Protein 7OIY (pdb70)

Sequence (488 aa):
MSKCCLQQLKRQLQHFGIDGCSLADGDIDYFFTVTGIDRGWGCGWRNIQMLISWLQYTNPNWFKRNFSSGNYEINSLQSLLLSAWMKGIDAEGYAQLGDNLHGKWWIGATEVYSLFTGLFVNVALVDFDFRSEASASNALFLYVKKHFESSNDTSNVSPCYLQFQGHSIIIIGFCSSLETLVVLDPDRYQSVQKKFVNIADFNHCYMRKKRRSLKFSSQFQLVHFKQNIFLNDFSSKLEVRSTRISDFMSKCLQQLKRQQLQHFGIDGCSLADGDIDYFFTVTGIDRGWGCGWRNIQMLISWLQYTNNPNWFKRNFSSGNYEINNSLQSLLLSAWMKGIDAEGYAQLGDNLHGKWIGATEVYSLFTGLFVNVALVDFDFRSEASASNALFLYVKKHFESSNDTSNVSPCYLQQFQGHHSIIIIGFCSSLETLVVLDPDRYQSVQKKFVNIADFNHCYMRKKRSLKFSQFQLVHFKQNIFLNDFSSKLEVRSTRISDF

Foldseek 3Di:
DFFCVVVVVVVCVVQVQPQKFFAFFGWDAAADDPPPQPPACQVVRQLRRQLRLCCRLPVVLVCVQPVPNDDDSVVLLVLLVVLVVVLAAVCSVVCPPPDPVNHHDDPSSSLSSVVSSQWAKAKAKQAEPALLVSLVVVLVVQQVLRDDDDDDNQSGWKWKDDPSAIWIFGIARPVQSWTFTRGNHPPVLPPDDDDDVVSVCVHGTHHSVNRSGRIMMMMTTDSVTGHPHCPVNRHPDHHYDYPD/DFFPVVQVVVVCVVVVQDAKFFAFFGWDAAADDPPAQPPACQVLRQLRRQLRLCCRLPVPLCCVVPVPNDDDSVVLLVLLVVLVVVLAAVCVVVCPPPDPVNHHDDPSSSLSSVVSSQWAKAKAKQAEPFLLVSLVVVLVVQQVLRDDDDDDNFSGWKWKDDPRHIWIFGIARPVQRWTFTRGNHPCVLPVDDDPDVVSVCVHGTDHSVNRSGRIMMMMTGDSRTGHPHCPVNRHPDHHYDYPD

Structure (mmCIF, N/CA/C/O backbone):
data_7OIY
#
_entry.id   7OIY
#
_cell.length_a   88.235
_cell.length_b   88.235
_cell.length_c   111.011
_cell.angle_alpha   90.000
_cell.angle_beta   90.000
_cell.angle_gamma   90.000
#
_symmetry.space_group_name_H-M   'P 41'
#
loop_
_entity.id
_entity.type
_entity.pdbx_description
1 polymer 'Ubiquitin carboxyl-terminal hydrolase mug105'
2 non-polymer 'SODIUM ION'
3 water water
#
loop_
_atom_site.group_PDB
_atom_site.id
_atom_site.type_symbol
_atom_site.label_atom_id
_atom_site.label_alt_id
_atom_site.label_comp_id
_atom_site.label_asym_id
_atom_site.label_entity_id
_atom_site.label_seq_id
_atom_site.pdbx_PDB_ins_code
_atom_site.Cartn_x
_atom_site.Cartn_y
_atom_site.Cartn_z
_atom_site.occupancy
_atom_site.B_iso_or_equiv
_atom_site.auth_seq_id
_atom_site.auth_comp_id
_atom_site.auth_asym_id
_atom_site.auth_atom_id
_atom_site.pdbx_PDB_model_num
ATOM 1 N N . MET A 1 1 ? 27.60300 159.73000 15.83500 1.000 48.74795 1 MET A N 1
ATOM 2 C CA . MET A 1 1 ? 27.17500 159.99400 14.46500 1.000 53.95910 1 MET A CA 1
ATOM 3 C C . MET A 1 1 ? 26.85700 158.69100 13.73100 1.000 34.37781 1 MET A C 1
ATOM 4 O O . MET A 1 1 ? 27.75200 157.90600 13.43700 1.000 33.47770 1 MET A O 1
ATOM 9 N N . SER A 1 2 ? 25.58200 158.47600 13.41900 1.000 35.81219 2 SER A N 1
ATOM 10 C CA . SER A 1 2 ? 25.14200 157.22600 12.81600 1.000 36.45963 2 SER A CA 1
ATOM 11 C C . SER A 1 2 ? 25.29300 157.27000 11.29900 1.000 37.31763 2 SER A C 1
ATOM 12 O O . SER A 1 2 ? 25.10900 158.31700 10.67100 1.000 51.26141 2 SER A O 1
ATOM 15 N N . LYS A 1 3 ? 25.62500 156.11500 10.71800 1.000 42.06294 3 LYS A N 1
ATOM 16 C CA . LYS A 1 3 ? 25.75100 155.94000 9.26700 1.000 35.41740 3 LYS A CA 1
ATOM 17 C C . LYS A 1 3 ? 26.57400 157.07000 8.64500 1.000 35.70428 3 LYS A C 1
ATOM 18 O O . LYS A 1 3 ? 26.08300 157.88100 7.86100 1.000 59.20710 3 LYS A O 1
ATOM 24 N N A CYS A 1 4 ? 27.84800 157.10900 9.04200 0.464 42.54721 4 CYS A N 1
ATOM 25 N N B CYS A 1 4 ? 27.85700 157.09100 8.99400 0.536 42.59195 4 CYS A N 1
ATOM 26 C CA A CYS A 1 4 ? 28.73400 158.19300 8.63200 0.464 53.18006 4 CYS A CA 1
ATOM 27 C CA B CYS A 1 4 ? 28.71700 158.21400 8.64700 0.536 53.21954 4 CYS A CA 1
ATOM 28 C C A CYS A 1 4 ? 29.05200 158.12500 7.14700 0.464 49.07694 4 CYS A C 1
ATOM 29 C C B CYS A 1 4 ? 29.55100 157.98200 7.38700 0.536 51.54565 4 CYS A C 1
ATOM 30 O O A CYS A 1 4 ? 29.08300 159.15700 6.46700 0.464 40.30483 4 CYS A O 1
ATOM 31 O O B CYS A 1 4 ? 30.44700 158.78200 7.10100 0.536 38.37039 4 CYS A O 1
ATOM 36 N N . LEU A 1 5 ? 29.28900 156.91600 6.63200 1.000 48.79796 5 LEU A N 1
ATOM 37 C CA . LEU A 1 5 ? 29.92800 156.76800 5.32700 1.000 39.00468 5 LEU A CA 1
ATOM 38 C C . LEU A 1 5 ? 29.15500 157.48000 4.22800 1.000 51.08507 5 LEU A C 1
ATOM 39 O O . LEU A 1 5 ? 29.75800 158.03800 3.30600 1.000 48.70847 5 LEU A O 1
ATOM 44 N N . GLN A 1 6 ? 27.82600 157.48300 4.31600 1.000 46.94247 6 GLN A N 1
ATOM 45 C CA . GLN A 1 6 ? 27.02700 158.18700 3.32200 1.000 43.27361 6 GLN A CA 1
ATOM 46 C C . GLN A 1 6 ? 27.32400 159.68200 3.34100 1.000 55.46191 6 GLN A C 1
ATOM 47 O O . GLN A 1 6 ? 27.52100 160.30200 2.28800 1.000 58.60176 6 GLN A O 1
ATOM 53 N N . GLN A 1 7 ? 27.36900 160.27900 4.53500 1.000 56.79102 7 GLN A N 1
ATOM 54 C CA . GLN A 1 7 ? 27.63300 161.71100 4.63400 1.000 58.10170 7 GLN A CA 1
ATOM 55 C C . GLN A 1 7 ? 29.08400 162.03400 4.30300 1.000 41.48392 7 GLN A C 1
ATOM 56 O O . GLN A 1 7 ? 29.37400 163.07800 3.70600 1.000 44.60535 7 GLN A O 1
ATOM 62 N N . LEU A 1 8 ? 30.01000 161.15700 4.68700 1.000 37.62293 8 LEU A N 1
ATOM 63 C CA . LEU A 1 8 ? 31.41400 161.41900 4.40700 1.000 41.67605 8 LEU A CA 1
ATOM 64 C C . LEU A 1 8 ? 31.68800 161.38700 2.90800 1.000 52.84318 8 LEU A C 1
ATOM 65 O O . LEU A 1 8 ? 32.49700 162.17300 2.40300 1.000 39.54421 8 LEU A O 1
ATOM 70 N N . LYS A 1 9 ? 31.02800 160.47700 2.18400 1.000 39.04942 9 LYS A N 1
ATOM 71 C CA . LYS A 1 9 ? 31.16400 160.44700 0.73200 1.000 41.41023 9 LYS A CA 1
ATOM 72 C C . LYS A 1 9 ? 30.68700 161.75400 0.11100 1.000 45.54230 9 LYS A C 1
ATOM 73 O O . LYS A 1 9 ? 31.28100 162.24100 -0.85800 1.000 58.44385 9 LYS A O 1
ATOM 79 N N . ARG A 1 10 ? 29.62000 162.34000 0.66000 1.000 41.81817 10 ARG A N 1
ATOM 80 C CA . ARG A 1 10 ? 29.14200 163.62100 0.14900 1.000 50.80609 10 ARG A CA 1
ATOM 81 C C . ARG A 1 10 ? 30.14300 164.73400 0.42900 1.000 58.80179 10 ARG A C 1
ATOM 82 O O . ARG A 1 10 ? 30.36300 165.60400 -0.42200 1.000 58.63335 10 ARG A O 1
ATOM 90 N N . GLN A 1 11 ? 30.76000 164.72500 1.61500 1.000 42.57353 11 GLN A N 1
ATOM 91 C CA . GLN A 1 11 ? 31.73900 165.75900 1.93800 1.000 52.62210 11 GLN A CA 1
ATOM 92 C C . GLN A 1 11 ? 32.98500 165.63000 1.07000 1.000 57.14106 11 GLN A C 1
ATOM 93 O O . GLN A 1 11 ? 33.55300 166.64000 0.63800 1.000 46.79508 11 GLN A O 1
ATOM 99 N N . LEU A 1 12 ? 33.42300 164.39700 0.80300 1.000 43.86579 12 LEU A N 1
ATOM 100 C CA . LEU A 1 12 ? 34.55400 164.19300 -0.09500 1.000 44.33163 12 LEU A CA 1
ATOM 101 C C . LEU A 1 12 ? 34.24600 164.71900 -1.48900 1.000 47.69256 12 LEU A C 1
ATOM 102 O O . LEU A 1 12 ? 35.09800 165.34900 -2.12700 1.000 57.82535 12 LEU A O 1
ATOM 107 N N . GLN A 1 13 ? 33.02700 164.47500 -1.97300 1.000 50.85873 13 GLN A N 1
ATOM 108 C CA . GLN A 1 13 ? 32.61700 165.00600 -3.26900 1.000 68.00815 13 GLN A CA 1
ATOM 109 C C . GLN A 1 13 ? 32.51900 166.52700 -3.23700 1.000 56.48835 13 GLN A C 1
ATOM 110 O O . GLN A 1 13 ? 32.91800 167.20100 -4.19500 1.000 62.91281 13 GLN A O 1
ATOM 116 N N . HIS A 1 14 ? 31.99000 167.08100 -2.14400 1.000 60.20195 14 HIS A N 1
ATOM 117 C CA . HIS A 1 14 ? 31.84800 168.52900 -2.02700 1.000 55.05923 14 HIS A CA 1
ATOM 118 C C . HIS A 1 14 ? 33.19900 169.23000 -2.11600 1.000 69.82943 14 HIS A C 1
ATOM 119 O O . HIS A 1 14 ? 33.33700 170.24200 -2.81400 1.000 69.38990 14 HIS A O 1
ATOM 126 N N . PHE A 1 15 ? 34.20700 168.70600 -1.42000 1.000 57.94905 15 PHE A N 1
ATOM 127 C CA . PHE A 1 15 ? 35.53800 169.30200 -1.42200 1.000 51.66935 15 PHE A CA 1
ATOM 128 C C . PHE A 1 15 ? 36.38600 168.86700 -2.61200 1.000 55.99092 15 PHE A C 1
ATOM 129 O O . PHE A 1 15 ? 37.55000 169.27400 -2.70200 1.000 55.54087 15 PHE A O 1
ATOM 137 N N . GLY A 1 16 ? 35.84100 168.05900 -3.51700 1.000 49.12431 16 GLY A N 1
ATOM 138 C CA . GLY A 1 16 ? 36.58300 167.64700 -4.69300 1.000 49.53752 16 GLY A CA 1
ATOM 139 C C . GLY A 1 16 ? 37.76300 166.74600 -4.40900 1.000 48.31632 16 GLY A C 1
ATOM 140 O O . GLY A 1 16 ? 38.77100 166.81600 -5.11800 1.000 60.54673 16 GLY A O 1
ATOM 141 N N . ILE A 1 17 ? 37.66500 165.89700 -3.39100 1.000 42.98936 17 ILE A N 1
ATOM 142 C CA . ILE A 1 17 ? 38.73800 164.97600 -3.04000 1.000 49.49804 17 ILE A CA 1
ATOM 143 C C . ILE A 1 17 ? 38.46000 163.67300 -3.78200 1.000 49.10062 17 ILE A C 1
ATOM 144 O O . ILE A 1 17 ? 37.57800 162.90000 -3.40400 1.000 48.77690 17 ILE A O 1
ATOM 149 N N . ASP A 1 18 ? 39.22300 163.43200 -4.84300 1.000 43.60260 18 ASP A N 1
ATOM 150 C CA . ASP A 1 18 ? 39.01200 162.29500 -5.72300 1.000 48.39264 18 ASP A CA 1
ATOM 151 C C . ASP A 1 18 ? 39.87400 161.11000 -5.29600 1.000 42.29454 18 ASP A C 1
ATOM 152 O O . ASP A 1 18 ? 40.78900 161.23000 -4.47800 1.000 42.73144 18 ASP A O 1
ATOM 157 N N . GLY A 1 19 ? 39.57400 159.94800 -5.87400 1.000 45.28174 19 GLY A N 1
ATOM 158 C CA . GLY A 1 19 ? 40.38600 158.76800 -5.65200 1.000 36.62808 19 GLY A CA 1
ATOM 159 C C . GLY A 1 19 ? 40.19000 158.09600 -4.31400 1.000 36.85968 19 GLY A C 1
ATOM 160 O O . GLY A 1 19 ? 41.10000 157.40500 -3.84400 1.000 40.99439 19 GLY A O 1
ATOM 161 N N . CYS A 1 20 ? 39.03100 158.27300 -3.68400 1.000 35.01999 20 CYS A N 1
ATOM 162 C CA . CYS A 1 20 ? 38.74700 157.67400 -2.38700 1.000 32.74077 20 CYS A CA 1
ATOM 163 C C . CYS A 1 20 ? 38.00700 156.35400 -2.55500 1.000 37.17025 20 CYS A C 1
ATOM 164 O O . CYS A 1 20 ? 37.02700 156.27300 -3.30200 1.000 41.61815 20 CYS A O 1
ATOM 167 N N . SER A 1 21 ? 38.48700 155.32500 -1.86400 1.000 29.60092 21 SER A N 1
ATOM 168 C CA . SER A 1 21 ? 37.80800 154.03900 -1.76400 1.000 28.49026 21 SER A CA 1
ATOM 169 C C . SER A 1 21 ? 37.55700 153.74900 -0.29300 1.000 35.50163 21 SER A C 1
ATOM 170 O O . SER A 1 21 ? 38.50700 153.64300 0.48900 1.000 29.71409 21 SER A O 1
ATOM 173 N N . LEU A 1 22 ? 36.29000 153.62900 0.08300 1.000 31.64327 22 LEU A N 1
ATOM 174 C CA . LEU A 1 22 ? 35.91000 153.42800 1.47200 1.000 33.53823 22 LEU A CA 1
ATOM 175 C C . LEU A 1 22 ? 35.43900 151.99600 1.68200 1.000 38.60989 22 LEU A C 1
ATOM 176 O O . LEU A 1 22 ? 35.22000 151.23800 0.73300 1.000 32.55390 22 LEU A O 1
ATOM 181 N N . ALA A 1 23 ? 35.29800 151.63100 2.95300 1.000 26.51107 23 ALA A N 1
ATOM 182 C CA . ALA A 1 23 ? 34.74700 150.33500 3.30900 1.000 24.40293 23 ALA A CA 1
ATOM 183 C C . ALA A 1 23 ? 33.33700 150.17300 2.74400 1.000 26.54529 23 ALA A C 1
ATOM 184 O O . ALA A 1 23 ? 32.62600 151.14400 2.47500 1.000 26.87164 23 ALA A O 1
ATOM 186 N N . ASP A 1 24 ? 32.93900 148.91800 2.56200 1.000 24.56874 24 ASP A N 1
ATOM 187 C CA . ASP A 1 24 ? 31.57200 148.61800 2.17200 1.000 29.10086 24 ASP A CA 1
ATOM 188 C C . ASP A 1 24 ? 30.62600 148.85200 3.34900 1.000 36.25435 24 ASP A C 1
ATOM 189 O O . ASP A 1 24 ? 31.04500 149.07400 4.49000 1.000 33.83827 24 ASP A O 1
ATOM 194 N N . GLY A 1 25 ? 29.32800 148.79300 3.06000 1.000 35.16211 25 GLY A N 1
ATOM 195 C CA . GLY A 1 25 ? 28.33800 148.94900 4.11400 1.000 33.63561 25 GLY A CA 1
ATOM 196 C C . GLY A 1 25 ? 28.34600 150.35200 4.69200 1.000 30.79580 25 GLY A C 1
ATOM 197 O O . GLY A 1 25 ? 28.45300 151.35000 3.97200 1.000 34.17252 25 GLY A O 1
ATOM 198 N N . ASP A 1 26 ? 28.21700 150.43200 6.01500 1.000 27.02429 26 ASP A N 1
ATOM 199 C CA . ASP A 1 26 ? 28.24100 151.70700 6.71700 1.000 32.78551 26 ASP A CA 1
ATOM 200 C C . ASP A 1 26 ? 28.82500 151.48000 8.10600 1.000 29.52722 26 ASP A C 1
ATOM 201 O O . ASP A 1 26 ? 29.24300 150.37200 8.45000 1.000 28.14811 26 ASP A O 1
ATOM 206 N N . ILE A 1 27 ? 28.86100 152.54700 8.90500 1.000 29.94306 27 ILE A N 1
ATOM 207 C CA . ILE A 1 27 ? 29.52600 152.50900 10.20100 1.000 24.41345 27 ILE A CA 1
ATOM 208 C C . ILE A 1 27 ? 29.02600 153.68400 11.02500 1.000 30.37996 27 ILE A C 1
ATOM 209 O O . ILE A 1 27 ? 28.61200 154.71200 10.48100 1.000 25.97417 27 ILE A O 1
ATOM 214 N N . ASP A 1 28 ? 29.04600 153.52200 12.34500 1.000 31.22480 28 ASP A N 1
ATOM 215 C CA . ASP A 1 28 ? 28.76400 154.60400 13.27600 1.000 29.52722 28 ASP A CA 1
ATOM 216 C C . ASP A 1 28 ? 30.06400 155.10800 13.88900 1.000 32.42757 28 ASP A C 1
ATOM 217 O O . ASP A 1 28 ? 31.01700 154.34800 14.07500 1.000 31.46430 28 ASP A O 1
ATOM 222 N N . TYR A 1 29 ? 30.09300 156.39600 14.21000 1.000 28.13232 29 TYR A N 1
ATOM 223 C CA . TYR A 1 29 ? 31.25100 157.00300 14.85100 1.000 25.90574 29 TYR A CA 1
ATOM 224 C C . TYR A 1 29 ? 31.05700 157.00400 16.36300 1.000 33.76457 29 TYR A C 1
ATOM 225 O O . TYR A 1 29 ? 30.03400 157.48000 16.86500 1.000 38.52830 29 TYR A O 1
ATOM 234 N N . PHE A 1 30 ? 32.04000 156.46700 17.08100 1.000 32.14333 30 PHE A N 1
ATOM 235 C CA . PHE A 1 30 ? 32.07000 156.49900 18.53600 1.000 31.63800 30 PHE A CA 1
ATOM 236 C C . PHE A 1 30 ? 33.31400 157.25400 18.98100 1.000 39.93900 30 PHE A C 1
ATOM 237 O O . PHE A 1 30 ? 34.36000 157.18000 18.33100 1.000 34.08040 30 PHE A O 1
ATOM 245 N N . PHE A 1 31 ? 33.19200 157.99700 20.07800 1.000 30.93266 31 PHE A N 1
ATOM 246 C CA . PHE A 1 31 ? 34.25900 158.88300 20.51400 1.000 33.78037 31 PHE A CA 1
ATOM 247 C C . PHE A 1 31 ? 34.38500 158.85000 22.02900 1.000 39.83109 31 PHE A C 1
ATOM 248 O O . PHE A 1 31 ? 33.44200 158.50800 22.74600 1.000 35.53058 31 PHE A O 1
ATOM 256 N N . THR A 1 32 ? 35.58400 159.18200 22.50300 1.000 38.37039 32 THR A N 1
ATOM 257 C CA . THR A 1 32 ? 35.83300 159.37900 23.92200 1.000 48.67163 32 THR A CA 1
ATOM 258 C C . THR A 1 32 ? 35.46000 160.80300 24.33200 1.000 45.87129 32 THR A C 1
ATOM 259 O O . THR A 1 32 ? 35.40000 161.71900 23.50800 1.000 47.94259 32 THR A O 1
ATOM 263 N N . VAL A 1 33 ? 35.21800 160.98200 25.62800 1.000 61.90479 33 VAL A N 1
ATOM 264 C CA . VAL A 1 33 ? 34.86700 162.27600 26.20500 1.000 89.22122 33 VAL A CA 1
ATOM 265 C C . VAL A 1 33 ? 35.91600 162.63300 27.24900 1.000 89.11595 33 VAL A C 1
ATOM 266 O O . VAL A 1 33 ? 36.19500 161.83400 28.15100 1.000 60.12300 33 VAL A O 1
ATOM 270 N N . THR A 1 34 ? 36.49100 163.83000 27.12700 1.000 65.26309 34 THR A N 1
ATOM 271 C CA . THR A 1 34 ? 37.58200 164.23000 28.00800 1.000 70.24790 34 THR A CA 1
ATOM 272 C C . THR A 1 34 ? 37.11500 164.28200 29.45900 1.000 81.22026 34 THR A C 1
ATOM 273 O O . THR A 1 34 ? 36.03400 164.79700 29.76400 1.000 72.87979 34 THR A O 1
ATOM 277 N N . GLY A 1 35 ? 37.92900 163.72200 30.35100 1.000 81.15710 35 GLY A N 1
ATOM 278 C CA . GLY A 1 35 ? 37.55400 163.60200 31.74400 1.000 74.81423 35 GLY A CA 1
ATOM 279 C C . GLY A 1 35 ? 36.57200 162.49600 32.05100 1.000 80.25173 35 GLY A C 1
ATOM 280 O O . GLY A 1 35 ? 35.97100 162.50100 33.12900 1.000 89.28439 35 GLY A O 1
ATOM 281 N N . ILE A 1 36 ? 36.39000 161.54100 31.13900 1.000 67.98184 36 ILE A N 1
ATOM 282 C CA . ILE A 1 36 ? 35.48500 160.41800 31.36400 1.000 72.05864 36 ILE A CA 1
ATOM 283 C C . ILE A 1 36 ? 36.17700 159.12800 30.94100 1.000 89.30808 36 ILE A C 1
ATOM 284 O O . ILE A 1 36 ? 36.51900 158.28900 31.78200 1.000 68.28713 36 ILE A O 1
ATOM 289 N N . ASP A 1 37 ? 36.37900 158.95400 29.63300 1.000 66.75800 37 ASP A N 1
ATOM 290 C CA . ASP A 1 37 ? 37.12000 157.80800 29.12400 1.000 43.60260 37 ASP A CA 1
ATOM 291 C C . ASP A 1 37 ? 38.18900 158.22000 28.12000 1.000 43.85263 37 ASP A C 1
ATOM 292 O O . ASP A 1 37 ? 38.75700 157.35300 27.44700 1.000 50.00336 37 ASP A O 1
ATOM 297 N N . ARG A 1 38 ? 38.47300 159.51300 27.99800 1.000 59.54398 38 ARG A N 1
ATOM 298 C CA . ARG A 1 38 ? 39.58900 159.94900 27.17500 1.000 52.49314 38 ARG A CA 1
ATOM 299 C C . ARG A 1 38 ? 40.89300 159.44900 27.78000 1.000 60.47041 38 ARG A C 1
ATOM 300 O O . ARG A 1 38 ? 41.08200 159.47800 28.99900 1.000 61.65739 38 ARG A O 1
ATOM 308 N N . GLY A 1 39 ? 41.78900 158.97000 26.92500 1.000 61.74688 39 GLY A N 1
ATOM 309 C CA . GLY A 1 39 ? 43.06300 158.46100 27.37500 1.000 90.91353 39 GLY A CA 1
ATOM 310 C C . GLY A 1 39 ? 43.11300 156.96900 27.62400 1.000 92.21632 39 GLY A C 1
ATOM 311 O O . GLY A 1 39 ? 44.20900 156.42800 27.79700 1.000 86.73672 39 GLY A O 1
ATOM 312 N N . TRP A 1 40 ? 41.97100 156.28200 27.64400 1.000 55.33821 40 TRP A N 1
ATOM 313 C CA . TRP A 1 40 ? 41.97900 154.82900 27.76600 1.000 41.01018 40 TRP A CA 1
ATOM 314 C C . TRP A 1 40 ? 40.83100 154.23100 26.96500 1.000 31.98541 40 TRP A C 1
ATOM 315 O O . TRP A 1 40 ? 40.81500 153.02700 26.69000 1.000 43.79999 40 TRP A O 1
ATOM 326 N N . GLY A 1 41 ? 39.87800 155.06800 26.56600 1.000 33.29083 41 GLY A N 1
ATOM 327 C CA . GLY A 1 41 ? 38.71100 154.55600 25.88100 1.000 29.48511 41 GLY A CA 1
ATOM 328 C C . GLY A 1 41 ? 38.86100 154.35700 24.38800 1.000 31.11689 41 GLY A C 1
ATOM 329 O O . GLY A 1 41 ? 37.97900 153.74000 23.78300 1.000 29.91938 41 GLY A O 1
ATOM 330 N N . CYS A 1 42 ? 39.95600 154.83600 23.78500 1.000 29.64829 42 CYS A N 1
ATOM 331 C CA . CYS A 1 42 ? 40.05900 154.83900 22.32400 1.000 27.65068 42 CYS A CA 1
ATOM 332 C C . CYS A 1 42 ? 39.89900 153.43600 21.75100 1.000 28.12179 42 CYS A C 1
ATOM 333 O O . CYS A 1 42 ? 39.12500 153.22200 20.81000 1.000 31.58273 42 CYS A O 1
ATOM 336 N N . GLY A 1 43 ? 40.61600 152.46000 22.31200 1.000 29.38247 43 GLY A N 1
ATOM 337 C CA . GLY A 1 43 ? 40.50700 151.10100 21.80400 1.000 26.38211 43 GLY A CA 1
ATOM 338 C C . GLY A 1 43 ? 39.09800 150.55000 21.91000 1.000 34.99367 43 GLY A C 1
ATOM 339 O O . GLY A 1 43 ? 38.60500 149.89200 20.98800 1.000 30.37469 43 GLY A O 1
ATOM 340 N N . TRP A 1 44 ? 38.42500 150.82300 23.03200 1.000 26.02944 44 TRP A N 1
ATOM 341 C CA . TRP A 1 44 ? 37.05500 150.35700 23.21400 1.000 26.81374 44 TRP A CA 1
ATOM 342 C C . TRP A 1 44 ? 36.10700 151.02600 22.22900 1.000 22.98433 44 TRP A C 1
ATOM 343 O O . TRP A 1 44 ? 35.20200 150.37600 21.69200 1.000 26.15314 44 TRP A O 1
ATOM 354 N N . ARG A 1 45 ? 36.28100 152.33000 21.99800 1.000 25.11880 45 ARG A N 1
ATOM 355 C CA . ARG A 1 45 ? 35.44400 153.02600 21.02700 1.000 22.35268 45 ARG A CA 1
ATOM 356 C C . ARG A 1 45 ? 35.68000 152.49800 19.61600 1.000 30.10624 45 ARG A C 1
ATOM 357 O O . ARG A 1 45 ? 34.74800 152.41900 18.80800 1.000 26.09523 45 ARG A O 1
ATOM 365 N N . ASN A 1 46 ? 36.92300 152.13400 19.30000 1.000 26.86901 46 ASN A N 1
ATOM 366 C CA . ASN A 1 46 ? 37.21200 151.58800 17.97800 1.000 20.46035 46 ASN A CA 1
ATOM 367 C C . ASN A 1 46 ? 36.56900 150.21600 17.79800 1.000 29.14034 46 ASN A C 1
ATOM 368 O O . ASN A 1 46 ? 36.08500 149.89000 16.70800 1.000 24.41872 46 ASN A O 1
ATOM 373 N N . ILE A 1 47 ? 36.52400 149.41000 18.86100 1.000 26.99008 47 ILE A N 1
ATOM 374 C CA . ILE A 1 47 ? 35.78900 148.14800 18.79700 1.000 20.21032 47 ILE A CA 1
ATOM 375 C C . ILE A 1 47 ? 34.30400 148.40800 18.56400 1.000 24.29502 47 ILE A C 1
ATOM 376 O O . ILE A 1 47 ? 33.64800 147.69700 17.79200 1.000 23.29227 47 ILE A O 1
ATOM 381 N N . GLN A 1 48 ? 33.75200 149.43600 19.21600 1.000 24.60558 48 GLN A N 1
ATOM 382 C CA . GLN A 1 48 ? 32.34700 149.76800 19.00000 1.000 25.06090 48 GLN A CA 1
ATOM 383 C C . GLN A 1 48 ? 32.07500 150.11300 17.53800 1.000 27.29275 48 GLN A C 1
ATOM 384 O O . GLN A 1 48 ? 31.06100 149.68800 16.97300 1.000 26.31895 48 GLN A O 1
ATOM 390 N N . MET A 1 49 ? 32.96800 150.88400 16.90800 1.000 21.28939 49 MET A N 1
ATOM 391 C CA . MET A 1 49 ? 32.78300 151.22500 15.49800 1.000 25.75309 49 MET A CA 1
ATOM 392 C C . MET A 1 49 ? 32.81400 149.97800 14.62200 1.000 24.91878 49 MET A C 1
ATOM 393 O O . MET A 1 49 ? 31.99000 149.82900 13.71300 1.000 28.08231 49 MET A O 1
ATOM 398 N N . LEU A 1 50 ? 33.75400 149.06800 14.88800 1.000 23.77653 50 LEU A N 1
ATOM 399 C CA . LEU A 1 50 ? 33.81900 147.82800 14.12000 1.000 26.18472 50 LEU A CA 1
ATOM 400 C C . LEU A 1 50 ? 32.55700 146.99700 14.30800 1.000 28.97979 50 LEU A C 1
ATOM 401 O O . LEU A 1 50 ? 32.07800 146.35900 13.36200 1.000 28.78240 50 LEU A O 1
ATOM 406 N N . ILE A 1 51 ? 31.99400 147.00000 15.51900 1.000 28.96926 51 ILE A N 1
ATOM 407 C CA . ILE A 1 51 ? 30.74600 146.28000 15.75400 1.000 25.73203 51 ILE A CA 1
ATOM 408 C C . ILE A 1 51 ? 29.61900 146.88400 14.92900 1.000 26.52160 51 ILE A C 1
ATOM 409 O O . ILE A 1 51 ? 28.79800 146.15900 14.35200 1.000 27.44540 51 ILE A O 1
ATOM 414 N N . SER A 1 52 ? 29.55800 148.21800 14.85600 1.000 27.39276 52 SER A N 1
ATOM 415 C CA . SER A 1 52 ? 28.50900 148.85700 14.06600 1.000 28.21917 52 SER A CA 1
ATOM 416 C C . SER A 1 52 ? 28.62500 148.48300 12.59300 1.000 29.75357 52 SER A C 1
ATOM 417 O O . SER A 1 52 ? 27.61000 148.31000 11.90900 1.000 26.80321 52 SER A O 1
ATOM 420 N N . TRP A 1 53 ? 29.85400 148.34200 12.08700 1.000 27.61647 53 TRP A N 1
ATOM 421 C CA . TRP A 1 53 ? 30.03100 147.90400 10.70400 1.000 29.62724 53 TRP A CA 1
ATOM 422 C C . TRP A 1 53 ? 29.46900 146.50300 10.49900 1.000 25.61886 53 TRP A C 1
ATOM 423 O O . TRP A 1 53 ? 28.76700 146.24000 9.51600 1.000 27.63226 53 TRP A O 1
ATOM 434 N N . LEU A 1 54 ? 29.78500 145.58500 11.41200 1.000 30.76685 54 LEU A N 1
ATOM 435 C CA . LEU A 1 54 ? 29.20700 144.24800 11.34800 1.000 29.36931 54 LEU A CA 1
ATOM 436 C C . LEU A 1 54 ? 27.69300 144.29200 11.48800 1.000 27.86387 54 LEU A C 1
ATOM 437 O O . LEU A 1 54 ? 26.98600 143.49500 10.86000 1.000 29.31404 54 LEU A O 1
ATOM 442 N N . GLN A 1 55 ? 27.18300 145.22200 12.29800 1.000 27.95335 55 GLN A N 1
ATOM 443 C CA . GLN A 1 55 ? 25.74200 145.35400 12.47100 1.000 24.46609 55 GLN A CA 1
ATOM 444 C C . GLN A 1 55 ? 25.05400 145.71300 11.16000 1.000 38.73886 55 GLN A C 1
ATOM 445 O O . GLN A 1 55 ? 24.02200 145.12800 10.81300 1.000 34.83049 55 GLN A O 1
ATOM 451 N N . TYR A 1 56 ? 25.61800 146.66000 10.40700 1.000 38.81255 56 TYR A N 1
ATOM 452 C CA . TYR A 1 56 ? 24.99600 147.05200 9.14700 1.000 34.21463 56 TYR A CA 1
ATOM 453 C C . TYR A 1 56 ? 25.15800 145.97900 8.07600 1.000 32.91447 56 TYR A C 1
ATOM 454 O O . TYR A 1 56 ? 24.28700 145.84000 7.21000 1.000 34.86734 56 TYR A O 1
ATOM 463 N N . THR A 1 57 ? 26.24700 145.20800 8.11800 1.000 30.03518 57 THR A N 1
ATOM 464 C CA . THR A 1 57 ? 26.52800 144.25600 7.04700 1.000 31.27480 57 THR A CA 1
ATOM 465 C C . THR A 1 57 ? 25.92100 142.87600 7.28200 1.000 35.36740 57 THR A C 1
ATOM 466 O O . THR A 1 57 ? 25.55100 142.20800 6.31100 1.000 33.75405 57 THR A O 1
ATOM 470 N N . ASN A 1 58 ? 25.81200 142.41700 8.53000 1.000 33.74352 58 ASN A N 1
ATOM 471 C CA . ASN A 1 58 ? 25.09800 141.17500 8.83200 1.000 30.17467 58 ASN A CA 1
ATOM 472 C C . ASN A 1 58 ? 24.21500 141.38500 10.05100 1.000 31.43798 58 ASN A C 1
ATOM 473 O O . ASN A 1 58 ? 24.64700 141.19000 11.19500 1.000 33.25662 58 ASN A O 1
ATOM 478 N N . PRO A 1 59 ? 22.95900 141.77600 9.84200 1.000 38.56778 59 PRO A N 1
ATOM 479 C CA . PRO A 1 59 ? 22.04000 141.91600 10.98100 1.000 30.06413 59 PRO A CA 1
ATOM 480 C C . PRO A 1 59 ? 21.81000 140.62100 11.74200 1.000 32.51442 59 PRO A C 1
ATOM 481 O O . PRO A 1 59 ? 21.61200 140.66500 12.96300 1.000 34.62784 59 PRO A O 1
ATOM 485 N N . ASN A 1 60 ? 21.84000 139.46700 11.06800 1.000 35.37003 60 ASN A N 1
ATOM 486 C CA . ASN A 1 60 ? 21.60900 138.20200 11.76200 1.000 39.36261 60 ASN A CA 1
ATOM 487 C C . ASN A 1 60 ? 22.71700 137.90500 12.76300 1.000 33.88564 60 ASN A C 1
ATOM 488 O O . ASN A 1 60 ? 22.44100 137.47700 13.89000 1.000 34.35412 60 ASN A O 1
ATOM 493 N N . TRP A 1 61 ? 23.97600 138.11200 12.36800 1.000 31.06688 61 TRP A N 1
ATOM 494 C CA . TRP A 1 61 ? 25.07300 137.98300 13.32200 1.000 29.29825 61 TRP A CA 1
ATOM 495 C C . TRP A 1 61 ? 24.88200 138.92400 14.50500 1.000 36.65703 61 TRP A C 1
ATOM 496 O O . TRP A 1 61 ? 25.14300 138.55100 15.65600 1.000 31.39324 61 TRP A O 1
ATOM 507 N N . PHE A 1 62 ? 24.41500 140.14700 14.24200 1.000 31.19585 62 PHE A N 1
ATOM 508 C CA . PHE A 1 62 ? 24.26100 141.13300 15.30700 1.000 32.88026 62 PHE A CA 1
ATOM 509 C C . PHE A 1 62 ? 23.15800 140.74100 16.28100 1.000 26.32684 62 PHE A C 1
ATOM 510 O O . PHE A 1 62 ? 23.33600 140.83200 17.50100 1.000 33.92249 62 PHE A O 1
ATOM 518 N N . LYS A 1 63 ? 21.99900 140.32300 15.76200 1.000 24.30555 63 LYS A N 1
ATOM 519 C CA . LYS A 1 63 ? 20.91100 139.89600 16.63700 1.000 30.88002 63 LYS A CA 1
ATOM 520 C C . LYS A 1 63 ? 21.33600 138.72500 17.50800 1.000 38.60200 63 LYS A C 1
ATOM 521 O O . LYS A 1 63 ? 20.94800 138.63600 18.67700 1.000 31.95120 63 LYS A O 1
ATOM 527 N N . ARG A 1 64 ? 22.13300 137.81500 16.94700 1.000 38.05456 64 ARG A N 1
ATOM 528 C CA . ARG A 1 64 ? 22.54600 136.62100 17.67100 1.000 31.17479 64 ARG A CA 1
ATOM 529 C C . ARG A 1 64 ? 23.48300 136.95800 18.82600 1.000 30.96950 64 ARG A C 1
ATOM 530 O O . ARG A 1 64 ? 23.43700 136.29800 19.86900 1.000 34.85155 64 ARG A O 1
ATOM 538 N N . ASN A 1 65 ? 24.31600 137.98600 18.67600 1.000 25.25566 65 ASN A N 1
ATOM 539 C CA . ASN A 1 65 ? 25.29500 138.32500 19.70200 1.000 33.28294 65 ASN A CA 1
ATOM 540 C C . ASN A 1 65 ? 24.84900 139.44300 20.63300 1.000 35.84640 65 ASN A C 1
ATOM 541 O O . ASN A 1 65 ? 25.25600 139.45500 21.79800 1.000 35.88062 65 ASN A O 1
ATOM 546 N N . PHE A 1 66 ? 24.02300 140.38000 20.15700 1.000 30.41154 66 PHE A N 1
ATOM 547 C CA . PHE A 1 66 ? 23.57500 141.52700 20.95400 1.000 28.53763 66 PHE A CA 1
ATOM 548 C C . PHE A 1 66 ? 22.04900 141.55400 20.92300 1.000 32.43547 66 PHE A C 1
ATOM 549 O O . PHE A 1 66 ? 21.43900 142.30300 20.15600 1.000 28.08758 66 PHE A O 1
ATOM 557 N N . SER A 1 67 ? 21.43700 140.74400 21.78700 1.000 33.28031 67 SER A N 1
ATOM 558 C CA . SER A 1 67 ? 19.99200 140.55000 21.72600 1.000 30.25100 67 SER A CA 1
ATOM 559 C C . SER A 1 67 ? 19.22200 141.83400 21.99800 1.000 36.44648 67 SER A C 1
ATOM 560 O O . SER A 1 67 ? 18.10600 141.99700 21.49700 1.000 35.97010 67 SER A O 1
ATOM 563 N N . SER A 1 68 ? 19.77300 142.74000 22.80300 1.000 30.78790 68 SER A N 1
ATOM 564 C CA . SER A 1 68 ? 19.11400 144.00800 23.09300 1.000 34.81207 68 SER A CA 1
ATOM 565 C C . SER A 1 68 ? 19.72100 145.16700 22.31200 1.000 36.92285 68 SER A C 1
ATOM 566 O O . SER A 1 68 ? 19.37900 146.32400 22.57300 1.000 34.60678 68 SER A O 1
ATOM 569 N N . GLY A 1 69 ? 20.61000 144.88200 21.36400 1.000 32.69866 69 GLY A N 1
ATOM 570 C CA . GLY A 1 69 ? 21.27700 145.93800 20.63000 1.000 33.10134 69 GLY A CA 1
ATOM 571 C C . GLY A 1 69 ? 22.23800 146.75900 21.45500 1.000 36.82284 69 GLY A C 1
ATOM 572 O O . GLY A 1 69 ? 22.58100 147.87600 21.06100 1.000 30.70105 69 GLY A O 1
ATOM 573 N N . ASN A 1 70 ? 22.68800 146.23200 22.59100 1.000 33.47243 70 ASN A N 1
ATOM 574 C CA . ASN A 1 70 ? 23.51800 146.96700 23.53800 1.000 31.16689 70 ASN A CA 1
ATOM 575 C C . ASN A 1 70 ? 24.95700 146.48700 23.39300 1.000 28.87451 70 ASN A C 1
ATOM 576 O O . ASN A 1 70 ? 25.27700 145.35400 23.76400 1.000 33.38821 70 ASN A O 1
ATOM 581 N N . TYR A 1 71 ? 25.82700 147.34800 22.87300 1.000 22.56323 71 TYR A N 1
ATOM 582 C CA . TYR A 1 71 ? 27.26400 147.10500 22.93600 1.000 22.26320 71 TYR A CA 1
ATOM 583 C C . TYR A 1 71 ? 27.97300 148.32700 23.50500 1.000 24.18448 71 TYR A C 1
ATOM 584 O O . TYR A 1 71 ? 28.97700 148.81200 22.98100 1.000 27.81912 71 TYR A O 1
ATOM 593 N N . GLU A 1 72 ? 27.43900 148.83300 24.61400 1.000 26.80058 72 GLU A N 1
ATOM 594 C CA . GLU A 1 72 ? 28.16200 149.78700 25.43200 1.000 26.01365 72 GLU A CA 1
ATOM 595 C C . GLU A 1 72 ? 29.43400 149.12700 25.96900 1.000 30.68789 72 GLU A C 1
ATOM 596 O O . GLU A 1 72 ? 29.59900 147.90500 25.92100 1.000 29.81936 72 GLU A O 1
ATOM 602 N N . ILE A 1 73 ? 30.34600 149.95500 26.48200 1.000 29.04822 73 ILE A N 1
ATOM 603 C CA . ILE A 1 73 ? 31.65000 149.44500 26.90300 1.000 28.40604 73 ILE A CA 1
ATOM 604 C C . ILE A 1 73 ? 31.50700 148.32900 27.93500 1.000 31.64590 73 ILE A C 1
ATOM 605 O O . ILE A 1 73 ? 32.31400 147.39100 27.95800 1.000 38.00456 73 ILE A O 1
ATOM 610 N N . ASN A 1 74 ? 30.46800 148.37800 28.77400 1.000 28.12969 74 ASN A N 1
ATOM 611 C CA . ASN A 1 74 ? 30.29500 147.32000 29.76700 1.000 33.78563 74 ASN A CA 1
ATOM 612 C C . ASN A 1 74 ? 30.01300 145.97800 29.10200 1.000 36.52806 74 ASN A C 1
ATOM 613 O O . ASN A 1 74 ? 30.49700 144.94000 29.56300 1.000 39.66002 74 ASN A O 1
ATOM 618 N N . SER A 1 75 ? 29.23800 145.97500 28.01600 1.000 31.19321 75 SER A N 1
ATOM 619 C CA . SER A 1 75 ? 29.05500 144.73600 27.26700 1.000 38.95993 75 SER A CA 1
ATOM 620 C C . SER A 1 75 ? 30.37800 144.23800 26.70000 1.000 50.35867 75 SER A C 1
ATOM 621 O O . SER A 1 75 ? 30.63200 143.02800 26.66800 1.000 39.29945 75 SER A O 1
ATOM 624 N N . LEU A 1 76 ? 31.24400 145.15800 26.26000 1.000 33.06186 76 LEU A N 1
ATOM 625 C CA . LEU A 1 76 ? 32.52300 144.74700 25.68800 1.000 31.28270 76 LEU A CA 1
ATOM 626 C C . LEU A 1 76 ? 33.45100 144.13700 26.72900 1.000 24.91351 76 LEU A C 1
ATOM 627 O O . LEU A 1 76 ? 34.26200 143.26700 26.39300 1.000 27.62963 76 LEU A O 1
ATOM 632 N N . GLN A 1 77 ? 33.36900 144.58300 27.98700 1.000 27.97441 77 GLN A N 1
ATOM 633 C CA . GLN A 1 77 ? 34.18100 143.96300 29.02900 1.000 24.28186 77 GLN A CA 1
ATOM 634 C C . GLN A 1 77 ? 33.83000 142.49000 29.19000 1.000 28.70607 77 GLN A C 1
ATOM 635 O O . GLN A 1 77 ? 34.71800 141.64800 29.36800 1.000 28.84030 77 GLN A O 1
ATOM 641 N N . SER A 1 78 ? 32.53800 142.16200 29.14300 1.000 26.84006 78 SER A N 1
ATOM 642 C CA . SER A 1 78 ? 32.12900 140.76600 29.23300 1.000 27.13220 78 SER A CA 1
ATOM 643 C C . SER A 1 78 ? 32.65200 139.95900 28.05400 1.000 29.07717 78 SER A C 1
ATOM 644 O O . SER A 1 78 ? 33.11000 138.82300 28.22600 1.000 26.97692 78 SER A O 1
ATOM 647 N N . LEU A 1 79 ? 32.59500 140.53000 26.84800 1.000 27.05851 79 LEU A N 1
ATOM 648 C CA . LEU A 1 79 ? 33.02100 139.80100 25.65900 1.000 29.65619 79 LEU A CA 1
ATOM 649 C C . LEU A 1 79 ? 34.52900 139.57900 25.65100 1.000 30.63525 79 LEU A C 1
ATOM 650 O O . LEU A 1 79 ? 35.00300 138.52300 25.21600 1.000 32.41441 79 LEU A O 1
ATOM 655 N N . LEU A 1 80 ? 35.30100 140.55900 26.12600 1.000 31.60379 80 LEU A N 1
ATOM 656 C CA . LEU A 1 80 ? 36.74800 140.38600 26.19500 1.000 23.34490 80 LEU A CA 1
ATOM 657 C C . LEU A 1 80 ? 37.11900 139.31300 27.21300 1.000 27.82965 80 LEU A C 1
ATOM 658 O O . LEU A 1 80 ? 37.92900 138.42400 26.92600 1.000 25.14512 80 LEU A O 1
ATOM 663 N N . LEU A 1 81 ? 36.53200 139.38100 28.41100 1.000 25.10827 81 LEU A N 1
ATOM 664 C CA . LEU A 1 81 ? 36.78600 138.35200 29.41300 1.000 23.42649 81 LEU A CA 1
ATOM 665 C C . LEU A 1 81 ? 36.33400 136.98400 28.91800 1.000 26.86638 81 LEU A C 1
ATOM 666 O O . LEU A 1 81 ? 37.03500 135.98400 29.11300 1.000 29.67987 81 LEU A O 1
ATOM 671 N N . SER A 1 82 ? 35.17000 136.92600 28.26500 1.000 28.09811 82 SER A N 1
ATOM 672 C CA . SER A 1 82 ? 34.66700 135.66100 27.73900 1.000 26.77953 82 SER A CA 1
ATOM 673 C C . SER A 1 82 ? 35.64400 135.04000 26.75200 1.000 29.11139 82 SER A C 1
ATOM 674 O O . SER A 1 82 ? 35.84900 133.82100 26.75500 1.000 27.51119 82 SER A O 1
ATOM 677 N N . ALA A 1 83 ? 36.24400 135.86300 25.88800 1.000 26.80585 83 ALA A N 1
ATOM 678 C CA . ALA A 1 83 ? 37.20800 135.35600 24.91800 1.000 25.41884 83 ALA A CA 1
ATOM 679 C C . ALA A 1 83 ? 38.44800 134.80400 25.60900 1.000 27.82439 83 ALA A C 1
ATOM 680 O O . ALA A 1 83 ? 38.95500 133.74300 25.22600 1.000 28.32708 83 ALA A O 1
ATOM 682 N N . TRP A 1 84 ? 38.95500 135.51300 26.62300 1.000 29.05085 84 TRP A N 1
ATOM 683 C CA . TRP A 1 84 ? 40.08200 135.00500 27.40000 1.000 31.25901 84 TRP A CA 1
ATOM 684 C C . TRP A 1 84 ? 39.73800 133.68400 28.07500 1.000 34.53572 84 TRP A C 1
ATOM 685 O O . TRP A 1 84 ? 40.54600 132.74800 28.07200 1.000 32.32493 84 TRP A O 1
ATOM 696 N N . MET A 1 85 ? 38.54300 133.59300 28.66700 1.000 25.34778 85 MET A N 1
ATOM 697 C CA . MET A 1 85 ? 38.14700 132.36600 29.35200 1.000 30.71684 85 MET A CA 1
ATOM 698 C C . MET A 1 85 ? 38.03100 131.19800 28.38600 1.000 32.36704 85 MET A C 1
ATOM 699 O O . MET A 1 85 ? 38.22000 130.04200 28.78100 1.000 33.69615 85 MET A O 1
ATOM 704 N N . LYS A 1 86 ? 37.74400 131.47400 27.11900 1.000 32.17491 86 LYS A N 1
ATOM 705 C CA . LYS A 1 86 ? 37.65900 130.43300 26.10900 1.000 29.85095 86 LYS A CA 1
ATOM 706 C C . LYS A 1 86 ? 39.01300 130.07600 25.51000 1.000 35.98326 86 LYS A C 1
ATOM 707 O O . LYS A 1 86 ? 39.05900 129.35200 24.51300 1.000 36.75177 86 LYS A O 1
ATOM 713 N N . GLY A 1 87 ? 40.10700 130.56300 26.08900 1.000 30.03255 87 GLY A N 1
ATOM 714 C CA . GLY A 1 87 ? 41.43300 130.18700 25.65000 1.000 33.95933 87 GLY A CA 1
ATOM 715 C C . GLY A 1 87 ? 42.01400 131.02100 24.52900 1.000 42.65511 87 GLY A C 1
ATOM 716 O O . GLY A 1 87 ? 43.11000 130.70300 24.05200 1.000 40.42853 87 GLY A O 1
ATOM 717 N N . ILE A 1 88 ? 41.32300 132.06500 24.08500 1.000 35.06210 88 ILE A N 1
ATOM 718 C CA . ILE A 1 88 ? 41.85500 132.92700 23.03600 1.000 46.15553 88 ILE A CA 1
ATOM 719 C C . ILE A 1 88 ? 42.90900 133.84700 23.63500 1.000 33.01448 88 ILE A C 1
ATOM 720 O O . ILE A 1 88 ? 42.73300 134.38600 24.73500 1.000 37.44396 88 ILE A O 1
ATOM 725 N N . ASP A 1 89 ? 44.00300 134.03700 22.89300 1.000 39.68897 89 ASP A N 1
ATOM 726 C CA . ASP A 1 89 ? 45.20400 134.73600 23.34000 1.000 40.66540 89 ASP A CA 1
ATOM 727 C C . ASP A 1 89 ? 45.89200 133.92900 24.43200 1.000 53.90646 89 ASP A C 1
ATOM 728 O O . ASP A 1 89 ? 45.42400 133.89000 25.57400 1.000 48.07945 89 ASP A O 1
ATOM 733 N N . ALA A 1 90 ? 47.00000 133.27300 24.07200 1.000 72.20076 90 ALA A N 1
ATOM 734 C CA . ALA A 1 90 ? 47.73700 132.45000 25.02500 1.000 72.12970 90 ALA A CA 1
ATOM 735 C C . ALA A 1 90 ? 48.10000 133.23400 26.27900 1.000 73.79306 90 ALA A C 1
ATOM 736 O O . ALA A 1 90 ? 48.04700 132.69900 27.39100 1.000 68.61875 90 ALA A O 1
ATOM 738 N N . GLU A 1 91 ? 48.47200 134.50200 26.11800 1.000 77.94619 91 GLU A N 1
ATOM 739 C CA . GLU A 1 91 ? 48.84900 135.36000 27.23200 1.000 64.16822 91 GLU A CA 1
ATOM 740 C C . GLU A 1 91 ? 47.66600 136.10600 27.83800 1.000 67.68180 91 GLU A C 1
ATOM 741 O O . GLU A 1 91 ? 47.87600 137.03500 28.62500 1.000 65.70788 91 GLU A O 1
ATOM 747 N N . GLY A 1 92 ? 46.43400 135.72400 27.49100 1.000 77.90408 92 GLY A N 1
ATOM 748 C CA . GLY A 1 92 ? 45.27200 136.41300 28.02900 1.000 60.85993 92 GLY A CA 1
ATOM 749 C C . GLY A 1 92 ? 45.10700 136.23900 29.52500 1.000 61.06522 92 GLY A C 1
ATOM 750 O O . GLY A 1 92 ? 44.49800 137.08500 30.18600 1.000 55.95671 92 GLY A O 1
ATOM 751 N N . TYR A 1 93 ? 45.64100 135.14800 30.07900 1.000 77.42770 93 TYR A N 1
ATOM 752 C CA . TYR A 1 93 ? 45.59300 134.93200 31.52100 1.000 76.49075 93 TYR A CA 1
ATOM 753 C C . TYR A 1 93 ? 46.34200 136.01100 32.29100 1.000 80.73863 93 TYR A C 1
ATOM 754 O O . TYR A 1 93 ? 46.06000 136.22000 33.47600 1.000 81.86245 93 TYR A O 1
ATOM 763 N N . ALA A 1 94 ? 47.29100 136.69700 31.64700 1.000 56.08830 94 ALA A N 1
ATOM 764 C CA . ALA A 1 94 ? 48.05200 137.74200 32.32100 1.000 59.40186 94 ALA A CA 1
ATOM 765 C C . ALA A 1 94 ? 47.20200 138.95900 32.66000 1.000 41.27337 94 ALA A C 1
ATOM 766 O O . ALA A 1 94 ? 47.62900 139.79000 33.46800 1.000 68.82667 94 ALA A O 1
ATOM 768 N N . GLN A 1 95 ? 46.01500 139.08400 32.06900 1.000 44.19477 95 GLN A N 1
ATOM 769 C CA . GLN A 1 95 ? 45.11600 140.18700 32.37200 1.000 58.84390 95 GLN A CA 1
ATOM 770 C C . GLN A 1 95 ? 43.89600 139.75400 33.17300 1.000 45.37123 95 GLN A C 1
ATOM 771 O O . GLN A 1 95 ? 43.06500 140.60200 33.51900 1.000 50.14812 95 GLN A O 1
ATOM 777 N N . LEU A 1 96 ? 43.76300 138.46300 33.47100 1.000 53.26165 96 LEU A N 1
ATOM 778 C CA . LEU A 1 96 ? 42.72700 138.01200 34.38900 1.000 47.63729 96 LEU A CA 1
ATOM 779 C C . LEU A 1 96 ? 43.01500 138.55000 35.78500 1.000 50.90347 96 LEU A C 1
ATOM 780 O O . LEU A 1 96 ? 44.14600 138.46200 36.27400 1.000 58.54123 96 LEU A O 1
ATOM 785 N N . GLY A 1 97 ? 41.99400 139.11300 36.42400 1.000 45.85023 97 GLY A N 1
ATOM 786 C CA . GLY A 1 97 ? 42.14300 139.72700 37.72500 1.000 55.51192 97 GLY A CA 1
ATOM 787 C C . GLY A 1 97 ? 42.24900 141.23700 37.70000 1.000 58.95181 97 GLY A C 1
ATOM 788 O O . GLY A 1 97 ? 42.12700 141.86800 38.75700 1.000 57.94379 97 GLY A O 1
ATOM 789 N N . ASP A 1 98 ? 42.47100 141.83300 36.53300 1.000 45.70285 98 ASP A N 1
ATOM 790 C CA . ASP A 1 98 ? 42.52000 143.28000 36.42900 1.000 59.18868 98 ASP A CA 1
ATOM 791 C C . ASP A 1 98 ? 41.11000 143.86200 36.42500 1.000 52.54051 98 ASP A C 1
ATOM 792 O O . ASP A 1 98 ? 40.12600 143.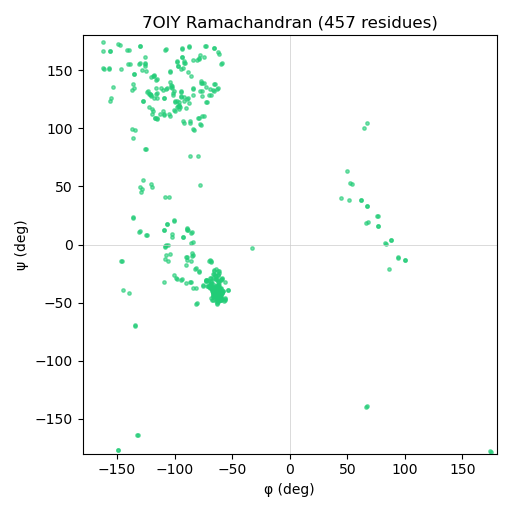17600 36.14100 1.000 59.33343 98 ASP A O 1
ATOM 797 N N . ASN A 1 99 ? 41.02100 145.14900 36.74700 1.000 40.39958 99 ASN A N 1
ATOM 798 C CA . ASN A 1 99 ? 39.81100 145.90500 36.46100 1.000 43.50522 99 ASN A CA 1
ATOM 799 C C . ASN A 1 99 ? 39.72900 146.14000 34.96100 1.000 42.39982 99 ASN A C 1
ATOM 800 O O . ASN A 1 99 ? 40.65700 146.69800 34.36700 1.000 42.18137 99 ASN A O 1
ATOM 805 N N . LEU A 1 100 ? 38.63400 145.70400 34.33900 1.000 36.76493 100 LEU A N 1
ATOM 806 C CA . LEU A 1 100 ? 38.46800 145.95500 32.91400 1.000 31.31428 100 LEU A CA 1
ATOM 807 C C . LEU A 1 100 ? 38.00900 147.37800 32.62600 1.000 31.05899 100 LEU A C 1
ATOM 808 O O . LEU A 1 100 ? 38.24800 147.87900 31.52300 1.000 33.43822 100 LEU A O 1
ATOM 813 N N . HIS A 1 101 ? 37.38400 148.04700 33.58900 1.000 35.01209 101 HIS A N 1
ATOM 814 C CA . HIS A 1 101 ? 37.05300 149.45400 33.42300 1.000 36.39384 101 HIS A CA 1
ATOM 815 C C . HIS A 1 101 ? 38.30400 150.30100 33.59800 1.000 32.33019 101 HIS A C 1
ATOM 816 O O . HIS A 1 101 ? 39.05400 150.12300 34.56300 1.000 34.85418 101 HIS A O 1
ATOM 823 N N . GLY A 1 102 ? 38.52700 151.22300 32.66400 1.000 34.78838 102 GLY A N 1
ATOM 824 C CA . GLY A 1 102 ? 39.72400 152.03200 32.67200 1.000 38.31775 102 GLY A CA 1
ATOM 825 C C . GLY A 1 102 ? 40.93700 151.37700 32.05500 1.000 33.58561 102 GLY A C 1
ATOM 826 O O . GLY A 1 102 ? 42.00800 151.99400 32.03300 1.000 42.25243 102 GLY A O 1
ATOM 827 N N . LYS A 1 103 ? 40.80500 150.16000 31.54100 1.000 39.41788 103 LYS A N 1
ATOM 828 C CA . LYS A 1 103 ? 41.94500 149.42800 31.01200 1.000 43.62892 103 LYS A CA 1
ATOM 829 C C . LYS A 1 103 ? 42.21700 149.81600 29.56400 1.000 33.74615 103 LYS A C 1
ATOM 830 O O . LYS A 1 103 ? 41.32200 149.75300 28.71600 1.000 32.96448 103 LYS A O 1
ATOM 836 N N A TRP A 1 104 ? 43.45300 150.21800 29.28200 0.540 34.64889 104 TRP A N 1
ATOM 837 N N B TRP A 1 104 ? 43.45300 150.23800 29.29300 0.460 34.68047 104 TRP A N 1
ATOM 838 C CA A TRP A 1 104 ? 43.86000 150.43300 27.90200 0.540 38.13615 104 TRP A CA 1
ATOM 839 C CA B TRP A 1 104 ? 43.90500 150.39600 27.91800 0.460 38.12562 104 TRP A CA 1
ATOM 840 C C A TRP A 1 104 ? 43.97500 149.09000 27.19300 0.540 36.63071 104 TRP A C 1
ATOM 841 C C B TRP A 1 104 ? 43.90500 149.04100 27.22700 0.460 36.62281 104 TRP A C 1
ATOM 842 O O A TRP A 1 104 ? 44.56700 148.14600 27.72500 0.540 38.05719 104 TRP A O 1
ATOM 843 O O B TRP A 1 104 ? 44.35700 148.04200 27.79200 0.460 38.12562 104 TRP A O 1
ATOM 864 N N . ILE A 1 105 ? 43.40500 149.00200 25.99300 1.000 31.39061 105 ILE A N 1
ATOM 865 C CA . ILE A 1 105 ? 43.44300 147.78000 25.20300 1.000 28.59817 105 ILE A CA 1
ATOM 866 C C . ILE A 1 105 ? 44.05700 148.07900 23.84200 1.000 39.91531 105 ILE A C 1
ATOM 867 O O . ILE A 1 105 ? 44.09300 149.22200 23.38000 1.000 38.02824 105 ILE A O 1
ATOM 872 N N . GLY A 1 106 ? 44.55000 147.02100 23.20600 1.000 30.10098 106 GLY A N 1
ATOM 873 C CA . GLY A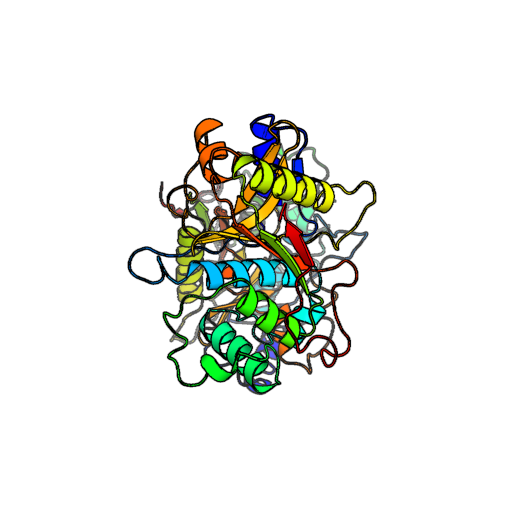 1 106 ? 45.24500 147.15200 21.94200 1.000 31.95646 106 GLY A CA 1
ATOM 874 C C . GLY A 1 106 ? 44.78300 146.15500 20.90400 1.000 31.69327 106 GLY A C 1
ATOM 875 O O . GLY A 1 106 ? 43.72600 145.53600 21.06000 1.000 29.32983 106 GLY A O 1
ATOM 876 N N . ALA A 1 107 ? 45.58100 145.97700 19.84700 1.000 28.29023 107 ALA A N 1
ATOM 877 C CA . ALA A 1 107 ? 45.16100 145.14000 18.72700 1.000 26.62688 107 ALA A CA 1
ATOM 878 C C . ALA A 1 107 ? 44.94200 143.69400 19.14800 1.000 34.59362 107 ALA A C 1
ATOM 879 O O . ALA A 1 107 ? 44.06900 143.01500 18.59500 1.000 30.81159 107 ALA A O 1
ATOM 881 N N . THR A 1 108 ? 45.71100 143.20500 20.12300 1.000 29.13507 108 THR A N 1
ATOM 882 C CA . THR A 1 108 ? 45.53000 141.83200 20.58300 1.000 35.64638 108 THR A CA 1
ATOM 883 C C . THR A 1 108 ? 44.16100 141.64500 21.22900 1.000 35.08842 108 THR A C 1
ATOM 884 O O . THR A 1 108 ? 43.50200 140.62000 21.02000 1.000 29.96412 108 THR A O 1
ATOM 888 N N . GLU A 1 109 ? 43.70700 142.63100 22.00500 1.000 29.09033 109 GLU A N 1
ATOM 889 C CA . GLU A 1 109 ? 42.37600 142.53700 22.59600 1.000 28.64817 109 GLU A CA 1
ATOM 890 C C . GLU A 1 109 ? 41.29700 142.66300 21.53100 1.000 31.47219 109 GLU A C 1
ATOM 891 O O . GLU A 1 109 ? 40.26100 141.99200 21.60700 1.000 26.54792 109 GLU A O 1
ATOM 897 N N . VAL A 1 110 ? 41.52600 143.51400 20.52800 1.000 32.22228 110 VAL A N 1
ATOM 898 C CA . VAL A 1 110 ? 40.59800 143.61200 19.40500 1.000 28.23496 110 VAL A CA 1
ATOM 899 C C . VAL A 1 110 ? 40.47300 142.26400 18.71000 1.000 26.76900 110 VAL A C 1
ATOM 900 O O . VAL A 1 110 ? 39.36800 141.79200 18.41900 1.000 29.78778 110 VAL A O 1
ATOM 904 N N . TYR A 1 111 ? 41.61000 141.61900 18.44400 1.000 29.45880 111 TYR A N 1
ATOM 905 C CA . TYR A 1 111 ? 41.58300 140.29100 17.84200 1.000 27.50067 111 TYR A CA 1
ATOM 906 C C . TYR A 1 111 ? 40.83100 139.30700 18.73100 1.000 27.59015 111 TYR A C 1
ATOM 907 O O . TYR A 1 111 ? 39.96600 138.56000 18.26000 1.000 36.34120 111 TYR A O 1
ATOM 916 N N . SER A 1 112 ? 41.14600 139.30100 20.02800 1.000 24.94510 112 SER A N 1
ATOM 917 C CA . SER A 1 112 ? 40.57600 138.30700 20.93200 1.000 31.11426 112 SER A CA 1
ATOM 918 C C . SER A 1 112 ? 39.06300 138.44000 21.01900 1.000 27.76386 112 SER A C 1
ATOM 919 O O . SER A 1 112 ? 38.33700 137.44200 20.94300 1.000 27.11115 112 SER A O 1
ATOM 922 N N . LEU A 1 113 ? 38.56700 139.66900 21.17400 1.000 28.69291 113 LEU A N 1
ATOM 923 C CA . LEU A 1 113 ? 37.13100 139.86800 21.34100 1.000 32.40389 113 LEU A CA 1
ATOM 924 C C . LEU A 1 113 ? 36.36800 139.42300 20.09900 1.000 29.76146 113 LEU A C 1
ATOM 925 O O . LEU A 1 113 ? 35.38000 138.68500 20.19800 1.000 26.17682 113 LEU A O 1
ATOM 930 N N . PHE A 1 114 ? 36.81600 139.85100 18.91400 1.000 26.80058 114 PHE A N 1
ATOM 931 C CA . PHE A 1 114 ? 36.08100 139.50600 17.70000 1.000 28.46394 114 PHE A CA 1
ATOM 932 C C . PHE A 1 114 ? 36.24600 138.03800 17.34000 1.000 26.72162 114 PHE A C 1
ATOM 933 O O . PHE A 1 114 ? 35.32000 137.43600 16.78600 1.000 30.58788 114 PHE A O 1
ATOM 941 N N . THR A 1 115 ? 37.39500 137.43800 17.65700 1.000 27.97704 115 THR A N 1
ATOM 942 C CA . THR A 1 115 ? 37.54000 136.00000 17.45600 1.000 30.31679 115 THR A CA 1
ATOM 943 C C . THR A 1 115 ? 36.53700 135.23200 18.30700 1.000 31.12742 115 THR A C 1
ATOM 944 O O . THR A 1 115 ? 35.94100 134.25200 17.84500 1.000 29.79831 115 THR A O 1
ATOM 948 N N . GLY A 1 116 ? 36.31200 135.68300 19.54500 1.000 28.42972 116 GLY A N 1
ATOM 949 C CA . GLY A 1 116 ? 35.30700 135.06800 20.39300 1.000 34.36991 116 GLY A CA 1
ATOM 950 C C . GLY A 1 116 ? 33.89000 135.23200 19.88500 1.000 37.41764 116 GLY A C 1
ATOM 951 O O . GLY A 1 116 ? 33.01900 134.43300 20.24100 1.000 33.82774 116 GLY A O 1
ATOM 952 N N . LEU A 1 117 ? 33.64500 136.24200 19.05400 1.000 31.00372 117 LEU A N 1
ATOM 953 C CA . LEU A 1 117 ? 32.36300 136.42600 18.39100 1.000 32.36704 117 LEU A CA 1
ATOM 954 C C . LEU A 1 117 ? 32.29100 135.69600 17.05500 1.000 30.39312 117 LEU A C 1
ATOM 955 O O . LEU A 1 117 ? 31.38800 135.97100 16.25900 1.000 35.16474 117 LEU A O 1
ATOM 960 N N . PHE A 1 118 ? 33.22900 134.78300 16.79600 1.000 30.01939 118 PHE A N 1
ATOM 961 C CA . PHE A 1 118 ? 33.27300 134.01100 15.55300 1.000 36.67545 118 PHE A CA 1
ATOM 962 C C . PHE A 1 118 ? 33.44700 134.91800 14.33700 1.000 39.72055 118 PHE A C 1
ATOM 963 O O . PHE A 1 118 ? 32.86200 134.69000 13.27700 1.000 34.11725 118 PHE A O 1
ATOM 971 N N . VAL A 1 119 ? 34.26300 135.95600 14.48800 1.000 28.78766 119 VAL A N 1
ATOM 972 C CA . VAL A 1 119 ? 34.64400 136.82300 13.38000 1.000 28.92189 119 VAL A CA 1
ATOM 973 C C . VAL A 1 119 ? 36.05200 136.44600 12.94600 1.000 30.40628 119 VAL A C 1
ATOM 974 O O . VAL A 1 119 ? 36.93000 136.20700 13.78500 1.000 31.37745 119 VAL A O 1
ATOM 978 N N . ASN A 1 120 ? 36.26200 136.37000 11.63300 1.000 28.15338 120 ASN A N 1
ATOM 979 C CA . ASN A 1 120 ? 37.53700 135.95100 11.05400 1.000 30.21678 120 ASN A CA 1
ATOM 980 C C . ASN A 1 120 ? 38.42000 137.18600 10.93600 1.000 31.86171 120 ASN A C 1
ATOM 981 O O . ASN A 1 120 ? 38.22700 138.02200 10.04900 1.000 28.01652 120 ASN A O 1
ATOM 986 N N . VAL A 1 121 ? 39.40000 137.29800 11.82700 1.000 30.14046 121 VAL A N 1
ATOM 987 C CA . VAL A 1 121 ? 40.16300 138.52400 12.02200 1.000 26.36106 121 VAL A CA 1
ATOM 988 C C . VAL A 1 121 ? 41.56200 138.34500 11.44900 1.000 30.62999 121 VAL A C 1
ATOM 989 O O . VAL A 1 121 ? 42.21400 137.32100 11.68800 1.000 34.74364 121 VAL A O 1
ATOM 993 N N . ALA A 1 122 ? 42.01800 139.34000 10.69500 1.000 28.45868 122 ALA A N 1
ATOM 994 C CA . ALA A 1 122 ? 43.38400 139.40700 10.20100 1.000 32.67760 122 ALA A CA 1
ATOM 995 C C . ALA A 1 122 ? 44.18000 140.41100 11.02500 1.000 36.32278 122 ALA A C 1
ATOM 996 O O . ALA A 1 122 ? 43.68200 141.49000 11.35500 1.000 30.04308 122 ALA A O 1
ATOM 998 N N . LEU A 1 123 ? 45.41000 140.04300 11.37500 1.000 29.01664 123 LEU A N 1
ATOM 999 C CA . LEU A 1 123 ? 46.29300 140.90900 12.14800 1.000 32.53548 123 LEU A CA 1
ATOM 1000 C C . LEU A 1 123 ? 47.62200 141.02300 11.41400 1.000 36.52280 123 LEU A C 1
ATOM 1001 O O . LEU A 1 123 ? 48.25100 140.00800 11.10000 1.000 35.44899 123 LEU A O 1
ATOM 1006 N N . VAL A 1 124 ? 48.02700 142.25200 11.10900 1.000 27.56120 124 VAL A N 1
ATOM 1007 C CA . VAL A 1 124 ? 49.25800 142.52600 10.37700 1.000 22.41848 124 VAL A CA 1
ATOM 1008 C C . VAL A 1 124 ? 50.14400 143.41600 11.23600 1.000 30.57209 124 VAL A C 1
ATOM 1009 O O . VAL A 1 124 ? 49.69400 144.45400 11.73600 1.000 37.73874 124 VAL A O 1
ATOM 1013 N N . ASP A 1 125 ? 51.39800 143.01000 11.39900 1.000 30.31416 125 ASP A N 1
ATOM 1014 C CA . ASP A 1 125 ? 52.36900 143.70900 12.23100 1.000 33.34874 125 ASP A CA 1
ATOM 1015 C C . ASP A 1 125 ? 53.41500 144.35600 11.33000 1.000 35.13842 125 ASP A C 1
ATOM 1016 O O . ASP A 1 125 ? 54.14700 143.65400 10.62600 1.000 36.68861 125 ASP A O 1
ATOM 1021 N N . PHE A 1 126 ? 53.46200 145.68800 11.32800 1.000 30.66420 126 PHE A N 1
ATOM 1022 C CA . PHE A 1 126 ? 54.48700 146.44200 10.61000 1.000 26.30579 126 PHE A CA 1
ATOM 1023 C C . PHE A 1 126 ? 55.58500 146.84400 11.58800 1.000 35.17790 126 PHE A C 1
ATOM 1024 O O . PHE A 1 126 ? 55.32800 147.58200 12.54400 1.000 37.57029 126 PHE A O 1
ATOM 1032 N N . ASP A 1 127 ? 56.80500 146.36100 11.35000 1.000 31.22743 127 ASP A N 1
ATOM 1033 C CA . ASP A 1 127 ? 57.90100 146.48800 12.31400 1.000 32.40652 127 ASP A CA 1
ATOM 1034 C C . ASP A 1 127 ? 59.17800 146.86700 11.56700 1.000 39.04416 127 ASP A C 1
ATOM 1035 O O . ASP A 1 127 ? 59.84500 145.99900 11.00000 1.000 41.48919 127 ASP A O 1
ATOM 1040 N N . PHE A 1 128 ? 59.53700 148.15100 11.57700 1.000 31.06688 128 PHE A N 1
ATOM 1041 C CA . PHE A 1 128 ? 60.61900 148.63200 10.72800 1.000 30.84844 128 PHE A CA 1
ATOM 1042 C C . PHE A 1 128 ? 61.68900 149.36200 11.52800 1.000 45.60284 128 PHE A C 1
ATOM 1043 O O . PHE A 1 128 ? 61.44100 149.89100 12.61400 1.000 47.42148 128 PHE A O 1
ATOM 1051 N N . ARG A 1 129 ? 62.89800 149.38200 10.95600 1.000 34.89629 129 ARG A N 1
ATOM 1052 C CA . ARG A 1 129 ? 63.95500 150.26400 11.43600 1.000 45.84497 129 ARG A CA 1
ATOM 1053 C C . ARG A 1 129 ? 63.77200 151.66600 10.87800 1.000 49.15589 129 ARG A C 1
ATOM 1054 O O . ARG A 1 129 ? 64.03800 152.65800 11.56600 1.000 53.63538 129 ARG A O 1
ATOM 1062 N N . SER A 1 130 ? 63.32700 151.75500 9.62800 1.000 49.27959 130 SER A N 1
ATOM 1063 C CA . SER A 1 130 ? 63.11800 153.02300 8.94900 1.000 53.07478 130 SER A CA 1
ATOM 1064 C C . SER A 1 130 ? 61.68300 153.48600 9.15500 1.000 58.30699 130 SER A C 1
ATOM 1065 O O . SER A 1 130 ? 60.73800 152.73300 8.90500 1.000 43.03148 130 SER A O 1
ATOM 1068 N N . GLU A 1 131 ? 61.52700 154.72100 9.62800 1.000 43.76577 131 GLU A N 1
ATOM 1069 C CA . GLU A 1 131 ? 60.19100 155.27800 9.79700 1.000 42.28665 131 GLU A CA 1
ATOM 1070 C C . GLU A 1 131 ? 59.50100 155.47200 8.45100 1.000 40.82595 131 GLU A C 1
ATOM 1071 O O . GLU A 1 131 ? 58.31000 155.17000 8.30600 1.000 35.97537 131 GLU A O 1
ATOM 1077 N N . ALA A 1 132 ? 60.24400 155.94000 7.44600 1.000 36.43595 132 ALA A N 1
ATOM 1078 C CA . ALA A 1 132 ? 59.67000 156.12900 6.11800 1.000 38.31249 132 ALA A CA 1
ATOM 1079 C C . ALA A 1 132 ? 59.21100 154.80500 5.52300 1.000 42.58142 132 ALA A C 1
ATOM 1080 O O . ALA A 1 132 ? 58.15500 154.73500 4.88200 1.000 38.78886 132 ALA A O 1
ATOM 1082 N N . SER A 1 133 ? 59.99800 153.74400 5.72200 1.000 32.45389 133 SER A N 1
ATOM 1083 C CA . SER A 1 133 ? 59.63100 152.43400 5.19400 1.000 42.52878 133 SER A CA 1
ATOM 1084 C C . SER A 1 133 ? 58.36200 151.90200 5.84800 1.000 30.84054 133 SER A C 1
ATOM 1085 O O . SER A 1 133 ? 57.54000 151.26000 5.18500 1.000 37.45449 133 SER A O 1
ATOM 1088 N N . ALA A 1 134 ? 58.18800 152.14600 7.15100 1.000 34.73311 134 ALA A N 1
ATOM 1089 C CA . ALA A 1 134 ? 57.01100 151.63300 7.84900 1.000 30.45365 134 ALA A CA 1
ATOM 1090 C C . ALA A 1 134 ? 55.72700 152.21700 7.27300 1.000 28.21128 134 ALA A C 1
ATOM 1091 O O . ALA A 1 134 ? 54.77300 151.48500 6.98300 1.000 29.13507 134 ALA A O 1
ATOM 1093 N N . SER A 1 135 ? 55.67900 153.54000 7.10900 1.000 30.27995 135 SER A N 1
ATOM 1094 C CA . SER A 1 135 ? 54.48100 154.16600 6.56200 1.000 26.99271 135 SER A CA 1
ATOM 1095 C C . SER A 1 135 ? 54.28600 153.81300 5.09400 1.000 31.78802 135 SER A C 1
ATOM 1096 O O . SER A 1 135 ? 53.14500 153.71600 4.62800 1.000 30.27205 135 SER A O 1
ATOM 1099 N N . ASN A 1 136 ? 55.37600 153.61400 4.35000 1.000 28.36656 136 ASN A N 1
ATOM 1100 C CA . ASN A 1 136 ? 55.24200 153.20300 2.95800 1.000 25.43200 136 ASN A CA 1
ATOM 1101 C C . ASN A 1 136 ? 54.56300 151.84300 2.85000 1.000 23.85812 136 ASN A C 1
ATOM 1102 O O . ASN A 1 136 ? 53.61000 151.67100 2.08100 1.000 30.29311 136 ASN A O 1
ATOM 1107 N N . ALA A 1 137 ? 55.03900 150.86200 3.61900 1.000 27.43224 137 ALA A N 1
ATOM 1108 C CA . ALA A 1 137 ? 54.44300 149.53100 3.57400 1.000 34.60941 137 ALA A CA 1
ATOM 1109 C C . ALA A 1 137 ? 53.01200 149.54200 4.09700 1.000 33.09081 137 ALA A C 1
ATOM 1110 O O . ALA A 1 137 ? 52.13400 148.87900 3.53200 1.000 27.71911 137 ALA A O 1
ATOM 1112 N N . LEU A 1 138 ? 52.75900 150.28700 5.17700 1.000 23.47124 138 LEU A N 1
ATOM 1113 C CA . LEU A 1 138 ? 51.41200 150.35800 5.73500 1.000 29.01137 138 LEU A CA 1
ATOM 1114 C C . LEU A 1 138 ? 50.44200 150.98200 4.74300 1.000 20.42087 138 LEU A C 1
ATOM 1115 O O . LEU A 1 138 ? 49.36400 150.43700 4.48400 1.000 27.12430 138 LEU A O 1
ATOM 1120 N N . PHE A 1 139 ? 50.80700 152.13800 4.18800 1.000 24.88719 139 PHE A N 1
ATOM 1121 C CA . PHE A 1 139 ? 49.89600 152.84800 3.29900 1.000 25.36357 139 PHE A CA 1
ATOM 1122 C C . PHE A 1 139 ? 49.60900 152.04400 2.03800 1.000 28.89820 139 PHE A C 1
ATOM 1123 O O . PHE A 1 139 ? 48.47700 152.04000 1.54100 1.000 28.39025 139 PHE A O 1
ATOM 1131 N N . LEU A 1 140 ? 50.61500 151.33900 1.51600 1.000 23.61599 140 LEU A N 1
ATOM 1132 C CA . LEU A 1 140 ? 50.39300 150.52100 0.33000 1.000 26.30842 140 LEU A CA 1
ATOM 1133 C C . LEU A 1 140 ? 49.44500 149.36600 0.63100 1.000 25.88731 140 LEU A C 1
ATOM 1134 O O . LEU A 1 140 ? 48.53800 149.08100 -0.15900 1.000 24.36082 140 LEU A O 1
ATOM 1139 N N . TYR A 1 141 ? 49.63400 148.69500 1.77300 1.000 26.67688 141 TYR A N 1
ATOM 1140 C CA . TYR A 1 141 ? 48.74200 147.59800 2.13700 1.000 30.60104 141 TYR A CA 1
ATOM 1141 C C . TYR A 1 141 ? 47.31300 148.08600 2.33200 1.000 23.68179 141 TYR A C 1
ATOM 1142 O O . TYR A 1 141 ? 46.36200 147.44800 1.86300 1.000 27.12957 141 TYR A O 1
ATOM 1151 N N . VAL A 1 142 ? 47.14100 149.20900 3.03200 1.000 23.23173 142 VAL A N 1
ATOM 1152 C CA . VAL A 1 142 ? 45.80300 149.73800 3.27200 1.000 24.25028 142 VAL A CA 1
ATOM 1153 C C . VAL A 1 142 ? 45.16100 150.16400 1.96100 1.000 26.50581 142 VAL A C 1
ATOM 1154 O O . VAL A 1 142 ? 43.97700 149.89900 1.71900 1.000 25.94785 142 VAL A O 1
ATOM 1158 N N . LYS A 1 143 ? 45.93300 150.82500 1.09500 1.000 23.81075 143 LYS A N 1
ATOM 1159 C CA . LYS A 1 143 ? 45.43300 151.21700 -0.22100 1.000 25.81362 143 LYS A CA 1
ATOM 1160 C C . LYS A 1 143 ? 44.91600 150.00900 -0.99200 1.000 32.88815 143 LYS A C 1
ATOM 1161 O O . LYS A 1 143 ? 43.83000 150.05100 -1.58000 1.000 31.56957 143 LYS A O 1
ATOM 1167 N N . LYS A 1 144 ? 45.68000 148.91600 -0.99200 1.000 25.26882 144 LYS A N 1
ATOM 1168 C CA . LYS A 1 144 ? 45.23800 147.71100 -1.68600 1.000 32.63286 144 LYS A CA 1
ATOM 1169 C C . LYS A 1 144 ? 44.04200 147.06900 -0.99500 1.000 27.45066 144 LYS A C 1
ATOM 1170 O O . LYS A 1 144 ? 43.22700 146.41400 -1.65500 1.000 28.53500 144 LYS A O 1
ATOM 1176 N N . HIS A 1 145 ? 43.92200 147.23900 0.32400 1.000 25.74519 145 HIS A N 1
ATOM 1177 C CA . HIS A 1 145 ? 42.80000 146.65300 1.04900 1.000 25.51622 145 HIS A CA 1
ATOM 1178 C C . HIS A 1 145 ? 41.47600 147.26000 0.60400 1.000 33.41716 145 HIS A C 1
ATOM 1179 O O . HIS A 1 145 ? 40.47900 146.54600 0.44100 1.000 28.73239 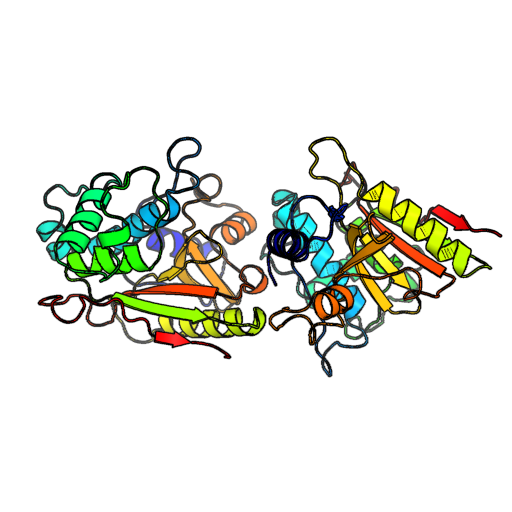145 HIS A O 1
ATOM 1186 N N . PHE A 1 146 ? 41.44500 148.57300 0.39500 1.000 25.82415 146 PHE A N 1
ATOM 1187 C CA . PHE A 1 146 ? 40.20600 149.25800 0.05500 1.000 30.11414 146 PHE A CA 1
ATOM 1188 C C . PHE A 1 146 ? 39.93600 149.31600 -1.44300 1.000 29.27719 146 PHE A C 1
ATOM 1189 O O . PHE A 1 146 ? 38.81500 149.65400 -1.83800 1.000 42.59195 146 PHE A O 1
ATOM 1197 N N . GLU A 1 147 ? 40.92100 149.00300 -2.28100 1.000 39.94689 147 GLU A N 1
ATOM 1198 C CA . GLU A 1 147 ? 40.68000 148.93300 -3.71600 1.000 41.74185 147 GLU A CA 1
ATOM 1199 C C . GLU A 1 147 ? 39.78000 147.75000 -4.04000 1.000 45.11067 147 GLU A C 1
ATOM 1200 O O . GLU A 1 147 ? 40.04600 146.61900 -3.62100 1.000 55.20399 147 GLU A O 1
ATOM 1206 N N . SER A 1 148 ? 38.71300 148.01500 -4.79000 1.000 48.05839 148 SER A N 1
ATOM 1207 C CA . SER A 1 148 ? 37.74800 146.97700 -5.14200 1.000 56.06198 148 SER A CA 1
ATOM 1208 C C . SER A 1 148 ? 37.04300 147.40800 -6.41600 1.000 51.99834 148 SER A C 1
ATOM 1209 O O . SER A 1 148 ? 36.45100 148.49100 -6.45600 1.000 73.04034 148 SER A O 1
ATOM 1212 N N . SER A 1 149 ? 37.10100 146.56800 -7.44800 1.000 71.79282 149 SER A N 1
ATOM 1213 C CA . SER A 1 149 ? 36.43200 146.87500 -8.70600 1.000 98.09071 149 SER A CA 1
ATOM 1214 C C . SER A 1 149 ? 35.04200 146.26600 -8.79000 1.000 98.64077 149 SER A C 1
ATOM 1215 O O . SER A 1 149 ? 34.16400 146.83300 -9.45300 1.000 107.26549 149 SER A O 1
ATOM 1218 N N . ASN A 1 150 ? 34.82500 145.12900 -8.14000 1.000 83.16260 150 ASN A N 1
ATOM 1219 C CA . ASN A 1 150 ? 33.54600 144.43900 -8.17700 1.000 89.99500 150 ASN A CA 1
ATOM 1220 C C . ASN A 1 150 ? 32.65400 144.89300 -7.02600 1.000 79.88589 150 ASN A C 1
ATOM 1221 O O . ASN A 1 150 ? 33.12200 145.39500 -6.00200 1.000 74.42208 150 ASN A O 1
ATOM 1226 N N . ASP A 1 151 ? 31.35000 144.70600 -7.20700 1.000 94.63503 151 ASP A N 1
ATOM 1227 C CA . ASP A 1 151 ? 30.37700 145.08500 -6.18800 1.000 87.93423 151 ASP A CA 1
ATOM 1228 C C . ASP A 1 151 ? 30.42400 144.07400 -5.05000 1.000 81.98615 151 ASP A C 1
ATOM 1229 O O . ASP A 1 151 ? 30.01600 142.91900 -5.21500 1.000 77.17241 151 ASP A O 1
ATOM 1234 N N . THR A 1 152 ? 30.92000 144.50400 -3.89200 1.000 70.19526 152 THR A N 1
ATOM 1235 C CA . THR A 1 152 ? 31.10600 143.63400 -2.74200 1.000 69.60308 152 THR A CA 1
ATOM 1236 C C . THR A 1 152 ? 30.48400 144.27200 -1.50600 1.000 61.59423 152 THR A C 1
ATOM 1237 O O . THR A 1 152 ? 30.07400 145.43600 -1.51300 1.000 62.10745 152 THR A O 1
ATOM 1241 N N . SER A 1 153 ? 30.41800 143.48200 -0.43100 1.000 57.32266 153 SER A N 1
ATOM 1242 C CA . SER A 1 153 ? 29.96800 143.98300 0.86300 1.000 69.50044 153 SER A CA 1
ATOM 1243 C C . SER A 1 153 ? 30.85300 143.47500 1.99600 1.000 67.72128 153 SER A C 1
ATOM 1244 O O . SER A 1 153 ? 30.40400 143.43100 3.14800 1.000 61.28366 153 SER A O 1
ATOM 1247 N N . ASN A 1 154 ? 32.09800 143.09900 1.70100 1.000 48.21104 154 ASN A N 1
ATOM 1248 C CA . ASN A 1 154 ? 32.97500 142.47700 2.68200 1.000 47.48990 154 ASN A CA 1
ATOM 1249 C C . ASN A 1 154 ? 34.29100 143.22200 2.85500 1.000 36.87811 154 ASN A C 1
ATOM 1250 O O . ASN A 1 154 ? 35.19000 142.71300 3.53500 1.000 53.44588 154 ASN A O 1
ATOM 1255 N N . VAL A 1 155 ? 34.44000 144.40000 2.25600 1.000 34.90418 155 VAL A N 1
ATOM 1256 C CA . VAL A 1 155 ? 35.61100 145.23600 2.50700 1.000 31.13005 155 VAL A CA 1
ATOM 1257 C C . VAL A 1 155 ? 35.38600 145.96100 3.83100 1.000 34.16199 155 VAL A C 1
ATOM 1258 O O . VAL A 1 155 ? 34.55100 146.86400 3.92200 1.000 31.97752 155 VAL A O 1
ATOM 1262 N N . SER A 1 156 ? 36.12700 145.56300 4.86100 1.000 28.60080 156 SER A N 1
ATOM 1263 C CA . SER A 1 156 ? 35.87300 146.05100 6.20700 1.000 28.54026 156 SER A CA 1
ATOM 1264 C C . SER A 1 156 ? 36.74100 147.25800 6.52200 1.000 27.57173 156 SER A C 1
ATOM 1265 O O . SER A 1 156 ? 37.75000 147.50600 5.85200 1.000 26.57161 156 SER A O 1
ATOM 1268 N N . PRO A 1 157 ? 36.37200 148.03600 7.53900 1.000 26.15050 157 PRO A N 1
ATOM 1269 C CA . PRO A 1 157 ? 37.30000 149.03500 8.07600 1.000 25.20039 157 PRO A CA 1
ATOM 1270 C C . PRO A 1 157 ? 38.49200 148.34800 8.72400 1.000 29.95886 157 PRO A C 1
ATOM 1271 O O . PRO A 1 157 ? 38.50800 147.13700 8.94800 1.000 29.38773 157 PRO A O 1
ATOM 1275 N N . CYS A 1 158 ? 39.50300 149.15000 9.03500 1.000 26.05312 158 CYS A N 1
ATOM 1276 C CA . CYS A 1 158 ? 40.70000 148.67400 9.70800 1.000 26.01891 158 CYS A CA 1
ATOM 1277 C C . CYS A 1 158 ? 40.84000 149.36100 11.05900 1.000 29.57460 158 CYS A C 1
ATOM 1278 O O . CYS A 1 158 ? 40.44500 150.51600 11.23200 1.000 34.24095 158 CYS A O 1
ATOM 1281 N N . TYR A 1 159 ? 41.37400 148.62000 12.02200 1.000 28.58764 159 TYR A N 1
ATOM 1282 C CA . TYR A 1 159 ? 41.84500 149.16900 13.28500 1.000 25.00300 159 TYR A CA 1
ATOM 1283 C C . TYR A 1 159 ? 43.35500 149.34800 13.17900 1.000 27.59278 159 TYR A C 1
ATOM 1284 O O . TYR A 1 159 ? 44.07400 148.38800 12.88500 1.000 27.79807 159 TYR A O 1
ATOM 1293 N N . LEU A 1 160 ? 43.83200 150.57000 13.40200 1.000 25.61623 160 LEU A N 1
ATOM 1294 C CA . LEU A 1 160 ? 45.25100 150.88600 13.30800 1.000 22.23424 160 LEU A CA 1
ATOM 1295 C C . LEU A 1 160 ? 45.76900 151.30000 14.67600 1.000 30.13256 160 LEU A C 1
ATOM 1296 O O . LEU A 1 160 ? 45.22600 152.21600 15.29800 1.000 24.90299 160 LEU A O 1
ATOM 1301 N N . GLN A 1 161 ? 46.82900 150.63800 15.12800 1.000 26.11103 161 GLN A N 1
ATOM 1302 C CA . GLN A 1 161 ? 47.42100 150.89500 16.43200 1.000 29.12718 161 GLN A CA 1
ATOM 1303 C C . GLN A 1 161 ? 48.84100 151.41400 16.26700 1.000 39.66265 161 GLN A C 1
ATOM 1304 O O . GLN A 1 161 ? 49.62400 150.86200 15.48600 1.000 32.66707 161 GLN A O 1
ATOM 1310 N N . PHE A 1 162 ? 49.16800 152.46600 17.01400 1.000 32.48547 162 PHE A N 1
ATOM 1311 C CA . PHE A 1 162 ? 50.51800 153.00400 17.08400 1.000 35.17264 162 PHE A CA 1
ATOM 1312 C C . PHE A 1 162 ? 50.70700 153.69700 18.42600 1.000 38.66253 162 PHE A C 1
ATOM 1313 O O . PHE A 1 162 ? 49.82600 154.43500 18.87300 1.000 49.56910 162 PHE A O 1
ATOM 1321 N N . GLN A 1 163 ? 51.85300 153.44600 19.06200 1.000 42.88935 163 GLN A N 1
ATOM 1322 C 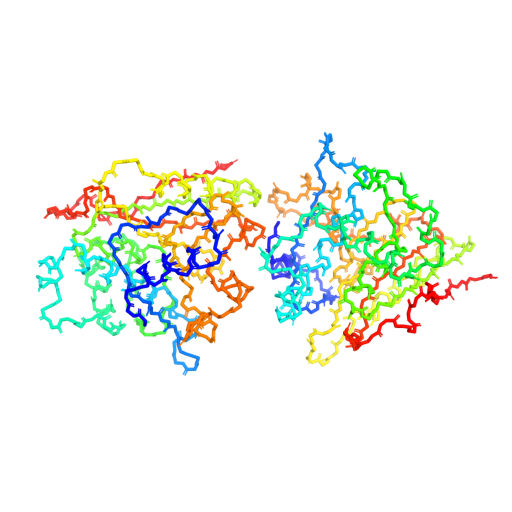CA . GLN A 1 163 ? 52.28200 154.15900 20.26600 1.000 58.39648 163 GLN A CA 1
ATOM 1323 C C . GLN A 1 163 ? 51.16700 154.33200 21.29500 1.000 52.77738 163 GLN A C 1
ATOM 1324 O O . GLN A 1 163 ? 51.03900 155.40000 21.90100 1.000 68.60296 163 GLN A O 1
ATOM 1330 N N . GLY A 1 164 ? 50.34100 153.30400 21.48600 1.000 60.54937 164 GLY A N 1
ATOM 1331 C CA . GLY A 1 164 ? 49.30200 153.33600 22.49000 1.000 80.56229 164 GLY A CA 1
ATOM 1332 C C . GLY A 1 164 ? 47.99800 153.96800 22.04700 1.000 78.10410 164 GLY A C 1
ATOM 1333 O O . GLY A 1 164 ? 46.95900 153.71000 22.66800 1.000 70.56372 164 GLY A O 1
ATOM 1334 N N . HIS A 1 165 ? 48.01900 154.79400 21.00400 1.000 47.17408 165 HIS A N 1
ATOM 1335 C CA . HIS A 1 165 ? 46.80600 155.34200 20.41800 1.000 37.94666 165 HIS A CA 1
ATOM 1336 C C . HIS A 1 165 ? 46.31600 154.44200 19.28600 1.000 33.90407 165 HIS A C 1
ATOM 1337 O O . HIS A 1 165 ? 47.08100 153.68000 18.69200 1.000 35.96484 165 HIS A O 1
ATOM 1344 N N . SER A 1 166 ? 45.01800 154.53200 18.99700 1.000 31.98805 166 SER A N 1
ATOM 1345 C CA . SER A 1 166 ? 44.43200 153.74000 17.92800 1.000 28.78766 166 SER A CA 1
ATOM 1346 C C . SER A 1 166 ? 43.30900 154.52100 17.26500 1.000 26.96639 166 SER A C 1
ATOM 1347 O O . SER A 1 166 ? 42.65100 155.35000 17.89700 1.000 28.57448 166 SER A O 1
ATOM 1350 N N . ILE A 1 167 ? 43.08900 154.23800 15.98100 1.000 24.37924 167 ILE A N 1
ATOM 1351 C CA . ILE A 1 167 ? 42.03400 154.86500 15.19300 1.000 27.87966 167 ILE A CA 1
ATOM 1352 C C . ILE A 1 167 ? 41.43100 153.81300 14.27000 1.000 30.51155 167 ILE A C 1
ATOM 1353 O O . ILE A 1 167 ? 41.99100 152.73300 14.07100 1.000 29.58513 167 ILE A O 1
ATOM 1358 N N . ILE A 1 168 ? 40.28700 154.15100 13.68100 1.000 26.23209 168 ILE A N 1
ATOM 1359 C CA . ILE A 1 168 ? 39.65000 153.31500 12.67000 1.000 20.29980 168 ILE A CA 1
ATOM 1360 C C . ILE A 1 168 ? 39.95700 153.90200 11.30100 1.000 30.68789 168 ILE A C 1
ATOM 1361 O O . ILE A 1 168 ? 39.75800 155.10200 11.07500 1.000 30.36680 168 ILE A O 1
ATOM 1366 N N . ILE A 1 169 ? 40.44800 153.06600 10.39000 1.000 26.08471 169 ILE A N 1
ATOM 1367 C CA . ILE A 1 169 ? 40.63900 153.44900 8.99500 1.000 24.39240 169 ILE A CA 1
ATOM 1368 C C . ILE A 1 169 ? 39.40700 152.99300 8.23100 1.000 28.39551 169 ILE A C 1
ATOM 1369 O O . ILE A 1 169 ? 39.11500 151.79300 8.17400 1.000 23.23963 169 ILE A O 1
ATOM 1374 N N . ILE A 1 170 ? 38.68500 153.93900 7.63700 1.000 28.01389 170 ILE A N 1
ATOM 1375 C CA . ILE A 1 170 ? 37.48100 153.62500 6.88100 1.000 21.68418 170 ILE A CA 1
ATOM 1376 C C . ILE A 1 170 ? 37.69200 153.72400 5.38100 1.000 25.04511 170 ILE A C 1
ATOM 1377 O O . ILE A 1 170 ? 36.75100 153.47000 4.62000 1.000 29.76409 170 ILE A O 1
ATOM 1382 N N . GLY A 1 171 ? 38.88800 154.08000 4.93100 1.000 26.29789 171 GLY A N 1
ATOM 1383 C CA . GLY A 1 171 ? 39.14000 154.15000 3.50400 1.000 29.94570 171 GLY A CA 1
ATOM 1384 C C . GLY A 1 171 ? 40.52400 154.69300 3.22600 1.000 26.37421 171 GLY A C 1
ATOM 1385 O O . GLY A 1 171 ? 41.29800 154.99700 4.13900 1.000 25.81099 171 GLY A O 1
ATOM 1386 N N . PHE A 1 172 ? 40.82200 154.81200 1.93300 1.000 27.96388 172 PHE A N 1
ATOM 1387 C CA . PHE A 1 172 ? 42.09900 155.32800 1.46600 1.000 25.39252 172 PHE A CA 1
ATOM 1388 C C . PHE A 1 172 ? 41.85800 156.31000 0.33000 1.000 27.79544 172 PHE A C 1
ATOM 1389 O O . PHE A 1 172 ? 41.01600 156.07400 -0.54200 1.000 31.30639 172 PHE A O 1
ATOM 1397 N N . CYS A 1 173 ? 42.59600 157.41400 0.34900 1.000 29.17455 173 CYS A N 1
ATOM 1398 C CA . CYS A 1 173 ? 42.50000 158.44500 -0.67600 1.000 30.93266 173 CYS A CA 1
ATOM 1399 C C . CYS A 1 173 ? 43.77100 158.39200 -1.51500 1.000 33.10397 173 CYS A C 1
ATOM 1400 O O . CYS A 1 173 ? 44.85500 158.73800 -1.03500 1.000 31.31428 173 CYS A O 1
ATOM 1403 N N . SER A 1 174 ? 43.63500 157.97000 -2.77300 1.000 33.16187 174 SER A N 1
ATOM 1404 C CA . SER A 1 174 ? 44.80700 157.78900 -3.61800 1.000 30.35101 174 SER A CA 1
ATOM 1405 C C . SER A 1 174 ? 45.29800 159.09200 -4.23700 1.000 32.46179 174 SER A C 1
ATOM 1406 O O . SER A 1 174 ? 46.46200 159.16400 -4.64100 1.000 41.71553 174 SER A O 1
ATOM 1409 N N . SER A 1 175 ? 44.45200 160.12400 -4.31300 1.000 33.71720 175 SER A N 1
ATOM 1410 C CA . SER A 1 175 ? 44.92900 161.40000 -4.83900 1.000 35.82535 175 SER A CA 1
ATOM 1411 C C . SER A 1 175 ? 45.87100 162.08500 -3.85700 1.000 36.98075 175 SER A C 1
ATOM 1412 O O . SER A 1 175 ? 46.76700 162.83000 -4.27200 1.000 37.63872 175 SER A O 1
ATOM 1415 N N . LEU A 1 176 ? 45.67600 161.86100 -2.55700 1.000 34.71732 176 LEU A N 1
ATOM 1416 C CA . LEU A 1 176 ? 46.54700 162.40700 -1.52700 1.000 34.94893 176 LEU A CA 1
ATOM 1417 C C . LEU A 1 176 ? 47.44000 161.36600 -0.86200 1.000 35.58058 176 LEU A C 1
ATOM 1418 O O . LEU A 1 176 ? 48.33100 161.74700 -0.09400 1.000 33.49875 176 LEU A O 1
ATOM 1423 N N . GLU A 1 177 ? 47.22900 160.07500 -1.12900 1.000 31.47219 177 GLU A N 1
ATOM 1424 C CA . GLU A 1 177 ? 47.91100 158.99600 -0.40800 1.000 31.35113 177 GLU A CA 1
ATOM 1425 C C . GLU A 1 177 ? 47.74200 159.16700 1.09900 1.000 32.28808 177 GLU A C 1
ATOM 1426 O O . GLU A 1 177 ? 48.70600 159.18000 1.86600 1.000 35.30423 177 GLU A O 1
ATOM 1432 N N . THR A 1 178 ? 46.49100 159.29900 1.52000 1.000 32.43810 178 THR A N 1
ATOM 1433 C CA . THR A 1 178 ? 46.16000 159.50800 2.91600 1.000 30.20362 178 THR A CA 1
ATOM 1434 C C . THR A 1 178 ? 45.18800 158.43300 3.36700 1.000 27.21905 178 THR A C 1
ATOM 1435 O O . THR A 1 178 ? 44.37900 157.92800 2.57900 1.000 31.40113 178 THR A O 1
ATOM 1439 N N . LEU A 1 179 ? 45.27300 158.09600 4.64700 1.000 27.12167 179 LEU A N 1
ATOM 1440 C CA . LEU A 1 179 ? 44.23800 157.29400 5.27300 1.000 25.65044 179 LEU A CA 1
ATOM 1441 C C . LEU A 1 179 ? 43.00100 158.14800 5.51700 1.000 25.97153 179 LEU A C 1
ATOM 1442 O O . LEU A 1 179 ? 43.10000 159.31400 5.90600 1.000 27.59805 179 LEU A O 1
ATOM 1447 N N . VAL A 1 180 ? 41.83200 157.57300 5.26400 1.000 25.65044 180 VAL A N 1
ATOM 1448 C CA . VAL A 1 180 ? 40.56300 158.16300 5.67300 1.000 28.08758 180 VAL A CA 1
ATOM 1449 C C . VAL A 1 180 ? 40.18700 157.49600 6.98600 1.000 26.15840 180 VAL A C 1
ATOM 1450 O O . VAL A 1 180 ? 40.03900 156.27000 7.04300 1.000 28.97189 180 VAL A O 1
ATOM 1454 N N . VAL A 1 181 ? 40.07200 158.28400 8.05500 1.000 27.36907 181 VAL A N 1
ATOM 1455 C CA . VAL A 1 181 ? 40.04800 157.72100 9.39800 1.000 26.65320 181 VAL A CA 1
ATOM 1456 C C . VAL A 1 181 ? 38.88400 158.26600 10.21100 1.000 28.47447 181 VAL A C 1
ATOM 1457 O O . VAL A 1 181 ? 38.35600 159.35000 9.95300 1.000 31.12478 181 VAL A O 1
ATOM 1461 N N . LEU A 1 182 ? 38.49000 157.47900 11.21100 1.000 27.83228 182 LEU A N 1
ATOM 1462 C CA . LEU A 1 182 ? 37.59400 157.90900 12.27700 1.000 29.66145 182 LEU A CA 1
ATOM 1463 C C . LEU A 1 182 ? 38.38700 157.82600 13.57400 1.000 34.09619 182 LEU A C 1
ATOM 1464 O O . LEU A 1 182 ? 38.70200 156.72700 14.04200 1.000 28.87715 182 LEU A O 1
ATOM 1469 N N . ASP A 1 183 ? 38.74000 158.98400 14.13100 1.000 33.14871 183 ASP A N 1
ATOM 1470 C CA . ASP A 1 183 ? 39.55500 159.05100 15.33500 1.000 31.38534 183 ASP A CA 1
ATOM 1471 C C . ASP A 1 183 ? 38.65700 159.31000 16.53200 1.000 33.43559 183 ASP A C 1
ATOM 1472 O O . ASP A 1 183 ? 38.03500 160.38300 16.60300 1.000 36.05959 183 ASP A O 1
ATOM 1477 N N . PRO A 1 184 ? 38.55700 158.38200 17.48900 1.000 32.55654 184 PRO A N 1
ATOM 1478 C CA . PRO A 1 184 ? 37.64600 158.59300 18.62300 1.000 34.79628 184 PRO A CA 1
ATOM 1479 C C . PRO A 1 184 ? 38.09400 159.68600 19.58000 1.000 39.00994 184 PRO A C 1
ATOM 1480 O O . PRO A 1 184 ? 37.27700 160.13600 20.39100 1.000 39.85741 184 PRO A O 1
ATOM 1484 N N . ASP A 1 185 ? 39.34500 160.13800 19.51000 1.000 37.98613 185 ASP A N 1
ATOM 1485 C CA . ASP A 1 185 ? 39.83300 161.19400 20.38700 1.000 47.75836 185 ASP A CA 1
ATOM 1486 C C . ASP A 1 185 ? 39.69700 162.58100 19.77200 1.000 55.32769 185 ASP A C 1
ATOM 1487 O O . ASP A 1 185 ? 40.18200 163.55300 20.35700 1.000 61.77320 185 ASP A O 1
ATOM 1492 N N . ARG A 1 186 ? 39.04900 162.69700 18.61300 1.000 55.18556 186 ARG A N 1
ATOM 1493 C CA . ARG A 1 186 ? 38.86900 163.99900 17.98400 1.000 64.76303 186 ARG A CA 1
ATOM 1494 C C . ARG A 1 186 ? 37.39200 164.32800 17.82200 1.000 76.42758 186 ARG A C 1
ATOM 1495 O O . ARG A 1 186 ? 36.95300 164.71700 16.73600 1.000 85.49446 186 ARG A O 1
ATOM 1503 N N . TYR A 1 187 ? 36.61700 164.17700 18.89900 1.000 72.78241 187 TYR A N 1
ATOM 1504 C CA . TYR A 1 187 ? 35.19900 164.51800 18.84200 1.000 81.51504 187 TYR A CA 1
ATOM 1505 C C . TYR A 1 187 ? 34.99500 166.02400 18.74700 1.000 102.50440 187 TYR A C 1
ATOM 1506 O O . TYR A 1 187 ? 34.06200 166.48900 18.08200 1.000 105.09155 187 TYR A O 1
ATOM 1515 N N . GLN A 1 188 ? 35.85600 166.80100 19.41200 1.000 107.90504 188 GLN A N 1
ATOM 1516 C CA . GLN A 1 188 ? 35.71300 168.25400 19.41100 1.000 115.52438 188 GLN A CA 1
ATOM 1517 C C . GLN A 1 188 ? 35.77300 168.82600 18.00000 1.000 126.04143 188 GLN A C 1
ATOM 1518 O O . GLN A 1 188 ? 35.15600 169.86200 17.72300 1.000 102.96235 188 GLN A O 1
ATOM 1524 N N . SER A 1 189 ? 36.49000 168.16300 17.09400 1.000 129.06284 189 SER A N 1
ATOM 1525 C CA . SER A 1 189 ? 36.68400 168.63900 15.72700 1.000 119.91175 189 SER A CA 1
ATOM 1526 C C . SER A 1 189 ? 35.84100 167.85100 14.73500 1.000 123.72273 189 SER A C 1
ATOM 1527 O O . SER A 1 189 ? 36.29800 167.51200 13.64000 1.000 138.79032 189 SER A O 1
ATOM 1530 N N . VAL A 1 190 ? 34.59500 167.55100 15.10400 1.000 110.27638 190 VAL A N 1
ATOM 1531 C CA . VAL A 1 190 ? 33.64800 166.86300 14.23400 1.000 101.90432 190 VAL A CA 1
ATOM 1532 C C . VAL A 1 190 ? 32.28400 167.51300 14.41400 1.000 132.03952 190 VAL A C 1
ATOM 1533 O O . VAL A 1 190 ? 31.56100 167.75200 13.44000 1.000 131.45260 190 VAL A O 1
ATOM 1537 N N . GLN A 1 191 ? 31.93100 167.81500 15.66500 1.000 129.95506 191 GLN A N 1
ATOM 1538 C CA . GLN A 1 191 ? 30.59300 168.29100 15.99500 1.000 79.24371 191 GLN A CA 1
ATOM 1539 C C . GLN A 1 191 ? 30.41200 169.76100 15.63700 1.000 117.23774 191 GLN A C 1
ATOM 1540 O O . GLN A 1 191 ? 29.96600 170.55900 16.46800 1.000 113.79522 191 GLN A O 1
ATOM 1542 N N . LYS A 1 192 ? 30.74900 170.12300 14.40200 1.000 133.16333 192 LYS A N 1
ATOM 1543 C CA . LYS A 1 192 ? 30.53500 171.47300 13.89800 1.000 128.33644 192 LYS A CA 1
ATOM 1544 C C . LYS A 1 192 ? 30.61400 171.42000 12.37900 1.000 143.74618 192 LYS A C 1
ATOM 1545 O O . LYS A 1 192 ? 31.06400 170.43100 11.79500 1.000 100.05410 192 LYS A O 1
ATOM 1547 N N . LYS A 1 193 ? 30.17100 172.50300 11.74600 1.000 139.61148 193 LYS A N 1
ATOM 1548 C CA . LYS A 1 193 ? 30.10100 172.55400 10.29300 1.000 144.79631 193 LYS A CA 1
ATOM 1549 C C . LYS A 1 193 ? 31.48300 172.75200 9.68200 1.000 132.22638 193 LYS A C 1
ATOM 1550 O O . LYS A 1 193 ? 32.21200 173.67300 10.06400 1.000 120.33548 193 LYS A O 1
ATOM 1552 N N . PHE A 1 194 ? 31.84600 171.88800 8.73500 1.000 125.55979 194 PHE A N 1
ATOM 1553 C CA . PHE A 1 194 ? 33.09700 172.04000 8.00100 1.000 104.54675 194 PHE A CA 1
ATOM 1554 C C . PHE A 1 194 ? 32.82100 172.88100 6.76100 1.000 105.36000 194 PHE A C 1
ATOM 1555 O O . PHE A 1 194 ? 32.05500 172.46400 5.88600 1.000 112.25293 194 PHE A O 1
ATOM 1563 N N . VAL A 1 195 ? 33.44700 174.05200 6.67600 1.000 74.87477 195 VAL A N 1
ATOM 1564 C CA . VAL A 1 195 ? 33.31400 174.89500 5.50200 1.000 99.08556 195 VAL A CA 1
ATOM 1565 C C . VAL A 1 195 ? 34.59100 174.93800 4.67000 1.000 91.60046 195 VAL A C 1
ATOM 1566 O O . VAL A 1 195 ? 34.51300 175.04200 3.44000 1.000 97.01690 195 VAL A O 1
ATOM 1570 N N . ASN A 1 196 ? 35.75600 174.83600 5.30000 1.000 89.96079 196 ASN A N 1
ATOM 1571 C CA . ASN A 1 196 ? 37.04000 174.83600 4.61700 1.000 93.81388 196 ASN A CA 1
ATOM 1572 C C . ASN A 1 196 ? 37.60200 173.42300 4.56000 1.000 76.88027 196 ASN A C 1
ATOM 1573 O O . ASN A 1 196 ? 37.49100 172.65600 5.52300 1.000 66.97645 196 ASN A O 1
ATOM 1578 N N . ILE A 1 197 ? 38.19900 173.08400 3.41700 1.000 56.80418 197 ILE A N 1
ATOM 1579 C CA . ILE A 1 197 ? 38.76600 171.75900 3.21400 1.000 57.50163 197 ILE A CA 1
ATOM 1580 C C . ILE A 1 197 ? 39.87500 171.46700 4.21700 1.000 54.61181 197 ILE A C 1
ATOM 1581 O O . ILE A 1 197 ? 40.14300 170.29900 4.52100 1.000 50.88768 197 ILE A O 1
ATOM 1586 N N . ALA A 1 198 ? 40.52200 172.50500 4.75400 1.000 53.26691 198 ALA A N 1
ATOM 1587 C CA . ALA A 1 198 ? 41.59400 172.29300 5.72300 1.000 60.28618 198 ALA A CA 1
ATOM 1588 C C . ALA A 1 198 ? 41.07300 171.67900 7.01900 1.000 54.05911 198 ALA A C 1
ATOM 1589 O O . ALA A 1 198 ? 41.72300 170.80000 7.59700 1.000 61.49422 198 ALA A O 1
ATOM 1591 N N . ASP A 1 199 ? 39.90900 172.12800 7.49900 1.000 57.45952 199 ASP A N 1
ATOM 1592 C CA . ASP A 1 199 ? 39.33800 171.52800 8.70300 1.000 54.54338 199 ASP A CA 1
ATOM 1593 C C . ASP A 1 199 ? 38.87700 170.10000 8.44700 1.000 51.06665 199 ASP A C 1
ATOM 1594 O O . ASP A 1 199 ? 38.98000 169.24200 9.33000 1.000 46.84246 199 ASP A O 1
ATOM 1599 N N . PHE A 1 200 ? 38.34100 169.83100 7.25400 1.000 45.04224 200 PHE A N 1
ATOM 1600 C CA . PHE A 1 200 ? 37.95600 168.46700 6.90800 1.000 48.68215 200 PHE A CA 1
ATOM 1601 C C . PHE A 1 200 ? 39.16600 167.54100 6.91300 1.000 51.57197 200 PHE A C 1
ATOM 1602 O O . PHE A 1 200 ? 39.11400 166.43400 7.46100 1.000 43.22887 200 PHE A O 1
ATOM 1610 N N . ASN A 1 201 ? 40.27000 167.97900 6.29800 1.000 47.92417 201 ASN A N 1
ATOM 1611 C CA . ASN A 1 201 ? 41.46200 167.13900 6.22100 1.000 45.36597 201 ASN A CA 1
ATOM 1612 C C . ASN A 1 201 ? 42.02700 166.84600 7.60500 1.000 40.56802 201 ASN A C 1
ATOM 1613 O O . ASN A 1 201 ? 42.41800 165.70800 7.89500 1.000 46.06079 201 ASN A O 1
ATOM 1618 N N . HIS A 1 202 ? 42.09300 167.86300 8.46900 1.000 45.80812 202 HIS A N 1
ATOM 1619 C CA . HIS A 1 202 ? 42.59900 167.64700 9.82100 1.000 48.62688 202 HIS A CA 1
ATOM 1620 C C . HIS A 1 202 ? 41.75700 166.62700 10.57000 1.000 50.40868 202 HIS A C 1
ATOM 1621 O O . HIS A 1 202 ? 42.26600 165.92100 11.44900 1.000 48.75848 202 HIS A O 1
ATOM 1628 N N . CYS A 1 203 ? 40.47300 166.53600 10.24000 1.000 43.92895 203 CYS A N 1
ATOM 1629 C CA . CYS A 1 203 ? 39.58800 165.61500 10.93800 1.000 35.35424 203 CYS A CA 1
ATOM 1630 C C . CYS A 1 203 ? 39.71000 164.19000 10.40300 1.000 38.42566 203 CYS A C 1
ATOM 1631 O O . CYS A 1 203 ? 39.90600 163.24700 11.17600 1.000 42.58405 203 CYS A O 1
ATOM 1634 N N . TYR A 1 204 ? 39.60100 164.01300 9.08400 1.000 34.97261 204 TYR A N 1
ATOM 1635 C CA . TYR A 1 204 ? 39.39800 162.69300 8.49900 1.000 28.01389 204 TYR A CA 1
ATOM 1636 C C . TYR A 1 204 ? 40.59900 162.11900 7.75600 1.000 30.44839 204 TYR A C 1
ATOM 1637 O O . TYR A 1 204 ? 40.57500 160.93000 7.42000 1.000 35.45688 204 TYR A O 1
ATOM 1646 N N . MET A 1 205 ? 41.62600 162.91200 7.46500 1.000 30.63525 205 MET A N 1
ATOM 1647 C CA . MET A 1 205 ? 42.75500 162.47700 6.64800 1.000 27.92703 205 MET A CA 1
ATOM 1648 C C . MET A 1 205 ? 44.02200 162.37200 7.48700 1.000 31.16689 205 MET A C 1
ATOM 1649 O O . MET A 1 205 ? 44.32700 163.28100 8.26600 1.000 32.25124 205 MET A O 1
ATOM 1654 N N . ARG A 1 206 ? 44.76500 161.27500 7.31700 1.000 29.32194 206 ARG A N 1
ATOM 1655 C CA . ARG A 1 206 ? 46.08100 161.11200 7.93400 1.000 32.67760 206 ARG A CA 1
ATOM 1656 C C . ARG A 1 206 ? 47.11700 160.93100 6.82800 1.000 28.77977 206 ARG A C 1
ATOM 1657 O O . ARG A 1 206 ? 47.10700 159.91900 6.11900 1.000 23.66863 206 ARG A O 1
ATOM 1665 N N . LYS A 1 207 ? 48.00000 161.91400 6.67700 1.000 29.43774 207 LYS A N 1
ATOM 1666 C CA . LYS A 1 207 ? 49.12800 161.81300 5.76600 1.000 28.52710 207 LYS A CA 1
ATOM 1667 C C . LYS A 1 207 ? 50.22800 160.95700 6.38600 1.000 34.97261 207 LYS A C 1
ATOM 1668 O O . LYS A 1 207 ? 50.25900 160.72400 7.59700 1.000 32.41178 207 LYS A O 1
ATOM 1674 N N . LYS A 1 208 ? 51.15500 160.50100 5.53900 1.000 31.28796 208 LYS A N 1
ATOM 1675 C CA . LYS A 1 208 ? 52.27600 159.71100 6.04400 1.000 31.93278 208 LYS A CA 1
ATOM 1676 C C . LYS A 1 208 ? 53.10100 160.50400 7.05500 1.000 36.11222 208 LYS A C 1
ATOM 1677 O O . LYS A 1 208 ? 53.59100 159.94200 8.04200 1.000 31.12478 208 LYS A O 1
ATOM 1683 N N A ARG A 1 209 ? 53.24800 161.81400 6.83600 0.474 29.71672 209 ARG A N 1
ATOM 1684 N N B ARG A 1 209 ? 53.25600 161.81200 6.83300 0.526 29.67987 209 ARG A N 1
ATOM 1685 C CA A ARG A 1 209 ? 54.05000 162.63500 7.73600 0.474 34.10146 209 ARG A CA 1
ATOM 1686 C CA B ARG A 1 209 ? 54.05300 162.63600 7.73600 0.526 34.09356 209 ARG A CA 1
ATOM 1687 C C A ARG A 1 209 ? 53.39500 162.82600 9.09900 0.474 33.84880 209 ARG A C 1
ATOM 1688 C C B ARG A 1 209 ? 53.38900 162.85100 9.09000 0.526 33.82774 209 ARG A C 1
ATOM 1689 O O A ARG A 1 209 ? 54.07900 163.22700 10.04700 0.474 38.14405 209 ARG A O 1
ATOM 1690 O O B ARG A 1 209 ? 54.06500 163.29400 10.02400 0.526 38.09930 209 ARG A O 1
ATOM 1705 N N . SER A 1 210 ? 52.09600 162.56200 9.22000 1.000 30.10098 210 SER A N 1
ATOM 1706 C CA . SER A 1 210 ? 51.39400 162.68100 10.49100 1.000 35.88851 210 SER A CA 1
ATOM 1707 C C . SER A 1 210 ? 51.49700 161.41700 11.33100 1.000 39.40472 210 SER A C 1
ATOM 1708 O O . SER A 1 210 ? 51.02500 161.40500 12.47200 1.000 36.52280 210 SER A O 1
ATOM 1711 N N . LEU A 1 211 ? 52.09600 160.36000 10.78500 1.000 31.22743 211 LEU A N 1
ATOM 1712 C CA . LEU A 1 211 ? 52.21400 159.05600 11.43000 1.000 34.71732 211 LEU A CA 1
ATOM 1713 C C . LEU A 1 211 ? 53.67800 158.62100 11.41300 1.000 36.67282 211 LEU A C 1
ATOM 1714 O O . LEU A 1 211 ? 54.03600 157.56200 10.89900 1.000 46.49242 211 LEU A O 1
ATOM 1719 N N . LYS A 1 212 ? 54.54500 159.47100 11.96000 1.000 47.62413 212 LYS A N 1
ATOM 1720 C CA . LYS A 1 212 ? 55.97500 159.17000 12.00800 1.000 63.35760 212 LYS A CA 1
ATOM 1721 C C . LYS A 1 212 ? 56.23100 158.20500 13.16400 1.000 49.20064 212 LYS A C 1
ATOM 1722 O O . LYS A 1 212 ? 56.69100 158.56600 14.25100 1.000 42.49194 212 LYS A O 1
ATOM 1728 N N . PHE A 1 213 ? 55.87400 156.94800 12.91300 1.000 46.49242 213 PHE A N 1
ATOM 1729 C CA . PHE A 1 213 ? 56.13100 155.82300 13.79600 1.000 37.40185 213 PHE A CA 1
ATOM 1730 C C . PHE A 1 213 ? 56.76300 154.71500 12.96700 1.000 36.85179 213 PHE A C 1
ATOM 1731 O O . PHE A 1 213 ? 56.50900 154.60100 11.76500 1.000 37.74663 213 PHE A O 1
ATOM 1739 N N A SER A 1 214 ? 57.58900 153.89900 13.61800 0.439 38.45198 214 SER A N 1
ATOM 1740 N N B SER A 1 214 ? 57.58600 153.89600 13.61500 0.561 38.45198 214 SER A N 1
ATOM 1741 C CA A SER A 1 214 ? 58.25600 152.78300 12.96200 0.439 34.93840 214 SER A CA 1
ATOM 1742 C CA B SER A 1 214 ? 58.24700 152.78200 12.95000 0.561 34.87260 214 SER A CA 1
ATOM 1743 C C A SER A 1 214 ? 57.55500 151.45200 13.19600 0.439 40.74699 214 SER A C 1
ATOM 1744 C C B SER A 1 214 ? 57.56800 151.44500 13.21300 0.561 40.82332 214 SER A C 1
ATOM 1745 O O A SER A 1 214 ? 57.96900 150.44000 12.62200 0.439 33.40401 214 SER A O 1
ATOM 1746 O O B SER A 1 214 ? 58.01100 150.42400 12.67900 0.561 33.35400 214 SER A O 1
ATOM 1751 N N . GLN A 1 215 ? 56.50900 151.42500 14.01900 1.000 38.80992 215 GLN A N 1
ATOM 1752 C CA . GLN A 1 215 ? 55.77000 150.20500 14.30900 1.000 26.94270 215 GLN A CA 1
ATOM 1753 C C . GLN A 1 215 ? 54.28200 150.49900 14.22300 1.000 26.84006 215 GLN A C 1
ATOM 1754 O O . GLN A 1 215 ? 53.81200 151.48500 14.79800 1.000 30.29047 215 GLN A O 1
ATOM 1760 N N . PHE A 1 216 ? 53.54800 149.64300 13.51600 1.000 30.22468 216 PHE A N 1
ATOM 1761 C CA . PHE A 1 216 ? 52.09500 149.69900 13.46600 1.000 30.59841 216 PHE A CA 1
ATOM 1762 C C . PHE A 1 216 ? 51.53700 148.29600 13.63400 1.000 33.66719 216 PHE A C 1
ATOM 1763 O O . PHE A 1 216 ? 52.13000 147.31800 13.17100 1.000 30.22994 216 PHE A O 1
ATOM 1771 N N . GLN A 1 217 ? 50.37500 148.20300 14.27300 1.000 30.99582 217 GLN A N 1
ATOM 1772 C CA . GLN A 1 217 ? 49.58200 146.98200 14.27000 1.000 29.65092 217 GLN A CA 1
ATOM 1773 C C . GLN A 1 217 ? 48.27400 147.27200 13.55100 1.000 31.96436 217 GLN A C 1
ATOM 1774 O O . GLN A 1 217 ? 47.60800 148.27100 13.84600 1.000 31.58537 217 GLN A O 1
ATOM 1780 N N . LEU A 1 218 ? 47.91900 146.41500 12.60000 1.000 27.93493 218 LEU A N 1
ATOM 1781 C CA . LEU A 1 218 ? 46.73400 146.60200 11.77800 1.000 29.48511 218 LEU A CA 1
ATOM 1782 C C . LEU A 1 218 ? 45.81600 145.39700 11.92000 1.000 27.51119 218 LEU A C 1
ATOM 1783 O O . LEU A 1 218 ? 46.25800 144.25300 11.76600 1.000 27.22958 218 LEU A O 1
ATOM 1788 N N . VAL A 1 219 ? 44.54100 145.66100 12.19600 1.000 22.69483 219 VAL A N 1
ATOM 1789 C CA . VAL A 1 219 ? 43.51600 144.63300 12.33300 1.000 19.97345 219 VAL A CA 1
ATOM 1790 C C . VAL A 1 219 ? 42.39900 144.93100 11.34300 1.000 28.06126 219 VAL A C 1
ATOM 1791 O O . VAL A 1 219 ? 41.94500 146.07500 11.23900 1.000 27.99020 219 VAL A O 1
ATOM 1795 N N . HIS A 1 220 ? 41.97900 143.91300 10.59600 1.000 25.09511 220 HIS A N 1
ATOM 1796 C CA . HIS A 1 220 ? 40.77300 144.02500 9.79000 1.000 28.19549 220 HIS A CA 1
ATOM 1797 C C . HIS A 1 220 ? 40.13200 142.64900 9.69300 1.000 27.67437 220 HIS A C 1
ATOM 1798 O O . HIS A 1 220 ? 40.68700 141.64900 10.15300 1.000 31.40377 220 HIS A O 1
ATOM 1805 N N . PHE A 1 221 ? 38.93700 142.61200 9.11600 1.000 25.29251 221 PHE A N 1
ATOM 1806 C CA . PHE A 1 221 ? 38.22300 141.35900 8.92200 1.000 33.34347 221 PHE A CA 1
ATOM 1807 C C . PHE A 1 221 ? 38.51200 140.80500 7.52800 1.000 34.39623 221 PHE A C 1
ATOM 1808 O O . PHE A 1 221 ? 38.78700 141.55400 6.58700 1.000 29.23508 221 PHE A O 1
ATOM 1816 N N . LYS A 1 222 ? 38.46100 139.48100 7.40700 1.000 34.39360 222 LYS A N 1
ATOM 1817 C CA . LYS A 1 222 ? 38.80700 138.80900 6.16400 1.000 37.54661 222 LYS A CA 1
ATOM 1818 C C . LYS A 1 222 ? 37.59200 138.70400 5.24400 1.000 33.25925 222 LYS A C 1
ATOM 1819 O O . LYS A 1 222 ? 36.45800 138.99100 5.63000 1.000 40.49170 222 LYS A O 1
ATOM 1825 N N . GLN A 1 223 ? 37.85000 138.28600 4.00100 1.000 32.24597 223 GLN A N 1
ATOM 1826 C CA . GLN A 1 223 ? 36.78100 138.18500 3.01000 1.000 31.57747 223 GLN A CA 1
ATOM 1827 C C . GLN A 1 223 ? 35.71200 137.19300 3.44400 1.000 34.06198 223 GLN A C 1
ATOM 1828 O O . GLN A 1 223 ? 34.51200 137.45300 3.28800 1.000 44.50007 223 GLN A O 1
ATOM 1834 N N . ASN A 1 224 ? 36.12100 136.04200 3.96700 1.000 30.01676 224 ASN A N 1
ATOM 1835 C CA . ASN A 1 224 ? 35.19400 135.15300 4.66000 1.000 33.88827 224 ASN A CA 1
ATOM 1836 C C . ASN A 1 224 ? 35.08200 135.68600 6.08300 1.000 32.38546 224 ASN A C 1
ATOM 1837 O O . ASN A 1 224 ? 35.93700 135.42000 6.92800 1.000 40.37326 224 ASN A O 1
ATOM 1842 N N . ILE A 1 225 ? 34.01800 136.44900 6.35000 1.000 31.65116 225 ILE A N 1
ATOM 1843 C CA . ILE A 1 225 ? 33.99400 137.31500 7.52800 1.000 36.45437 225 ILE A CA 1
ATOM 1844 C C . ILE A 1 225 ? 33.77600 136.51000 8.80400 1.000 35.01736 225 ILE A C 1
ATOM 1845 O O . ILE A 1 225 ? 34.33500 136.83700 9.85700 1.000 33.13292 225 ILE A O 1
ATOM 1850 N N . PHE A 1 226 ? 32.97900 135.44700 8.73700 1.000 37.64662 226 PHE A N 1
ATOM 1851 C CA . PHE A 1 226 ? 32.54700 134.72600 9.92700 1.000 39.38893 226 PHE A CA 1
ATOM 1852 C C . PHE A 1 226 ? 33.09500 133.30600 9.93700 1.000 52.52209 226 PHE A C 1
ATOM 1853 O O . PHE A 1 226 ? 33.17900 132.65000 8.89300 1.000 53.27218 226 PHE A O 1
ATOM 1861 N N . LEU A 1 227 ? 33.46900 132.84600 11.12800 1.000 47.69782 227 LEU A N 1
ATOM 1862 C CA . LEU A 1 227 ? 33.98300 131.50500 11.36200 1.000 51.94833 227 LEU A CA 1
ATOM 1863 C C . LEU A 1 227 ? 32.88200 130.58600 11.87800 1.000 54.28809 227 LEU A C 1
ATOM 1864 O O . LEU A 1 227 ? 31.88600 131.03100 12.45300 1.000 54.94606 227 LEU A O 1
ATOM 1869 N N . ASN A 1 228 ? 33.08100 129.28300 11.67300 1.000 62.96018 228 ASN A N 1
ATOM 1870 C CA . ASN A 1 228 ? 32.22300 128.28100 12.29600 1.000 67.76339 228 ASN A CA 1
ATOM 1871 C C . ASN A 1 228 ? 32.70300 127.89600 13.68800 1.000 65.52891 228 ASN A C 1
ATOM 1872 O O . ASN A 1 228 ? 31.88000 127.56100 14.54800 1.000 63.54972 228 ASN A O 1
ATOM 1877 N N . ASP A 1 229 ? 34.01400 127.92100 13.91900 1.000 62.35484 229 ASP A N 1
ATOM 1878 C CA . ASP A 1 229 ? 34.57600 127.76600 15.25300 1.000 90.33452 229 ASP A CA 1
ATOM 1879 C C . ASP A 1 229 ? 35.96200 128.39200 15.26000 1.000 72.92453 229 ASP A C 1
ATOM 1880 O O . ASP A 1 229 ? 36.64500 128.42800 14.23200 1.000 67.91867 229 ASP A O 1
ATOM 1885 N N . PHE A 1 230 ? 36.37000 128.88800 16.42900 1.000 53.38535 230 PHE A N 1
ATOM 1886 C CA . PHE A 1 230 ? 37.65400 129.55800 16.58200 1.000 51.19561 230 PHE A CA 1
ATOM 1887 C C . PHE A 1 230 ? 38.71700 128.65900 17.20600 1.000 50.51132 230 PHE A C 1
ATOM 1888 O O . PHE A 1 230 ? 39.71100 129.16500 17.73800 1.000 65.95264 230 PHE A O 1
ATOM 1896 N N . SER A 1 231 ? 38.53200 127.33700 17.14500 1.000 55.60667 231 SER A N 1
ATOM 1897 C CA . SER A 1 231 ? 39.49700 126.42700 17.75600 1.000 62.22588 231 SER A CA 1
ATOM 1898 C C . SER A 1 231 ? 40.87300 126.54400 17.11200 1.000 74.65632 231 SER A C 1
ATOM 1899 O O . SER A 1 231 ? 41.88700 126.26400 17.76000 1.000 65.69735 231 SER A O 1
ATOM 1902 N N . SER A 1 232 ? 40.93100 126.95800 15.84900 1.000 66.75011 232 SER A N 1
ATOM 1903 C CA . SER A 1 232 ? 42.20000 127.15400 15.16300 1.000 65.98949 232 SER A CA 1
ATOM 1904 C C . SER A 1 232 ? 42.75800 128.56000 15.33300 1.000 72.52975 232 SER A C 1
ATOM 1905 O O . SER A 1 232 ? 43.91700 128.79600 14.97600 1.000 58.21224 232 SER A O 1
ATOM 1908 N N . LYS A 1 233 ? 41.96900 129.49200 15.86900 1.000 58.06222 233 LYS A N 1
ATOM 1909 C CA . LYS A 1 233 ? 42.37500 130.88400 16.00800 1.000 43.83947 233 LYS A CA 1
ATOM 1910 C C . LYS A 1 233 ? 42.69800 131.25400 17.45200 1.000 53.20638 233 LYS A C 1
ATOM 1911 O O . LYS A 1 233 ? 42.74500 132.44200 17.78500 1.000 46.76877 233 LYS A O 1
ATOM 1917 N N . LEU A 1 234 ? 42.92700 130.26000 18.31600 1.000 47.50570 234 LEU A N 1
ATOM 1918 C CA . LEU A 1 234 ? 43.18700 130.54900 19.72400 1.000 45.43703 234 LEU A CA 1
ATOM 1919 C C . LEU A 1 234 ? 44.48100 131.33300 19.90200 1.000 53.88014 234 LEU A C 1
ATOM 1920 O O . LEU A 1 234 ? 44.55600 132.24200 20.73600 1.000 49.25854 234 LEU A O 1
ATOM 1925 N N . GLU A 1 235 ? 45.50900 130.99500 19.13000 1.000 69.42148 235 GLU A N 1
ATOM 1926 C CA . GLU A 1 235 ? 46.78000 131.70100 19.20500 1.000 55.18556 235 GLU A CA 1
ATOM 1927 C C . GLU A 1 235 ? 46.73500 132.95200 18.33700 1.000 50.26129 235 GLU A C 1
ATOM 1928 O O . GLU A 1 235 ? 46.27100 132.90900 17.19300 1.000 52.76685 235 GLU A O 1
ATOM 1934 N N . VAL A 1 236 ? 47.21400 134.06800 18.88400 1.000 54.13807 236 VAL A N 1
ATOM 1935 C CA . VAL A 1 236 ? 47.26100 135.33300 18.15400 1.000 42.44719 236 VAL A CA 1
ATOM 1936 C C . VAL A 1 236 ? 48.44600 135.25200 17.19500 1.000 53.35903 236 VAL A C 1
ATOM 1937 O O . VAL A 1 236 ? 49.60000 135.39500 17.60300 1.000 59.32817 236 VAL A O 1
ATOM 1941 N N . ARG A 1 237 ? 48.16500 135.02400 15.91300 1.000 44.94749 237 ARG A N 1
ATOM 1942 C CA . ARG A 1 237 ? 49.19500 134.87500 14.88700 1.000 56.81471 237 ARG A CA 1
ATOM 1943 C C . ARG A 1 237 ? 49.06400 136.02000 13.89200 1.000 54.17755 237 ARG A C 1
ATOM 1944 O O . ARG A 1 237 ? 48.12800 136.04700 13.08700 1.000 54.25124 237 ARG A O 1
ATOM 1952 N N . SER A 1 238 ? 50.00400 136.95500 13.94000 1.000 34.31464 238 SER A N 1
ATOM 1953 C CA . SER A 1 238 ? 50.04600 138.05500 12.99200 1.000 37.68083 238 SER A CA 1
ATOM 1954 C C . SER A 1 238 ? 51.02700 137.74200 11.87200 1.000 39.77845 238 SER A C 1
ATOM 1955 O O . SER A 1 238 ? 51.97800 136.97700 12.04900 1.000 41.57077 238 SER A O 1
ATOM 1958 N N . THR A 1 239 ? 50.78000 138.33800 10.71000 1.000 39.22312 239 THR A N 1
ATOM 1959 C CA . THR A 1 239 ? 51.75900 138.35200 9.63500 1.000 34.24358 239 THR A CA 1
ATOM 1960 C C . THR A 1 239 ? 52.64900 139.57300 9.82500 1.000 34.79891 239 THR A C 1
ATOM 1961 O O . THR A 1 239 ? 52.15300 140.69700 9.95200 1.000 33.34610 239 THR A O 1
ATOM 1965 N N . ARG A 1 240 ? 53.95600 139.34800 9.87400 1.000 29.72725 240 ARG A N 1
ATOM 1966 C CA . ARG A 1 240 ? 54.91500 140.40200 10.17400 1.000 33.49086 240 ARG A CA 1
ATOM 1967 C C . ARG A 1 240 ? 55.53800 140.91200 8.87800 1.000 27.56383 240 ARG A C 1
ATOM 1968 O O . ARG A 1 240 ? 56.11300 140.13300 8.11100 1.000 31.33797 240 ARG A O 1
ATOM 1976 N N . ILE A 1 241 ? 55.40900 142.21400 8.63900 1.000 28.68239 241 ILE A N 1
ATOM 1977 C CA . ILE A 1 241 ? 56.05900 142.90500 7.53200 1.000 27.46908 241 ILE A CA 1
ATOM 1978 C C . ILE A 1 241 ? 57.15100 143.78700 8.12100 1.000 31.91962 241 ILE A C 1
ATOM 1979 O O . ILE A 1 241 ? 56.88600 144.59300 9.02100 1.000 29.12718 241 ILE A O 1
ATOM 1984 N N . SER A 1 242 ? 58.37900 143.62800 7.63100 1.000 30.78790 242 SER A N 1
ATOM 1985 C CA . SER A 1 242 ? 59.51700 144.25700 8.29000 1.000 43.43942 242 SER A CA 1
ATOM 1986 C C . SER A 1 242 ? 60.65900 144.43600 7.30100 1.000 36.36752 242 SER A C 1
ATOM 1987 O O . SER A 1 242 ? 60.66100 143.86500 6.20800 1.000 38.83360 242 SER A O 1
ATOM 1990 N N . ASP A 1 243 ? 61.63700 145.24800 7.70900 1.000 40.06533 243 ASP A N 1
ATOM 1991 C CA . ASP A 1 243 ? 62.91300 145.35900 7.01200 1.000 36.40436 243 ASP A CA 1
ATOM 1992 C C . ASP A 1 243 ? 64.04900 144.73600 7.81200 1.000 39.85741 243 ASP A C 1
ATOM 1993 O O . ASP A 1 243 ? 65.21900 144.94900 7.48500 1.000 46.18975 243 ASP A O 1
ATOM 1998 N N . PHE A 1 244 ? 63.72800 143.97800 8.85400 1.000 40.78121 244 PHE A N 1
ATOM 1999 C CA . PHE A 1 244 ? 64.73100 143.28400 9.64700 1.000 42.32086 244 PHE A CA 1
ATOM 2000 C C . PHE A 1 244 ? 64.10000 142.06600 10.31300 1.000 51.09034 244 PHE A C 1
ATOM 2001 O O . PHE A 1 244 ? 64.78900 141.18800 10.83500 1.000 46.16606 244 PHE A O 1
ATOM 2010 N N . MET B 1 1 ? -1.44800 144.61800 9.91400 1.000 61.23892 1 MET B N 1
ATOM 2011 C CA . MET B 1 1 ? -1.47400 144.16300 11.29900 1.000 61.49685 1 MET B CA 1
ATOM 2012 C C . MET B 1 1 ? -2.35200 145.07500 12.15500 1.000 42.58405 1 MET B C 1
ATOM 2013 O O . MET B 1 1 ? -2.02700 146.24100 12.37000 1.000 51.50881 1 MET B O 1
ATOM 2018 N N . SER B 1 2 ? -3.47300 144.53500 12.62200 1.000 49.16116 2 SER B N 1
ATOM 2019 C CA . SER B 1 2 ? -4.45600 145.28500 13.38900 1.000 62.38906 2 SER B CA 1
ATOM 2020 C C . SER B 1 2 ? -4.13500 145.25700 14.87900 1.000 66.32901 2 SER B C 1
ATOM 2021 O O . SER B 1 2 ? -3.58400 144.28200 15.39800 1.000 53.29850 2 SER B O 1
ATOM 2024 N N . LYS B 1 3 ? -4.49800 146.34300 15.56100 1.000 45.02382 3 LYS B N 1
ATOM 2025 C CA . LYS B 1 3 ? -4.34300 146.48400 17.00900 1.000 42.97094 3 LYS B CA 1
ATOM 2026 C C . LYS B 1 3 ? -2.92900 146.11700 17.46000 1.000 47.15829 3 LYS B C 1
ATOM 2027 O O . LYS B 1 3 ? -2.70800 145.17600 18.22400 1.000 53.17743 3 LYS B O 1
ATOM 2033 N N . CYS B 1 4 ? -1.96200 146.89900 16.97400 1.000 37.73084 4 CYS B N 1
ATOM 2034 C CA . CYS B 1 4 ? -0.56400 146.62500 17.29300 1.000 46.99774 4 CYS B CA 1
ATOM 2035 C C . CYS B 1 4 ? -0.26500 146.87500 18.76300 1.000 51.23772 4 CYS B C 1
ATOM 2036 O O . CYS B 1 4 ? 0.53000 146.14800 19.36900 1.000 45.55546 4 CYS B O 1
ATOM 2039 N N . LEU B 1 5 ? -0.87600 147.90600 19.35000 1.000 38.34670 5 LEU B N 1
ATOM 2040 C CA . LEU B 1 5 ? -0.56400 148.24500 20.73400 1.000 40.33115 5 LEU B CA 1
ATOM 2041 C C . LEU B 1 5 ? -1.03600 147.15600 21.68400 1.000 40.33905 5 LEU B C 1
ATOM 2042 O O . LEU B 1 5 ? -0.36000 146.85100 22.67400 1.000 37.25973 5 LEU B O 1
ATOM 2047 N N . GLN B 1 6 ? -2.18800 146.55100 21.39200 1.000 44.33689 6 GLN B N 1
ATOM 2048 C CA . GLN B 1 6 ? -2.68800 145.45900 22.21800 1.000 45.79496 6 GLN B CA 1
ATOM 2049 C C . GLN B 1 6 ? -1.73500 144.27200 22.17900 1.000 52.43787 6 GLN B C 1
ATOM 2050 O O . GLN B 1 6 ? -1.39400 143.69700 23.21900 1.000 44.63167 6 GLN B O 1
ATOM 2056 N N . GLN B 1 7 ? -1.28000 143.90000 20.98100 1.000 39.47052 7 GLN B N 1
ATOM 2057 C CA . GLN B 1 7 ? -0.37500 142.76400 20.85600 1.000 45.25806 7 GLN B CA 1
ATOM 2058 C C . GLN B 1 7 ? 1.00100 143.09400 21.41800 1.000 47.68203 7 GLN B C 1
ATOM 2059 O O . GLN B 1 7 ? 1.66000 142.23300 22.01300 1.000 43.69998 7 GLN B O 1
ATOM 2065 N N . LEU B 1 8 ? 1.44700 144.33900 21.24700 1.000 33.54876 8 LEU B N 1
ATOM 2066 C CA . LEU B 1 8 ? 2.76500 144.72600 21.73600 1.000 32.99869 8 LEU B CA 1
ATOM 2067 C C . LEU B 1 8 ? 2.82600 144.69700 23.25700 1.000 35.13316 8 LEU B C 1
ATOM 2068 O O . LEU B 1 8 ? 3.84500 144.29800 23.83300 1.000 36.48859 8 LEU B O 1
ATOM 2073 N N . LYS B 1 9 ? 1.74900 145.11700 23.92400 1.000 30.52208 9 LYS B N 1
ATOM 2074 C CA . LYS B 1 9 ? 1.71200 145.06100 25.38200 1.000 35.22528 9 LYS B CA 1
ATOM 2075 C C . LYS B 1 9 ? 1.84000 143.62900 25.88200 1.000 37.45712 9 LYS B C 1
ATOM 2076 O O . LYS B 1 9 ? 2.49500 143.37600 26.89900 1.000 35.25949 9 LYS B O 1
ATOM 2082 N N . ARG B 1 10 ? 1.22700 142.67500 25.17600 1.000 35.98063 10 ARG B N 1
ATOM 2083 C CA . ARG B 1 10 ? 1.35700 141.27600 25.56900 1.000 47.92943 10 ARG B CA 1
ATOM 2084 C C . ARG B 1 10 ? 2.78000 140.77100 25.36700 1.000 39.84688 10 ARG B C 1
ATOM 2085 O O . ARG B 1 10 ? 3.31100 140.04300 26.21300 1.000 39.54158 10 ARG B O 1
ATOM 2093 N N A GLN B 1 11 ? 3.41800 141.14500 24.25500 0.472 37.52292 11 GLN B N 1
ATOM 2094 N N B GLN B 1 11 ? 3.41400 141.14300 24.25000 0.528 37.50713 11 GLN B N 1
ATOM 2095 C CA A GLN B 1 11 ? 4.77500 140.67300 24.00400 0.472 37.71768 11 GLN B CA 1
ATOM 2096 C CA B GLN B 1 11 ? 4.77300 140.68300 23.99000 0.528 37.73347 11 GLN B CA 1
ATOM 2097 C C A GLN B 1 11 ? 5.78800 141.34800 24.92000 0.472 30.73263 11 GLN B C 1
ATOM 2098 C C B GLN B 1 11 ? 5.78000 141.34500 24.92300 0.528 30.73790 11 GLN B C 1
ATOM 2099 O O A GLN B 1 11 ? 6.80600 140.73900 25.26500 0.472 35.47004 11 GLN B O 1
ATOM 2100 O O B GLN B 1 11 ? 6.78600 140.72400 25.28300 0.528 35.47004 11 GLN B O 1
ATOM 2111 N N . LEU B 1 12 ? 5.53300 142.59500 25.32200 1.000 30.00623 12 LEU B N 1
ATOM 2112 C CA . LEU B 1 12 ? 6.40800 143.24600 26.29400 1.000 33.52244 12 LEU B CA 1
ATOM 2113 C C . LEU B 1 12 ? 6.33600 142.54400 27.64300 1.000 38.25195 12 LEU B C 1
ATOM 2114 O O . LEU B 1 12 ? 7.36100 142.36500 28.31300 1.000 34.85155 12 LEU B O 1
ATOM 2119 N N . GLN B 1 13 ? 5.13300 142.14200 28.05900 1.000 31.25375 13 GLN B N 1
ATOM 2120 C CA . GLN B 1 13 ? 4.99700 141.36400 29.28500 1.000 31.42219 13 GLN B CA 1
ATOM 2121 C C . GLN B 1 13 ? 5.62800 139.98500 29.13200 1.000 33.06449 13 GLN B C 1
ATOM 2122 O O . GLN B 1 13 ? 6.29600 139.49500 30.05100 1.000 37.28868 13 GLN B O 1
ATOM 2128 N N . HIS B 1 14 ? 5.43900 139.35300 27.97200 1.000 38.51514 14 HIS B N 1
ATOM 2129 C CA . HIS B 1 14 ? 6.00200 138.02800 27.73100 1.000 33.95670 14 HIS B CA 1
ATOM 2130 C C . HIS B 1 14 ? 7.52300 138.03500 27.84900 1.000 38.76781 14 HIS B C 1
ATOM 2131 O O . HIS B 1 14 ? 8.11000 137.14700 28.47700 1.000 34.44624 14 HIS B O 1
ATOM 2138 N N . PHE B 1 15 ? 8.18100 139.02400 27.24700 1.000 32.56180 15 PHE B N 1
ATOM 2139 C CA . PHE B 1 15 ? 9.63600 139.10900 27.28700 1.000 34.73574 15 PHE B CA 1
ATOM 2140 C C . PHE B 1 15 ? 10.16500 139.82300 28.52700 1.000 31.96173 15 PHE B C 1
ATOM 2141 O O . PHE B 1 15 ? 11.38300 139.97000 28.66500 1.000 35.61216 15 PHE B O 1
ATOM 2149 N N . GLY B 1 16 ? 9.29000 140.26400 29.42800 1.000 34.55677 16 GLY B N 1
ATOM 2150 C CA . GLY B 1 16 ? 9.73900 140.91900 30.64400 1.000 33.68562 16 GLY B CA 1
ATOM 2151 C C . GLY B 1 16 ? 10.40100 142.26100 30.43200 1.000 41.22336 16 GLY B C 1
ATOM 2152 O O . GLY B 1 16 ? 11.31700 142.61900 31.18100 1.000 32.73024 16 GLY B O 1
ATOM 2153 N N . ILE B 1 17 ? 9.96200 143.01700 29.43200 1.000 36.18592 17 ILE B N 1
ATOM 2154 C CA . ILE B 1 17 ? 10.52100 144.33100 29.13500 1.000 30.69052 17 ILE B CA 1
ATOM 2155 C C . ILE B 1 17 ? 9.69200 145.37600 29.87300 1.000 34.84102 17 ILE B C 1
ATOM 2156 O O . ILE B 1 17 ? 8.55700 145.66700 29.48900 1.000 34.59625 17 ILE B O 1
ATOM 2161 N N . ASP B 1 18 ? 10.25700 145.93100 30.94000 1.000 29.86148 18 ASP B N 1
ATOM 2162 C CA . ASP B 1 18 ? 9.55500 146.86400 31.80900 1.000 36.98075 18 ASP B CA 1
ATOM 2163 C C . ASP B 1 18 ? 9.80800 148.30900 31.38600 1.000 43.59996 18 ASP B C 1
ATOM 2164 O O . ASP B 1 18 ? 10.66600 148.60500 30.55300 1.000 39.29418 18 ASP B O 1
ATOM 2169 N N . GLY B 1 19 ? 9.03100 149.21700 31.97500 1.000 32.14859 19 GLY B N 1
ATOM 2170 C CA . GLY B 1 19 ? 9.25900 150.63700 31.79800 1.000 37.23078 19 GLY B CA 1
ATOM 2171 C C . GLY B 1 19 ? 8.81500 151.22200 30.48000 1.000 36.27803 19 GLY B C 1
ATOM 2172 O O . GLY B 1 19 ? 9.34400 152.26100 30.07100 1.000 39.68634 19 GLY B O 1
ATOM 2173 N N . CYS B 1 20 ? 7.85700 150.59900 29.80200 1.000 33.75405 20 CYS B N 1
ATOM 2174 C CA . CYS B 1 20 ? 7.35700 151.10900 28.53400 1.000 37.02286 20 CYS B CA 1
ATOM 2175 C C . CYS B 1 20 ? 6.12300 151.96700 28.76700 1.000 39.30208 20 CYS B C 1
ATOM 2176 O O . CYS B 1 20 ? 5.20600 151.56600 29.49200 1.000 36.30962 20 CYS B O 1
ATOM 2179 N N . SER B 1 21 ? 6.10800 153.14400 28.15100 1.000 34.43308 21 SER B N 1
ATOM 2180 C CA . SER B 1 21 ? 4.93300 154.00300 28.10900 1.000 29.18508 21 SER B CA 1
ATOM 2181 C C . SER B 1 21 ? 4.56600 154.18100 26.64600 1.000 29.87990 21 SER B C 1
ATOM 2182 O O . SER B 1 21 ? 5.35800 154.72600 25.87100 1.000 35.38845 21 SER B O 1
ATOM 2185 N N . LEU B 1 22 ? 3.38200 153.70800 26.26900 1.000 32.09859 22 LEU B N 1
ATOM 2186 C CA . LEU B 1 22 ? 2.93700 153.70000 24.88400 1.000 28.17180 22 LEU B CA 1
ATOM 2187 C C . LEU B 1 22 ? 1.83900 154.73000 24.66400 1.000 41.28916 22 LEU B C 1
ATOM 2188 O O . LEU B 1 22 ? 1.25400 155.27000 25.60500 1.000 28.60869 22 LEU B O 1
ATOM 2193 N N . ALA B 1 23 ? 1.55500 154.98800 23.39100 1.000 31.10636 23 ALA B N 1
ATOM 2194 C CA . ALA B 1 23 ? 0.43400 155.84100 23.03800 1.000 34.57257 23 ALA B CA 1
ATOM 2195 C C . ALA B 1 23 ? -0.86700 155.25200 23.57700 1.000 37.34132 23 ALA B C 1
ATOM 2196 O O . ALA B 1 23 ? -0.98400 154.04700 23.82100 1.000 32.45389 23 ALA B O 1
ATOM 2198 N N . ASP B 1 24 ? -1.85100 156.12300 23.77700 1.000 35.07789 24 ASP B N 1
ATOM 2199 C CA . ASP B 1 24 ? -3.17600 155.66700 24.16200 1.000 35.94115 24 ASP B CA 1
ATOM 2200 C C . ASP B 1 24 ? -3.88100 155.02300 22.96900 1.000 44.97118 24 ASP B C 1
ATOM 2201 O O . ASP B 1 24 ? -3.41100 155.07100 21.82800 1.000 33.79616 24 ASP B O 1
ATOM 2206 N N . GLY B 1 25 ? -5.02600 154.40400 23.25000 1.000 35.68849 25 GLY B N 1
ATOM 2207 C CA . GLY B 1 25 ? -5.81600 153.80800 22.18300 1.000 37.57029 25 GLY B CA 1
ATOM 2208 C C . GLY B 1 25 ? -5.09600 152.63900 21.53700 1.000 39.44683 25 GLY B C 1
ATOM 2209 O O . GLY B 1 25 ? -4.45200 151.82300 22.20400 1.000 35.30686 25 GLY B O 1
ATOM 2210 N N . ASP B 1 26 ? -5.20000 152.55500 20.21400 1.000 35.34371 26 ASP B N 1
ATOM 2211 C CA . ASP B 1 26 ? -4.53300 151.49700 19.47100 1.000 36.23592 26 ASP B CA 1
ATOM 2212 C C . ASP B 1 26 ? -4.18300 152.03600 18.09000 1.000 38.69411 26 ASP B C 1
ATOM 2213 O O . ASP B 1 26 ? -4.41900 153.20800 17.78300 1.000 36.72282 26 ASP B O 1
ATOM 2218 N N . ILE B 1 27 ? -3.61500 151.16800 17.25300 1.000 36.55965 27 ILE B N 1
ATOM 2219 C CA . ILE B 1 27 ? -3.09300 151.58600 15.95900 1.000 32.46442 27 ILE B CA 1
ATOM 2220 C C . ILE B 1 27 ? -2.94000 150.35100 15.08400 1.000 38.13352 27 ILE B C 1
ATOM 2221 O O . ILE B 1 27 ? -2.73400 149.24100 15.58300 1.000 37.75453 27 ILE B O 1
ATOM 2226 N N . ASP B 1 28 ? -3.05700 150.54500 13.77300 1.000 40.56013 28 ASP B N 1
ATOM 2227 C CA . ASP B 1 28 ? -2.78200 149.50400 12.79500 1.000 30.10624 28 ASP B CA 1
ATOM 2228 C C . ASP B 1 28 ? -1.43700 149.76400 12.13000 1.000 43.54206 28 ASP B C 1
ATOM 2229 O O . ASP B 1 28 ? -1.01400 150.91100 11.96500 1.000 35.43056 28 ASP B O 1
ATOM 2234 N N . TYR B 1 29 ? -0.77000 148.68400 11.74200 1.000 35.19106 29 TYR B N 1
ATOM 2235 C CA . TYR B 1 29 ? 0.52500 148.76900 11.08500 1.000 38.05983 29 TYR B CA 1
ATOM 2236 C C . TYR B 1 29 ? 0.35400 148.75100 9.57100 1.000 36.17276 29 TYR B C 1
ATOM 2237 O O . TYR B 1 29 ? -0.32400 147.87500 9.02400 1.000 41.67079 29 TYR B O 1
ATOM 2246 N N . PHE B 1 30 ? 0.95600 149.73000 8.90300 1.000 33.51718 30 PHE B N 1
ATOM 2247 C CA . PHE B 1 30 ? 1.01300 149.79000 7.45100 1.000 35.53058 30 PHE B CA 1
ATOM 2248 C C . PHE B 1 30 ? 2.47100 149.78900 7.01600 1.000 40.86543 30 PHE B C 1
ATOM 2249 O O . PHE B 1 30 ? 3.32600 150.38100 7.68400 1.000 36.39121 30 PHE B O 1
ATOM 2257 N N . PHE B 1 31 ? 2.75200 149.13600 5.89100 1.000 34.61994 31 PHE B N 1
ATOM 2258 C CA . PHE B 1 31 ? 4.12300 148.94300 5.44800 1.000 35.36477 31 PHE B CA 1
ATOM 2259 C C . PHE B 1 31 ? 4.21400 149.14700 3.94400 1.000 42.35508 31 PHE B C 1
ATOM 2260 O O . PHE B 1 31 ? 3.23600 148.97500 3.21200 1.000 40.41537 31 PHE B O 1
ATOM 2268 N N . THR B 1 32 ? 5.41300 149.49600 3.48900 1.000 41.67342 32 THR B N 1
ATOM 2269 C CA . THR B 1 32 ? 5.65900 149.57000 2.06000 1.000 41.52077 32 THR B CA 1
ATOM 2270 C C . THR B 1 32 ? 5.92700 148.17500 1.50800 1.000 58.66756 32 THR B C 1
ATOM 2271 O O . THR B 1 32 ? 6.30300 147.25100 2.23300 1.000 56.73575 32 THR B O 1
ATOM 2275 N N . VAL B 1 33 ? 5.74000 148.03500 0.20000 1.000 59.45450 33 VAL B N 1
ATOM 2276 C CA . VAL B 1 33 ? 5.91600 146.76300 -0.48900 1.000 97.75909 33 VAL B CA 1
ATOM 2277 C C . VAL B 1 33 ? 7.02900 146.93200 -1.51000 1.000 88.43955 33 VAL B C 1
ATOM 2278 O O . VAL B 1 33 ? 6.98500 147.85000 -2.33700 1.000 87.44206 33 VAL B O 1
ATOM 2282 N N . THR B 1 34 ? 8.02900 146.05400 -1.44200 1.000 85.63922 34 THR B N 1
ATOM 2283 C CA . THR B 1 34 ? 9.18700 146.17600 -2.31700 1.000 103.60716 34 THR B CA 1
ATOM 2284 C C . THR B 1 34 ? 8.77200 146.01300 -3.77600 1.000 107.05757 34 THR B C 1
ATOM 2285 O O . THR B 1 34 ? 8.02000 145.09900 -4.12700 1.000 92.50056 34 THR B O 1
ATOM 2289 N N . GLY B 1 35 ? 9.26200 146.91300 -4.62500 1.000 78.13832 35 GLY B N 1
ATOM 2290 C CA . GLY B 1 35 ? 8.85100 146.93700 -6.01300 1.000 83.34420 35 GLY B CA 1
ATOM 2291 C C . GLY B 1 35 ? 7.48500 147.53100 -6.26700 1.000 84.70226 35 GLY B C 1
ATOM 2292 O O . GLY B 1 35 ? 6.92800 147.32900 -7.34900 1.000 95.62462 35 GLY B O 1
ATOM 2293 N N . ILE B 1 36 ? 6.92400 148.26200 -5.30300 1.000 67.74233 36 ILE B N 1
ATOM 2294 C CA . ILE B 1 36 ? 5.62700 148.91100 -5.47600 1.000 76.29599 36 ILE B CA 1
ATOM 2295 C C . ILE B 1 36 ? 5.71300 150.34000 -4.95800 1.000 80.87022 36 ILE B C 1
ATOM 2296 O O . ILE B 1 36 ? 5.65700 151.30000 -5.73600 1.000 64.91831 36 ILE B O 1
ATOM 2301 N N . ASP B 1 37 ? 5.84900 150.49300 -3.63800 1.000 68.24239 37 ASP B N 1
ATOM 2302 C CA . ASP B 1 37 ? 6.00900 151.80900 -3.03400 1.000 48.61109 37 ASP B CA 1
ATOM 2303 C C . ASP B 1 37 ? 7.19000 151.86800 -2.07400 1.000 54.90395 37 ASP B C 1
ATOM 2304 O O . ASP B 1 37 ? 7.31600 152.84500 -1.32700 1.000 49.87177 37 ASP B O 1
ATOM 2309 N N . ARG B 1 38 ? 8.04900 150.85400 -2.06300 1.000 44.71589 38 ARG B N 1
ATOM 2310 C CA . ARG B 1 38 ? 9.26700 150.93400 -1.27200 1.000 48.36896 38 ARG B CA 1
ATOM 2311 C C . ARG B 1 38 ? 10.17300 152.02500 -1.83000 1.000 65.16571 38 ARG B C 1
ATOM 2312 O O . ARG B 1 38 ? 10.31000 152.17800 -3.04700 1.000 76.21966 38 ARG B O 1
ATOM 2320 N N . GLY B 1 39 ? 10.77600 152.80200 -0.93200 1.000 66.28953 39 GLY B N 1
ATOM 2321 C CA . GLY B 1 39 ? 11.65400 153.88100 -1.32800 1.000 76.93028 39 GLY B CA 1
ATOM 2322 C C . GLY B 1 39 ? 11.00000 155.24200 -1.43400 1.000 84.93650 39 GLY B C 1
ATOM 2323 O O . GLY B 1 39 ? 11.71400 156.24400 -1.58300 1.000 68.51874 39 GLY B O 1
ATOM 2324 N N . TRP B 1 40 ? 9.67100 155.31700 -1.37600 1.000 48.77690 40 TRP B N 1
ATOM 2325 C CA . TRP B 1 40 ? 8.99300 156.60700 -1.37700 1.000 34.87787 40 TRP B CA 1
ATOM 2326 C C . TRP B 1 40 ? 7.72500 156.55300 -0.53900 1.000 38.94414 40 TRP B C 1
ATOM 2327 O O . TRP B 1 40 ? 7.15300 157.59300 -0.19700 1.000 34.20673 40 TRP B O 1
ATOM 2338 N N . GLY B 1 41 ? 7.28300 155.34700 -0.19300 1.000 33.31189 41 GLY B N 1
ATOM 2339 C CA . GLY B 1 41 ? 6.00600 155.19900 0.47600 1.000 33.05396 41 GLY B CA 1
ATOM 2340 C C . GLY B 1 41 ? 6.00900 155.38100 1.97800 1.000 28.85346 41 GLY B C 1
ATOM 2341 O O . GLY B 1 41 ? 4.92400 155.43700 2.56300 1.000 28.98769 41 GLY B O 1
ATOM 2342 N N . CYS B 1 42 ? 7.18200 155.48500 2.61200 1.000 29.69830 42 CYS B N 1
ATOM 2343 C CA . CYS B 1 42 ? 7.24100 155.46600 4.07500 1.000 29.71672 42 CYS B CA 1
ATOM 2344 C C . CYS B 1 42 ? 6.36800 156.55900 4.68800 1.000 29.82463 42 CYS B C 1
ATOM 2345 O O . CYS B 1 42 ? 5.57600 156.29400 5.59900 1.000 34.75680 42 CYS B O 1
ATOM 2348 N N . GLY B 1 43 ? 6.48600 157.79200 4.19000 1.000 28.06389 43 GLY B N 1
ATOM 2349 C CA . GLY B 1 43 ? 5.68700 158.87600 4.74200 1.000 26.02944 43 GLY B CA 1
ATOM 2350 C C . GLY B 1 43 ? 4.19600 158.63500 4.60600 1.000 32.13017 43 GLY B C 1
ATOM 2351 O O . GLY B 1 43 ? 3.42500 158.91500 5.52700 1.000 33.36716 43 GLY B O 1
ATOM 2352 N N . TRP B 1 44 ? 3.77100 158.10900 3.45500 1.000 30.41944 44 TRP B N 1
ATOM 2353 C CA . TRP B 1 44 ? 2.35500 157.82500 3.24800 1.000 27.54014 44 TRP B CA 1
ATOM 2354 C C . TRP B 1 44 ? 1.86900 156.72000 4.17600 1.000 29.14823 44 TRP B C 1
ATOM 2355 O O . TRP B 1 44 ? 0.76400 156.80600 4.72400 1.000 27.41645 44 TRP B O 1
ATOM 2366 N N . ARG B 1 45 ? 2.67500 155.66900 4.35600 1.000 25.63728 45 ARG B N 1
ATOM 2367 C CA . ARG B 1 45 ? 2.29400 154.59000 5.26500 1.000 32.10385 45 ARG B CA 1
ATOM 2368 C C . ARG B 1 45 ? 2.20100 155.09100 6.69900 1.000 26.28999 45 ARG B C 1
ATOM 2369 O O . ARG B 1 45 ? 1.34600 154.64200 7.47300 1.000 27.67700 45 ARG B O 1
ATOM 2377 N N . ASN B 1 46 ? 3.07400 156.02500 7.07100 1.000 25.62939 46 ASN B N 1
ATOM 2378 C CA . ASN B 1 46 ? 3.01300 156.58000 8.41600 1.000 26.80321 46 ASN B CA 1
ATOM 2379 C C . ASN B 1 46 ? 1.75800 157.41800 8.61200 1.000 33.88301 46 ASN B C 1
ATOM 2380 O O . ASN B 1 46 ? 1.18700 157.42900 9.70900 1.000 26.69794 46 ASN B O 1
ATOM 2385 N N . ILE B 1 47 ? 1.30600 158.11100 7.56500 1.000 27.21116 47 ILE B N 1
ATOM 2386 C CA . ILE B 1 47 ? 0.03600 158.82900 7.64700 1.000 28.04547 47 ILE B CA 1
ATOM 2387 C C . ILE B 1 47 ? -1.11400 157.85300 7.86300 1.000 23.59493 47 ILE B C 1
ATOM 2388 O O . ILE B 1 47 ? -2.02400 158.11300 8.66000 1.000 33.45927 47 ILE B O 1
ATOM 2393 N N . GLN B 1 48 ? -1.08300 156.70700 7.17100 1.000 25.58728 48 GLN B N 1
ATOM 2394 C CA . GLN B 1 48 ? -2.12100 155.69700 7.36300 1.000 25.71098 48 GLN B CA 1
ATOM 2395 C C . GLN B 1 48 ? -2.16100 155.20800 8.80500 1.000 31.39061 48 GLN B C 1
ATOM 2396 O O . GLN B 1 48 ? -3.24300 155.03200 9.37700 1.000 29.44564 48 GLN B O 1
ATOM 2402 N N . MET B 1 49 ? -0.99300 154.96600 9.40300 1.000 25.20039 49 MET B N 1
ATOM 2403 C CA . MET B 1 49 ? -0.97100 154.52800 10.79400 1.000 26.50055 49 MET B CA 1
ATOM 2404 C C . MET B 1 49 ? -1.56200 155.59600 11.70400 1.000 27.51119 49 MET B C 1
ATOM 2405 O O . MET B 1 49 ? -2.36700 155.29100 12.59100 1.000 30.49313 49 MET B O 1
ATOM 2410 N N . LEU B 1 50 ? -1.19700 156.86100 11.47800 1.000 26.58477 50 LEU B N 1
ATOM 2411 C CA . LEU B 1 50 ? -1.74800 157.94300 12.28600 1.000 24.68980 50 LEU B CA 1
ATOM 2412 C C . LEU B 1 50 ? -3.25700 158.05100 12.11600 1.000 30.34838 50 LEU B C 1
ATOM 2413 O O . LEU B 1 50 ? -3.97700 158.33900 13.07900 1.000 26.12682 50 LEU B O 1
ATOM 2418 N N . ILE B 1 51 ? -3.75500 157.81800 10.89800 1.000 28.53763 51 ILE B N 1
ATOM 2419 C CA . ILE B 1 51 ? -5.19700 157.84600 10.66700 1.000 32.10385 51 ILE B CA 1
ATOM 2420 C C . ILE B 1 51 ? -5.88400 156.72800 11.44000 1.000 32.70655 51 ILE B C 1
ATOM 2421 O O . ILE B 1 51 ? -6.95000 156.93000 12.03500 1.000 29.05612 51 ILE B O 1
ATOM 2426 N N . SER B 1 52 ? -5.28800 155.53100 11.44500 1.000 28.21917 52 SER B N 1
ATOM 2427 C CA . SER B 1 52 ? -5.88400 154.42100 12.18200 1.000 34.45676 52 SER B CA 1
ATOM 2428 C C . SER B 1 52 ? -5.95500 154.73000 13.67100 1.000 29.69567 52 SER B C 1
ATOM 2429 O O . SER B 1 52 ? -6.91700 154.34500 14.34600 1.000 30.77737 52 SER B O 1
ATOM 2432 N N . TRP B 1 53 ? -4.95300 155.43800 14.20000 1.000 29.62197 53 TRP B N 1
ATOM 2433 C CA . TRP B 1 53 ? -4.99900 155.84100 15.60400 1.000 31.45377 53 TRP B CA 1
ATOM 2434 C C . TRP B 1 53 ? -6.18100 156.76300 15.86300 1.000 30.86423 53 TRP B C 1
ATOM 2435 O O . TRP B 1 53 ? -6.91200 156.59400 16.84500 1.000 35.29107 53 TRP B O 1
ATOM 2446 N N . LEU B 1 54 ? -6.38100 157.75100 14.98800 1.000 33.06186 54 LEU B N 1
ATOM 2447 C CA . LEU B 1 54 ? -7.54500 158.62100 15.10500 1.000 32.73550 54 LEU B CA 1
ATOM 2448 C C . LEU B 1 54 ? -8.84100 157.83400 14.97400 1.000 33.88301 54 LEU B C 1
ATOM 2449 O O . LEU B 1 54 ? -9.83500 158.16200 15.63100 1.000 37.32026 54 LEU B O 1
ATOM 2454 N N . GLN B 1 55 ? -8.84800 156.79700 14.13100 1.000 40.89964 55 GLN B N 1
ATOM 2455 C CA . GLN B 1 55 ? -10.03500 155.96100 13.98200 1.000 41.44181 55 GLN B CA 1
ATOM 2456 C C . GLN B 1 55 ? -10.37700 155.25300 15.29000 1.000 34.97261 55 GLN B C 1
ATOM 2457 O O . GLN B 1 55 ? -11.54900 155.17600 15.67700 1.000 49.07694 55 GLN B O 1
ATOM 2463 N N . TYR B 1 56 ? -9.36200 154.73200 15.99000 1.000 42.52615 56 TYR B N 1
ATOM 2464 C CA . TYR B 1 56 ? -9.60800 154.05500 17.26100 1.000 44.90802 56 TYR B CA 1
ATOM 2465 C C . TYR B 1 56 ? -10.01000 155.02700 18.36300 1.000 47.02406 56 TYR B C 1
ATOM 2466 O O . TYR B 1 56 ? -10.76700 154.65200 19.26600 1.000 47.20566 56 TYR B O 1
ATOM 2475 N N . THR B 1 57 ? -9.51900 156.26500 18.31900 1.000 42.69986 57 THR B N 1
ATOM 2476 C CA . THR B 1 57 ? -9.75400 157.19800 19.41500 1.000 48.02418 57 THR B CA 1
ATOM 2477 C C . THR B 1 57 ? -11.02000 158.02200 19.23400 1.000 43.28151 57 THR B C 1
ATOM 2478 O O . THR B 1 57 ? -11.66100 158.37900 20.22800 1.000 52.22731 57 THR B O 1
ATOM 2482 N N A ASN B 1 58 ? -11.38100 158.36900 17.99800 0.618 40.35747 58 ASN B N 1
ATOM 2483 N N B ASN B 1 58 ? -11.40600 158.31000 17.99500 0.382 40.55223 58 ASN B N 1
ATOM 2484 C CA A ASN B 1 58 ? -12.62700 159.08500 17.72100 0.618 46.62664 58 ASN B CA 1
ATOM 2485 C CA B ASN B 1 58 ? -12.60900 159.08900 17.70500 0.382 46.59506 58 ASN B CA 1
ATOM 2486 C C A ASN B 1 58 ? -13.26300 158.48200 16.47900 0.618 47.44516 58 ASN B C 1
ATOM 2487 C C B ASN B 1 58 ? -13.28400 158.50300 16.47500 0.382 47.43727 58 ASN B C 1
ATOM 2488 O O A ASN B 1 58 ? -13.04200 158.95200 15.35500 0.618 46.42136 58 ASN B O 1
ATOM 2489 O O B ASN B 1 58 ? -13.10600 158.99400 15.35300 0.382 46.44767 58 ASN B O 1
ATOM 2498 N N . PRO B 1 59 ? -14.06700 157.43200 16.64700 1.000 49.41908 59 PRO B N 1
ATOM 2499 C CA . PRO B 1 59 ? -14.74500 156.83200 15.48500 1.000 52.52209 59 PRO B CA 1
ATOM 2500 C C . PRO B 1 59 ? -15.68700 157.78500 14.77300 1.000 48.46634 59 PRO B C 1
ATOM 2501 O O . PRO B 1 59 ? -15.84900 157.68200 13.55000 1.000 55.86459 59 PRO B O 1
ATOM 2505 N N . ASN B 1 60 ? -16.31000 158.71400 15.50200 1.000 64.95779 60 ASN B N 1
ATOM 2506 C CA . ASN B 1 60 ? -17.22700 159.65900 14.87500 1.000 54.35389 60 ASN B CA 1
ATOM 2507 C C . ASN B 1 60 ? -16.49300 160.58300 13.91300 1.000 53.91962 60 ASN B C 1
ATOM 2508 O O . ASN B 1 60 ? -16.97000 160.83500 12.80000 1.000 54.35125 60 ASN B O 1
ATOM 2513 N N . TRP B 1 61 ? -15.33500 161.10100 14.32800 1.000 52.69316 61 TRP B N 1
ATOM 2514 C CA . TRP B 1 61 ? -14.51100 161.89200 13.42100 1.000 44.58692 61 TRP B CA 1
ATOM 2515 C C . TRP B 1 61 ? -14.14000 161.09100 12.17900 1.000 59.35975 61 TRP B C 1
ATOM 2516 O O . TRP B 1 61 ? -14.15200 161.62200 11.06200 1.000 41.29179 61 TRP B O 1
ATOM 2527 N N . PHE B 1 62 ? -13.82100 159.80600 12.35300 1.000 53.41693 62 PHE B N 1
ATOM 2528 C CA . PHE B 1 62 ? -13.42500 158.98800 11.21300 1.000 50.14285 62 PHE B CA 1
ATOM 2529 C C . PHE B 1 62 ? -14.59000 158.78600 10.25200 1.000 45.66337 62 PHE B C 1
ATOM 2530 O O . PHE B 1 62 ? -14.42100 158.89700 9.03200 1.000 59.13867 62 PHE B O 1
ATOM 2538 N N . LYS B 1 63 ? -15.77900 158.48300 10.78300 1.000 51.51670 63 LYS B N 1
ATOM 2539 C CA . LYS B 1 63 ? -16.95700 158.34600 9.93200 1.000 70.18473 63 LYS B CA 1
ATOM 2540 C C . LYS B 1 63 ? -17.23700 159.63700 9.17500 1.000 47.76625 63 LYS B C 1
ATOM 2541 O O . LYS B 1 63 ? -17.63000 159.61000 8.00300 1.000 69.17935 63 LYS B O 1
ATOM 2547 N N . ARG B 1 64 ? -17.03400 160.77900 9.83300 1.000 63.57341 64 ARG B N 1
ATOM 2548 C CA . ARG B 1 64 ? -17.35200 162.06600 9.22800 1.000 52.34049 64 ARG B CA 1
ATOM 2549 C C . ARG B 1 64 ? -16.41000 162.40600 8.07900 1.000 72.18234 64 ARG B C 1
ATOM 2550 O O . ARG B 1 64 ? -16.83200 163.03400 7.10200 1.000 65.08149 64 ARG B O 1
ATOM 2558 N N . ASN B 1 65 ? -15.14500 161.99800 8.16900 1.000 55.04081 65 ASN B N 1
ATOM 2559 C CA . ASN B 1 65 ? -14.15200 162.34000 7.15700 1.000 64.32087 65 ASN B CA 1
ATOM 2560 C C . ASN B 1 65 ? -13.90400 161.23200 6.14300 1.000 58.25698 65 ASN B C 1
ATOM 2561 O O . ASN B 1 65 ? -13.54700 161.52600 4.99800 1.000 49.47172 65 ASN B O 1
ATOM 2566 N N . PHE B 1 66 ? -14.07800 159.97100 6.53100 1.000 69.86890 66 PHE B N 1
ATOM 2567 C CA . PHE B 1 66 ? -13.84500 158.82000 5.65800 1.000 58.80442 66 PHE B CA 1
ATOM 2568 C C . PHE B 1 66 ? -15.13000 158.00100 5.63800 1.000 83.34947 66 PHE B C 1
ATOM 2569 O O . PHE B 1 66 ? -15.27100 157.01400 6.36300 1.000 77.82249 66 PHE B O 1
ATOM 2577 N N . SER B 1 67 ? -16.07300 158.42800 4.79400 1.000 82.31776 67 SER B N 1
ATOM 2578 C CA . SER B 1 67 ? -17.40400 157.83100 4.79000 1.000 75.16954 67 SER B CA 1
ATOM 2579 C C . SER B 1 67 ? -17.37400 156.36100 4.39200 1.000 85.21022 67 SER B C 1
ATOM 2580 O O . SER B 1 67 ? -18.22900 155.58300 4.83200 1.000 83.84690 67 SER B O 1
ATOM 2583 N N . SER B 1 68 ? -16.40700 155.95800 3.57000 1.000 90.74772 68 SER B N 1
ATOM 2584 C CA . SER B 1 68 ? -16.30100 154.58000 3.11300 1.000 89.32650 68 SER B CA 1
ATOM 2585 C C . SER B 1 68 ? -15.23000 153.78600 3.85100 1.000 90.69772 68 SER B C 1
ATOM 2586 O O . SER B 1 68 ? -14.96300 152.63700 3.48200 1.000 79.05948 68 SER B O 1
ATOM 2589 N N . GLY B 1 69 ? -14.62100 154.36000 4.88600 1.000 72.30341 69 GLY B N 1
ATOM 2590 C CA . GLY B 1 69 ? -13.54900 153.67400 5.58100 1.000 72.72977 69 GLY B CA 1
ATOM 2591 C C . GLY B 1 69 ? -12.30400 153.47000 4.75000 1.000 75.53800 69 GLY B C 1
ATOM 2592 O O . GLY B 1 69 ? -11.46800 152.63100 5.09500 1.000 68.50295 69 GLY B O 1
ATOM 2593 N N . ASN B 1 70 ? -12.15500 154.22500 3.66400 1.000 105.70478 70 ASN B N 1
ATOM 2594 C CA . ASN B 1 70 ? -11.06700 154.04600 2.70900 1.000 67.97394 70 ASN B CA 1
ATOM 2595 C C . ASN B 1 70 ? -10.04500 155.15900 2.90400 1.000 60.98100 70 ASN B C 1
ATOM 2596 O O . ASN B 1 70 ? -10.33000 156.32800 2.62500 1.000 72.02179 70 ASN B O 1
ATOM 2601 N N . TYR B 1 71 ? -8.85600 154.79500 3.37900 1.000 41.20231 71 TYR B N 1
ATOM 2602 C CA . TYR B 1 71 ? -7.70600 155.69200 3.35900 1.000 39.48895 71 TYR B CA 1
ATOM 2603 C C . TYR B 1 71 ? -6.49100 154.98500 2.75900 1.000 32.30124 71 TYR B C 1
ATOM 2604 O O . TYR B 1 71 ? -5.39100 154.99500 3.31500 1.000 33.96723 71 TYR B O 1
ATOM 2613 N N . GLU B 1 72 ? -6.68600 154.35900 1.59800 1.000 41.31285 72 GLU B N 1
ATOM 2614 C CA . GLU B 1 72 ? -5.56000 153.89500 0.79900 1.000 29.91674 72 GLU B CA 1
ATOM 2615 C C . GLU B 1 72 ? -4.69700 155.08000 0.37500 1.000 33.14871 72 GLU B C 1
ATOM 2616 O O . GLU B 1 72 ? -5.12300 156.23700 0.42400 1.000 36.97549 72 GLU B O 1
ATOM 2622 N N . ILE B 1 73 ? -3.46900 154.77600 -0.06400 1.000 30.61157 73 ILE B N 1
ATOM 2623 C CA . ILE B 1 73 ? -2.51600 155.83500 -0.40500 1.000 36.89390 73 ILE B CA 1
ATOM 2624 C C . ILE B 1 73 ? -3.08800 156.75200 -1.47600 1.000 40.01796 73 ILE B C 1
ATOM 2625 O O . ILE B 1 73 ? -2.91600 157.97700 -1.42000 1.000 42.61564 73 ILE B O 1
ATOM 2630 N N A ASN B 1 74 ? -3.78200 156.18200 -2.46700 0.514 34.16199 74 ASN B N 1
ATOM 2631 N N B ASN B 1 74 ? -3.77200 156.17400 -2.46800 0.486 34.16989 74 ASN B N 1
ATOM 2632 C CA A ASN B 1 74 ? -4.34900 157.00200 -3.53300 0.514 40.26799 74 ASN B CA 1
ATOM 2633 C CA B ASN B 1 74 ? -4.36900 156.97100 -3.53400 0.486 40.29694 74 ASN B CA 1
ATOM 2634 C C A ASN B 1 74 ? -5.35500 158.01000 -2.99400 0.514 46.37135 74 ASN B C 1
ATOM 2635 C C B ASN B 1 74 ? -5.32700 158.01400 -2.97200 0.486 46.28976 74 ASN B C 1
ATOM 2636 O O A ASN B 1 74 ? -5.45500 159.12600 -3.51600 0.514 50.53501 74 ASN B O 1
ATOM 2637 O O B ASN B 1 74 ? -5.36900 159.15300 -3.45200 0.486 50.48500 74 ASN B O 1
ATOM 2646 N N . SER B 1 75 ? -6.10200 157.64200 -1.95100 1.000 38.58094 75 SER B N 1
ATOM 2647 C CA . SER B 1 75 ? -7.01500 158.59500 -1.33100 1.000 36.53859 75 SER B CA 1
ATOM 2648 C C . SER B 1 75 ? -6.25800 159.67400 -0.57200 1.000 35.17790 75 SER B C 1
ATOM 2649 O O . SER B 1 75 ? -6.70300 160.82600 -0.52900 1.000 40.40748 75 SER B O 1
ATOM 2652 N N . LEU B 1 76 ? -5.11800 159.32600 0.03300 1.000 29.87200 76 LEU B N 1
ATOM 2653 C CA . LEU B 1 76 ? -4.34000 160.32600 0.75500 1.000 36.34910 76 LEU B CA 1
ATOM 2654 C C . LEU B 1 76 ? -3.80800 161.38800 -0.19000 1.000 32.57759 76 LEU B C 1
ATOM 2655 O O . LEU B 1 76 ? -3.62700 162.54200 0.21500 1.000 28.02968 76 LEU B O 1
ATOM 2660 N N . GLN B 1 77 ? -3.55700 161.02100 -1.45000 1.000 28.06915 77 GLN B N 1
ATOM 2661 C CA . GLN B 1 77 ? -3.14200 162.01200 -2.43500 1.000 29.62724 77 GLN B CA 1
ATOM 2662 C C . GLN B 1 77 ? -4.19800 163.09800 -2.58000 1.000 25.21092 77 GLN B C 1
ATOM 2663 O O . GLN B 1 77 ? -3.87100 164.29000 -2.63400 1.000 28.07179 77 GLN B O 1
ATOM 2669 N N . SER B 1 78 ? -5.47500 162.70500 -2.60700 1.000 25.56359 78 SER B N 1
ATOM 2670 C CA . SER B 1 78 ? -6.55400 163.68400 -2.68300 1.000 25.64781 78 SER B CA 1
ATOM 2671 C C . SER B 1 78 ? -6.56000 164.59300 -1.46400 1.000 30.22468 78 SER B C 1
ATOM 2672 O O . SER B 1 78 ? -6.75400 165.80800 -1.58900 1.000 29.50880 78 SER B O 1
ATOM 2675 N N . LEU B 1 79 ? -6.33600 164.02600 -0.27400 1.000 26.82427 79 LEU B N 1
ATOM 2676 C CA . LEU B 1 79 ? -6.36500 164.83400 0.94100 1.000 24.83982 79 LEU B CA 1
ATOM 2677 C C . LEU B 1 79 ? -5.20000 165.81300 0.98300 1.000 25.94785 79 LEU B C 1
ATOM 2678 O O . LEU B 1 79 ? -5.35500 166.94900 1.44700 1.000 28.90610 79 LEU B O 1
ATOM 2683 N N . LEU B 1 80 ? -4.02300 165.39300 0.51300 1.000 29.58249 80 LEU B N 1
ATOM 2684 C CA . LEU B 1 80 ? -2.87700 166.29600 0.50100 1.000 30.26679 80 LEU B CA 1
ATOM 2685 C C . LEU B 1 80 ? -3.08900 167.43600 -0.48500 1.000 25.37409 80 LEU B C 1
ATOM 2686 O O . LEU B 1 80 ? -2.85500 168.60500 -0.15600 1.000 25.84520 80 LEU B O 1
ATOM 2691 N N . LEU B 1 81 ? -3.52200 167.11200 -1.70800 1.000 27.03219 81 LEU B N 1
ATOM 2692 C CA . LEU B 1 81 ? -3.79500 168.15400 -2.69200 1.000 27.51646 81 LEU B CA 1
ATOM 2693 C C . LEU B 1 81 ? -4.89900 169.08500 -2.20900 1.000 25.51622 81 LEU B C 1
ATOM 2694 O O . LEU B 1 81 ? -4.81000 170.30700 -2.37600 1.000 28.90873 81 LEU B O 1
ATOM 2699 N N . SER B 1 82 ? -5.94700 168.52200 -1.60000 1.000 29.00085 82 SER B N 1
ATOM 2700 C CA . SER B 1 82 ? -7.04100 169.34000 -1.08500 1.000 28.77450 82 SER B CA 1
ATOM 2701 C C . SER B 1 82 ? -6.54400 170.35000 -0.05900 1.000 34.33306 82 SER B C 1
ATOM 2702 O O . SER B 1 82 ? -6.97400 171.51100 -0.05800 1.000 30.23784 82 SER B O 1
ATOM 2705 N N . ALA B 1 83 ? -5.63600 169.92800 0.82300 1.000 26.97955 83 ALA B N 1
ATOM 2706 C CA . ALA B 1 83 ? -5.09600 170.84100 1.82300 1.000 26.81901 83 ALA B CA 1
ATOM 2707 C C . ALA B 1 83 ? -4.29800 171.96000 1.16800 1.000 29.40089 83 ALA B C 1
ATOM 2708 O O . ALA B 1 83 ? -4.41300 173.12800 1.56000 1.000 28.94558 83 ALA B O 1
ATOM 2710 N N . TRP B 1 84 ? -3.48200 171.62000 0.16700 1.000 30.00360 84 TRP B N 1
ATOM 2711 C CA . TRP B 1 84 ? -2.76000 172.64400 -0.58000 1.000 31.34586 84 TRP B CA 1
ATOM 2712 C C . TRP B 1 84 ? -3.72200 173.62000 -1.24800 1.000 30.55630 84 TRP B C 1
ATOM 2713 O O . TRP B 1 84 ? -3.51600 174.83800 -1.19500 1.000 32.09332 84 TRP B O 1
ATOM 2724 N N . MET B 1 85 ? -4.78300 173.10400 -1.87900 1.000 31.51430 85 MET B N 1
ATOM 2725 C CA . MET B 1 85 ? -5.73800 173.97200 -2.56500 1.000 30.70895 85 MET B CA 1
ATOM 2726 C C . MET B 1 85 ? -6.47300 174.88300 -1.59200 1.000 36.46753 85 MET B C 1
ATOM 2727 O O . MET B 1 85 ? -6.94300 175.95800 -1.98300 1.000 37.42554 85 MET B O 1
ATOM 2732 N N . LYS B 1 86 ? -6.59700 174.47000 -0.33400 1.000 33.59877 86 LYS B N 1
ATOM 2733 C CA . LYS B 1 86 ? -7.23500 175.28200 0.69100 1.000 33.54876 86 LYS B CA 1
ATOM 2734 C C . LYS B 1 86 ? -6.27500 176.26700 1.34500 1.000 39.89952 86 LYS B C 1
ATOM 2735 O O . LYS B 1 86 ? -6.63800 176.89600 2.34400 1.000 37.86507 86 LYS B O 1
ATOM 2741 N N . GLY B 1 87 ? -5.07100 176.42400 0.80000 1.000 35.60690 87 GLY B N 1
ATOM 2742 C CA . GLY B 1 87 ? -4.12700 177.40600 1.28900 1.000 33.34610 87 GLY B CA 1
ATOM 2743 C C . GLY B 1 87 ? -3.21600 176.94300 2.40300 1.000 40.31536 87 GLY B C 1
ATOM 2744 O O . GLY B 1 87 ? -2.43900 177.75600 2.92000 1.000 38.18353 87 GLY B O 1
ATOM 2745 N N . ILE B 1 88 ? -3.28000 175.67700 2.79600 1.000 36.71493 88 ILE B N 1
ATOM 2746 C CA . ILE B 1 88 ? -2.39100 175.17100 3.83300 1.000 38.64148 88 ILE B CA 1
ATOM 2747 C C . ILE B 1 88 ? -1.01100 174.95300 3.23000 1.000 43.61839 88 ILE B C 1
ATOM 2748 O O . ILE B 1 88 ? -0.88300 174.48300 2.09400 1.000 39.58896 88 ILE B O 1
ATOM 2753 N N . ASP B 1 89 ? 0.02300 175.31200 3.99500 1.000 43.60260 89 ASP B N 1
ATOM 2754 C CA . ASP B 1 89 ? 1.41300 175.33000 3.54600 1.000 44.43164 89 ASP B CA 1
ATOM 2755 C C . ASP B 1 89 ? 1.58800 176.36700 2.44500 1.000 46.85035 89 ASP B C 1
ATOM 2756 O O . ASP B 1 89 ? 1.26000 176.11400 1.28200 1.000 42.65248 89 ASP B O 1
ATOM 2761 N N . ALA B 1 90 ? 2.11000 177.54000 2.81700 1.000 69.96365 90 ALA B N 1
ATOM 2762 C CA . ALA B 1 90 ? 2.29600 178.62500 1.86000 1.000 79.75430 90 ALA B CA 1
ATOM 2763 C C . ALA B 1 90 ? 3.09100 178.17200 0.64200 1.000 87.56576 90 ALA B C 1
ATOM 2764 O O . ALA B 1 90 ? 2.78700 178.56900 -0.48800 1.000 75.72224 90 ALA B O 1
ATOM 2766 N N . GLU B 1 91 ? 4.10500 177.33300 0.85100 1.000 79.83589 91 GLU B N 1
ATOM 2767 C CA . GLU B 1 91 ? 4.94500 176.83400 -0.22900 1.000 70.10314 91 GLU B CA 1
ATOM 2768 C C . GLU B 1 91 ? 4.39400 175.56800 -0.87200 1.000 85.13916 91 GLU B C 1
ATOM 2769 O O . GLU B 1 91 ? 5.11200 174.91400 -1.63700 1.000 68.49769 91 GLU B O 1
ATOM 2775 N N . GLY B 1 92 ? 3.14200 175.20800 -0.57700 1.000 76.04070 92 GLY B N 1
ATOM 2776 C CA . GLY B 1 92 ? 2.56300 174.01200 -1.16400 1.000 58.37279 92 GLY B CA 1
ATOM 2777 C C . GLY B 1 92 ? 2.36300 174.11400 -2.66200 1.000 74.85634 92 GLY B C 1
ATOM 2778 O O . GLY B 1 92 ? 2.33700 173.09400 -3.35700 1.000 46.60296 92 GLY B O 1
ATOM 2779 N N . TYR B 1 93 ? 2.22200 175.33900 -3.18200 1.000 75.46431 93 TYR B N 1
ATOM 2780 C CA . TYR B 1 93 ? 2.07300 175.53700 -4.62000 1.000 82.77571 93 TYR B CA 1
ATOM 2781 C C . TYR B 1 93 ? 3.28600 175.04900 -5.39900 1.000 72.13233 93 TYR B C 1
ATOM 2782 O O . TYR B 1 93 ? 3.16500 174.76100 -6.59600 1.000 59.65715 93 TYR B O 1
ATOM 2791 N N . ALA B 1 94 ? 4.45200 174.96000 -4.75200 1.000 60.58095 94 ALA B N 1
ATOM 2792 C CA . ALA B 1 94 ? 5.66300 174.47900 -5.40400 1.000 50.18233 94 ALA B CA 1
ATOM 2793 C C . ALA B 1 94 ? 5.59300 172.99800 -5.75000 1.000 64.47089 94 ALA B C 1
ATOM 2794 O O . ALA B 1 94 ? 6.42500 172.52100 -6.53000 1.000 72.99033 94 ALA B O 1
ATOM 2796 N N . GLN B 1 95 ? 4.63300 172.26600 -5.18900 1.000 49.96915 95 GLN B N 1
ATOM 2797 C CA . GLN B 1 95 ? 4.44100 170.85500 -5.48700 1.000 43.58154 95 GLN B CA 1
ATOM 2798 C C . GLN B 1 95 ? 3.18900 170.59900 -6.31400 1.000 60.65201 95 GLN B C 1
ATOM 2799 O O . GLN B 1 95 ? 2.91800 169.44600 -6.67100 1.000 41.30758 95 GLN B O 1
ATOM 2805 N N . LEU B 1 96 ? 2.41800 171.63900 -6.62200 1.000 53.45378 96 LEU B N 1
ATOM 2806 C CA . LEU B 1 96 ? 1.31700 171.51100 -7.56500 1.000 59.32027 96 LEU B CA 1
ATOM 2807 C C . LEU B 1 96 ? 1.86700 171.22200 -8.95500 1.000 56.79628 96 LEU B C 1
ATOM 2808 O O . LEU B 1 96 ? 2.81400 171.87400 -9.40600 1.000 60.39935 96 LEU B O 1
ATOM 2813 N N . GLY B 1 97 ? 1.28100 170.23700 -9.63000 1.000 54.29598 97 GLY B N 1
ATOM 2814 C CA . GLY B 1 97 ? 1.74700 169.81000 -10.93000 1.000 42.15769 97 GLY B CA 1
ATOM 2815 C C . GLY B 1 97 ? 2.59400 168.55600 -10.91300 1.000 48.53477 97 GLY B C 1
ATOM 2816 O O . GLY B 1 97 ? 2.84400 167.98200 -11.98100 1.000 56.54099 97 GLY B O 1
ATOM 2817 N N . ASP B 1 98 ? 3.05000 168.12100 -9.74300 1.000 43.90000 98 ASP B N 1
ATOM 2818 C CA . ASP B 1 98 ? 3.81800 166.89300 -9.63500 1.000 61.93111 98 ASP B CA 1
ATOM 2819 C C . ASP B 1 98 ? 2.89600 165.67700 -9.67000 1.000 59.78612 98 ASP B C 1
ATOM 2820 O O . ASP B 1 98 ? 1.68700 165.77200 -9.44000 1.000 54.51969 98 ASP B O 1
ATOM 2825 N N . ASN B 1 99 ? 3.48100 164.52400 -9.98200 1.000 42.26823 99 ASN B N 1
ATOM 2826 C CA . ASN B 1 99 ? 2.81500 163.25800 -9.71300 1.000 35.99379 99 ASN B CA 1
ATOM 2827 C C . ASN B 1 99 ? 2.84300 163.00000 -8.21400 1.000 35.42530 99 ASN B C 1
ATOM 2828 O O . ASN B 1 99 ? 3.91900 162.94900 -7.61000 1.000 43.23676 99 ASN B O 1
ATOM 2833 N N . LEU B 1 100 ? 1.67000 162.83400 -7.60700 1.000 30.83791 100 LEU B N 1
ATOM 2834 C CA . LEU B 1 100 ? 1.64100 162.50900 -6.18900 1.000 28.78766 100 LEU B CA 1
ATOM 2835 C C . LEU B 1 100 ? 1.94300 161.03900 -5.93200 1.000 38.44145 100 LEU B C 1
ATOM 2836 O O . LEU B 1 100 ? 2.38600 160.69300 -4.83100 1.000 37.58609 100 LEU B O 1
ATOM 2841 N N . HIS B 1 101 ? 1.72600 160.17100 -6.91700 1.000 32.98553 101 HIS B N 1
ATOM 2842 C CA . HIS B 1 101 ? 2.15700 158.78600 -6.80300 1.000 38.44145 101 HIS B CA 1
ATOM 2843 C C . HIS B 1 101 ? 3.65700 158.71200 -7.05400 1.000 38.40460 101 HIS B C 1
ATOM 2844 O O . HIS B 1 101 ? 4.15700 159.26600 -8.04000 1.000 37.29395 101 HIS B O 1
ATOM 2851 N N . GLY B 1 102 ? 4.37200 158.01800 -6.17300 1.000 33.89880 102 GLY B N 1
ATOM 2852 C CA . GLY B 1 102 ? 5.81600 157.97700 -6.24100 1.000 39.29155 102 GLY B CA 1
ATOM 2853 C C . GLY B 1 102 ? 6.50900 159.15400 -5.59300 1.000 39.02310 102 GLY B C 1
ATOM 2854 O O . GLY B 1 102 ? 7.74400 159.21400 -5.60900 1.000 43.69998 102 GLY B O 1
ATOM 2855 N N . LYS B 1 103 ? 5.75600 160.09100 -5.02600 1.000 35.41740 103 LYS B N 1
ATOM 2856 C CA . LYS B 1 103 ? 6.31500 161.29700 -4.43400 1.000 36.01221 103 LYS B CA 1
ATOM 2857 C C . LYS B 1 103 ? 6.68500 161.02800 -2.98000 1.000 34.21463 103 LYS B C 1
ATOM 2858 O O . LYS B 1 103 ? 5.83100 160.63300 -2.17800 1.000 37.72558 103 LYS B O 1
ATOM 2864 N N . TRP B 1 104 ? 7.95500 161.22700 -2.64600 1.000 32.01173 104 TRP B N 1
ATOM 2865 C CA . TRP B 1 104 ? 8.36800 161.16000 -1.25300 1.000 31.51694 104 TRP B CA 1
ATOM 2866 C C . TRP B 1 104 ? 7.85900 162.38800 -0.50800 1.000 33.71457 104 TRP B C 1
ATOM 2867 O O . TRP B 1 104 ? 7.94600 163.51400 -1.00400 1.000 42.96041 104 TRP B O 1
ATOM 2878 N N . ILE B 1 105 ? 7.31900 162.17400 0.69100 1.000 31.33534 105 ILE B N 1
ATOM 2879 C CA . ILE B 1 105 ? 6.75400 163.26900 1.46400 1.000 36.07275 105 ILE B CA 1
ATOM 2880 C C . ILE B 1 105 ? 7.39900 163.30500 2.84200 1.000 50.01652 105 ILE B C 1
ATOM 2881 O O . ILE B 1 105 ? 8.00700 162.33500 3.30200 1.000 33.38032 105 ILE B O 1
ATOM 2886 N N . GLY B 1 106 ? 7.27300 164.45900 3.49200 1.000 35.09368 106 GLY B N 1
ATOM 2887 C CA . GLY B 1 106 ? 7.89100 164.67200 4.78500 1.000 32.26966 106 GLY B CA 1
ATOM 2888 C C . GLY B 1 106 ? 6.94700 165.26100 5.81200 1.000 34.59889 106 GLY B C 1
ATOM 2889 O O . GLY B 1 106 ? 5.72700 165.25200 5.62200 1.000 29.60092 106 GLY B O 1
ATOM 2890 N N . ALA B 1 107 ? 7.51000 165.78900 6.90300 1.000 27.36381 107 ALA B N 1
ATOM 2891 C CA . ALA B 1 107 ? 6.69500 166.25400 8.02100 1.000 27.92177 107 ALA B CA 1
ATOM 2892 C C . ALA B 1 107 ? 5.77400 167.39700 7.62200 1.000 26.69794 107 ALA B C 1
ATOM 2893 O O . ALA B 1 107 ? 4.68500 167.54200 8.18800 1.000 26.91639 107 ALA B O 1
ATOM 2895 N N . THR B 1 108 ? 6.19800 168.22600 6.66900 1.000 28.03757 108 THR B N 1
ATOM 2896 C CA . THR B 1 108 ? 5.36000 169.33200 6.22300 1.000 28.74555 108 THR B CA 1
ATOM 2897 C C . THR B 1 108 ? 4.08500 168.82200 5.56000 1.000 40.10218 108 THR B C 1
ATOM 2898 O O . THR B 1 108 ? 3.00400 169.39100 5.75100 1.000 31.25901 108 THR B O 1
ATOM 2902 N N . GLU B 1 109 ? 4.19200 167.75100 4.77100 1.000 32.26966 109 GLU B N 1
ATOM 2903 C CA . GLU B 1 109 ? 3.00600 167.17300 4.14700 1.000 31.57221 109 GLU B CA 1
ATOM 2904 C C . GLU B 1 109 ? 2.11900 166.49200 5.18100 1.000 27.66911 109 GLU B C 1
ATOM 2905 O O . GLU B 1 109 ? 0.88800 166.52800 5.07100 1.000 30.54050 109 GLU B O 1
ATOM 2911 N N . VAL B 1 110 ? 2.72800 165.85400 6.18400 1.000 32.80393 110 VAL B N 1
ATOM 2912 C CA . VAL B 1 110 ? 1.95800 165.27000 7.27900 1.000 2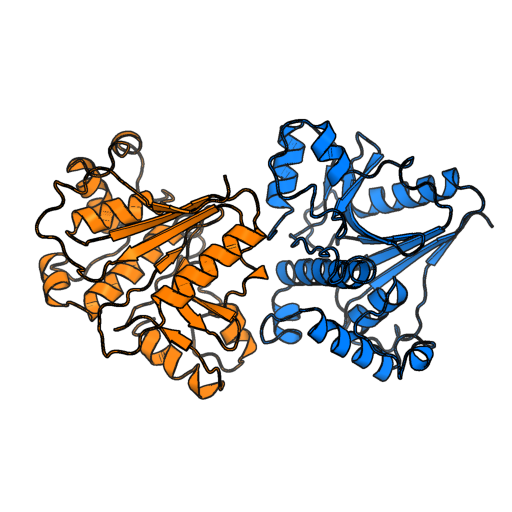7.53225 110 VAL B CA 1
ATOM 2913 C C . VAL B 1 110 ? 1.14900 166.35100 7.98200 1.000 28.37182 110 VAL B C 1
ATOM 2914 O O . VAL B 1 110 ? -0.04900 166.18900 8.24600 1.000 31.82224 110 VAL B O 1
ATOM 2918 N N . TYR B 1 111 ? 1.79600 167.47900 8.28300 1.000 30.87212 111 TYR B N 1
ATOM 2919 C CA . TYR B 1 111 ? 1.10200 168.60400 8.89900 1.000 27.48487 111 TYR B CA 1
ATOM 2920 C C . TYR B 1 111 ? -0.02800 169.10600 8.01200 1.000 36.70966 111 TYR B C 1
ATOM 2921 O O . TYR B 1 111 ? -1.14900 169.32900 8.48300 1.000 29.78778 111 TYR B O 1
ATOM 2930 N N . SER B 1 112 ? 0.25500 169.30700 6.72400 1.000 28.49026 112 SER B N 1
ATOM 2931 C CA . SER B 1 112 ? -0.73500 169.89800 5.83000 1.000 31.24848 112 SER B CA 1
ATOM 2932 C C . SER B 1 112 ? -1.95900 169.00500 5.70400 1.000 27.89019 112 SER B C 1
ATOM 2933 O O . SER B 1 112 ? -3.09900 169.47900 5.79100 1.000 28.09021 112 SER B O 1
ATOM 2936 N N . LEU B 1 113 ? -1.74200 167.70200 5.50600 1.000 28.65870 113 LEU B N 1
ATOM 2937 C CA . LEU B 1 113 ? -2.86000 166.78500 5.30600 1.000 33.60140 113 LEU B CA 1
ATOM 2938 C C . LEU B 1 113 ? -3.75100 166.72900 6.54200 1.000 29.78252 113 LEU B C 1
ATOM 2939 O O . LEU B 1 113 ? -4.98000 166.81400 6.43600 1.000 26.62161 113 LEU B O 1
ATOM 2944 N N . PHE B 1 114 ? -3.15200 166.57000 7.72500 1.000 25.44779 114 PHE B N 1
ATOM 2945 C CA . PHE B 1 114 ? -3.96300 166.45900 8.93300 1.000 29.28772 114 PHE B CA 1
ATOM 2946 C C . PHE B 1 114 ? -4.57800 167.79200 9.33300 1.000 27.16378 114 PHE B C 1
ATOM 2947 O O . PHE B 1 114 ? -5.67200 167.81300 9.90400 1.000 29.06401 114 PHE B O 1
ATOM 2955 N N . THR B 1 115 ? -3.90200 168.90800 9.04700 1.000 30.85107 115 THR B N 1
ATOM 2956 C CA . THR B 1 115 ? -4.51500 170.21000 9.29100 1.000 28.06915 115 THR B CA 1
ATOM 2957 C C . THR B 1 115 ? -5.77400 170.38100 8.44900 1.000 28.71923 115 THR B C 1
ATOM 2958 O O . THR B 1 115 ? -6.78100 170.91700 8.92400 1.000 35.53321 115 THR B O 1
ATOM 2962 N N . GLY B 1 116 ? -5.74100 169.91000 7.20000 1.000 29.42984 116 GLY B N 1
ATOM 2963 C CA . GLY B 1 116 ? -6.92300 169.93200 6.35700 1.000 27.25590 116 GLY B CA 1
ATOM 2964 C C . GLY B 1 116 ? -8.04500 169.03900 6.84500 1.000 34.05408 116 GLY B C 1
ATOM 2965 O O . GLY B 1 116 ? -9.20000 169.24900 6.46200 1.000 33.84090 116 GLY B O 1
ATOM 2966 N N . LEU B 1 117 ? -7.73100 168.03700 7.66200 1.000 30.93002 117 LEU B N 1
ATOM 2967 C CA . LEU B 1 117 ? -8.74300 167.21300 8.30800 1.000 42.32876 117 LEU B CA 1
ATOM 2968 C C . LEU B 1 117 ? -9.18200 167.77700 9.65300 1.000 43.16044 117 LEU B C 1
ATOM 2969 O O . LEU B 1 117 ? -9.84200 167.07000 10.42100 1.000 40.98386 117 LEU B O 1
ATOM 2974 N N . PHE B 1 118 ? -8.83200 169.03300 9.94300 1.000 38.72833 118 PHE B N 1
ATOM 2975 C CA . PHE B 1 118 ? -9.19100 169.70500 11.19400 1.000 36.10696 118 PHE B CA 1
ATOM 2976 C C . PHE B 1 118 ? -8.59600 168.98800 12.40400 1.000 36.66755 118 PHE B C 1
ATOM 2977 O O . PHE B 1 118 ? -9.22500 168.88000 13.45700 1.000 43.19465 118 PHE B O 1
ATOM 2985 N N . VAL B 1 119 ? -7.37100 168.49300 12.25000 1.000 33.55929 119 VAL B N 1
ATOM 2986 C CA . VAL B 1 119 ? -6.60900 167.90200 13.34200 1.000 31.85908 119 VAL B CA 1
ATOM 2987 C C . VAL B 1 119 ? -5.55600 168.90300 13.79100 1.000 37.90981 119 VAL B C 1
ATOM 2988 O O . VAL B 1 119 ? -4.88800 169.53600 12.96200 1.000 31.45377 119 VAL B O 1
ATOM 2992 N N . ASN B 1 120 ? -5.41300 169.05400 15.10500 1.000 30.71158 120 ASN B N 1
ATOM 2993 C CA . ASN B 1 120 ? -4.50100 170.02700 15.69700 1.000 28.76134 120 ASN B CA 1
ATOM 2994 C C . ASN B 1 120 ? -3.12400 169.38300 15.82200 1.000 37.35448 120 ASN B C 1
ATOM 2995 O O . ASN B 1 120 ? -2.90500 168.53000 16.68900 1.000 34.94103 120 ASN B O 1
ATOM 3000 N N . VAL B 1 121 ? -2.19700 169.79500 14.96000 1.000 29.38510 121 VAL B N 1
ATOM 3001 C CA . VAL B 1 121 ? -0.93200 169.09800 14.75800 1.000 30.29047 121 VAL B CA 1
ATOM 3002 C C . VAL B 1 121 ? 0.20100 169.89600 15.38700 1.000 37.15972 121 VAL B C 1
ATOM 3003 O O . VAL B 1 121 ? 0.28700 171.11700 15.21000 1.000 36.35699 121 VAL B O 1
ATOM 3007 N N . ALA B 1 122 ? 1.07500 169.20200 16.11100 1.000 26.79532 122 ALA B N 1
ATOM 3008 C CA . ALA B 1 122 ? 2.30100 169.78600 16.63700 1.000 28.70344 122 ALA B CA 1
ATOM 3009 C C . ALA B 1 122 ? 3.46800 169.35100 15.76300 1.000 34.76206 122 ALA B C 1
ATOM 3010 O O . ALA B 1 122 ? 3.59300 168.16900 15.42700 1.000 28.24023 122 ALA B O 1
ATOM 3012 N N . LEU B 1 123 ? 4.32900 170.30000 15.41400 1.000 29.98254 123 LEU B N 1
ATOM 3013 C CA . LEU B 1 123 ? 5.49500 170.03000 14.58400 1.000 28.84293 123 LEU B CA 1
ATOM 3014 C C . LEU B 1 123 ? 6.72100 170.56600 15.30200 1.000 32.78551 123 LEU B C 1
ATOM 3015 O O . LEU B 1 123 ? 6.77000 171.75200 15.64300 1.000 27.84018 123 LEU B O 1
ATOM 3020 N N . VAL B 1 124 ? 7.70000 169.69600 15.54300 1.000 25.19249 124 VAL B N 1
ATOM 3021 C CA . VAL B 1 124 ? 8.91500 170.05500 16.26600 1.000 34.62784 124 VAL B CA 1
ATOM 3022 C C . VAL B 1 124 ? 10.10400 169.80100 15.35500 1.000 25.48200 124 VAL B C 1
ATOM 3023 O O . VAL B 1 124 ? 10.25100 168.70100 14.80900 1.000 31.46693 124 VAL B O 1
ATOM 3027 N N . ASP B 1 125 ? 10.95300 170.80900 15.21100 1.000 26.71373 125 ASP B N 1
ATOM 3028 C CA . ASP B 1 125 ? 12.11700 170.76200 14.33700 1.000 28.56395 125 ASP B CA 1
ATOM 3029 C C . ASP B 1 125 ? 13.36500 170.70800 15.21000 1.000 31.64590 125 ASP B C 1
ATOM 3030 O O . ASP B 1 125 ? 13.68900 171.68100 15.89800 1.000 36.06222 125 ASP B O 1
ATOM 3035 N N . PHE B 1 126 ? 14.06800 169.58000 15.17200 1.000 25.39778 126 PHE B N 1
ATOM 3036 C CA . PHE B 1 126 ? 15.35000 169.42900 15.84700 1.000 25.78993 126 PHE B CA 1
ATOM 3037 C C . PHE B 1 126 ? 16.44600 169.68900 14.82300 1.000 28.80609 126 PHE B C 1
ATOM 3038 O O . PHE B 1 126 ? 16.58600 168.93500 13.85500 1.000 31.34323 126 PHE B O 1
ATOM 3046 N N . ASP B 1 127 ? 17.23300 170.73700 15.04800 1.000 32.08543 127 ASP B N 1
ATOM 3047 C CA . ASP B 1 127 ? 18.17800 171.23700 14.05200 1.000 27.54014 127 ASP B CA 1
ATOM 3048 C C . ASP B 1 127 ? 19.50400 171.49600 14.75900 1.000 40.22324 127 ASP B C 1
ATOM 3049 O O . ASP B 1 127 ? 19.69300 172.55000 15.36800 1.000 41.21284 127 ASP B O 1
ATOM 3054 N N . PHE B 1 128 ? 20.43400 170.55100 14.66100 1.000 30.90634 128 PHE B N 1
ATOM 3055 C CA . PHE B 1 128 ? 21.64200 170.58700 15.47000 1.000 28.72976 128 PHE B CA 1
ATOM 3056 C C . PHE B 1 128 ? 22.89600 170.50500 14.61500 1.000 38.35460 128 PHE B C 1
ATOM 3057 O O . PHE B 1 128 ? 22.88000 169.98000 13.49900 1.000 48.14788 128 PHE B O 1
ATOM 3065 N N . ARG B 1 129 ? 23.98700 171.05500 15.15300 1.000 37.23604 129 ARG B N 1
ATOM 3066 C CA . ARG B 1 129 ? 25.31200 170.75000 14.62900 1.000 42.62090 129 ARG B CA 1
ATOM 3067 C C . ARG B 1 129 ? 25.85400 169.46300 15.23800 1.000 47.54254 129 ARG 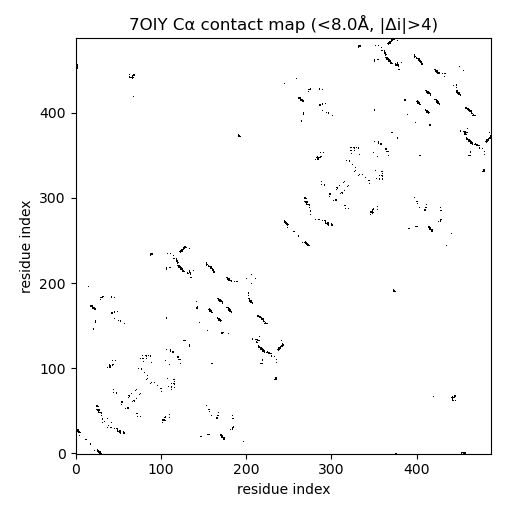B C 1
ATOM 3068 O O . ARG B 1 129 ? 26.52300 168.68100 14.55500 1.000 60.74413 129 ARG B O 1
ATOM 3076 N N . SER B 1 130 ? 25.57500 169.23200 16.51800 1.000 35.86219 130 SER B N 1
ATOM 3077 C CA . SER B 1 130 ? 26.03000 168.03600 17.21300 1.000 44.27373 130 SER B CA 1
ATOM 3078 C C . SER B 1 130 ? 24.96400 166.95300 17.11100 1.000 36.49911 130 SER B C 1
ATOM 3079 O O . SER B 1 130 ? 23.81700 167.16200 17.52200 1.000 39.70476 130 SER B O 1
ATOM 3082 N N . GLU B 1 131 ? 25.34700 165.79200 16.57800 1.000 40.13113 131 GLU B N 1
ATOM 3083 C CA . GLU B 1 131 ? 24.42100 164.66500 16.51100 1.000 34.95682 131 GLU B CA 1
ATOM 3084 C C . GLU B 1 131 ? 24.10500 164.13100 17.90400 1.000 33.93038 131 GLU B C 1
ATOM 3085 O O . GLU B 1 131 ? 22.97300 163.70800 18.17200 1.000 39.97848 131 GLU B O 1
ATOM 3091 N N . ALA B 1 132 ? 25.09900 164.11800 18.79600 1.000 32.26176 132 ALA B N 1
ATOM 3092 C CA . ALA B 1 132 ? 24.86200 163.64900 20.15700 1.000 42.27875 132 ALA B CA 1
ATOM 3093 C C . ALA B 1 132 ? 23.84800 164.53100 20.87400 1.000 39.41262 132 ALA B C 1
ATOM 3094 O O . ALA B 1 132 ? 22.94300 164.02400 21.54700 1.000 36.10433 132 ALA B O 1
ATOM 3096 N N . SER B 1 133 ? 23.96200 165.85200 20.71800 1.000 44.15266 133 SER B N 1
ATOM 3097 C CA . SER B 1 133 ? 23.00700 166.74800 21.36200 1.000 33.64877 133 SER B CA 1
ATOM 3098 C C . SER B 1 133 ? 21.60800 166.56400 20.78900 1.000 34.25674 133 SER B C 1
ATOM 3099 O O . SER B 1 133 ? 20.61800 166.58100 21.53200 1.000 27.93756 133 SER B O 1
ATOM 3102 N N . ALA B 1 134 ? 21.50800 166.37300 19.47100 1.000 32.04858 134 ALA B N 1
ATOM 3103 C CA . ALA B 1 134 ? 20.20400 166.20600 18.83600 1.000 28.07968 134 ALA B CA 1
ATOM 3104 C C . ALA B 1 134 ? 19.49500 164.96300 19.35500 1.000 34.43308 134 ALA B C 1
ATOM 3105 O O . ALA B 1 134 ? 18.30700 165.00700 19.69900 1.000 28.19285 134 ALA B O 1
ATOM 3107 N N . SER B 1 135 ? 20.21000 163.83700 19.41500 1.000 30.66683 135 SER B N 1
ATOM 3108 C CA . SER B 1 135 ? 19.59000 162.60700 19.89100 1.000 41.98398 135 SER B CA 1
ATOM 3109 C C . SER B 1 135 ? 19.22700 162.70300 21.36600 1.000 36.07801 135 SER B C 1
ATOM 3110 O O . SER B 1 135 ? 18.21200 162.13800 21.79000 1.000 30.56945 135 SER B O 1
ATOM 3113 N N . ASN B 1 136 ? 20.02600 163.42300 22.15700 1.000 28.76924 136 ASN B N 1
ATOM 3114 C CA . ASN B 1 136 ? 19.67800 163.63800 23.55800 1.000 29.92464 136 ASN B CA 1
ATOM 3115 C C . ASN B 1 136 ? 18.39300 164.44700 23.68100 1.000 36.47806 136 ASN B C 1
ATOM 3116 O O . ASN B 1 136 ? 17.48000 164.07300 24.42700 1.000 33.02764 136 ASN B O 1
ATOM 3121 N N . ALA B 1 137 ? 18.30100 165.55900 22.94500 1.000 30.81422 137 ALA B N 1
ATOM 3122 C CA . ALA B 1 137 ? 17.10000 166.38700 23.00500 1.000 30.99319 137 ALA B CA 1
ATOM 3123 C C . ALA B 1 137 ? 15.88700 165.63300 22.47800 1.000 31.99857 137 ALA B C 1
ATOM 3124 O O . ALA B 1 137 ? 14.78300 165.76100 23.02300 1.000 29.20613 137 ALA B O 1
ATOM 3126 N N . LEU B 1 138 ? 16.07200 164.84800 21.41400 1.000 30.41944 138 LEU B N 1
ATOM 3127 C CA . LEU B 1 138 ? 14.96400 164.08100 20.85700 1.000 30.14572 138 LEU B CA 1
ATOM 3128 C C . LEU B 1 138 ? 14.44900 163.05600 21.85800 1.000 26.29789 138 LEU B C 1
ATOM 3129 O O . LEU B 1 138 ? 13.24400 162.98100 22.12200 1.000 25.56359 138 LEU B O 1
ATOM 3134 N N . PHE B 1 139 ? 15.35300 162.25100 22.42500 1.000 24.88983 139 PHE B N 1
ATOM 3135 C CA . PHE B 1 139 ? 14.92200 161.19700 23.33900 1.000 30.13519 139 PHE B CA 1
ATOM 3136 C C . PHE B 1 139 ? 14.25400 161.77200 24.57800 1.000 29.77725 139 PHE B C 1
ATOM 3137 O O . PHE B 1 139 ? 13.28100 161.20200 25.08400 1.000 29.49038 139 PHE B O 1
ATOM 3145 N N . LEU B 1 140 ? 14.75000 162.90500 25.07500 1.000 26.69267 140 LEU B N 1
ATOM 3146 C CA . LEU B 1 140 ? 14.14500 163.49900 26.26100 1.000 27.55067 140 LEU B CA 1
ATOM 3147 C C . LEU B 1 140 ? 12.73000 163.98900 25.97100 1.000 29.49564 140 LEU B C 1
ATOM 3148 O O . LEU B 1 140 ? 11.80600 163.72800 26.75100 1.000 26.33737 140 LEU B O 1
ATOM 3153 N N . TYR B 1 141 ? 12.53200 164.67200 24.84100 1.000 28.72713 141 TYR B N 1
ATOM 3154 C CA . TYR B 1 141 ? 11.19200 165.13900 24.49600 1.000 31.56431 141 TYR B CA 1
ATOM 3155 C C . TYR B 1 141 ? 10.23200 163.97300 24.29300 1.000 28.03231 141 TYR B C 1
ATOM 3156 O O . TYR B 1 141 ? 9.07800 164.02500 24.73800 1.000 25.90311 141 TYR B O 1
ATOM 3165 N N . VAL B 1 142 ? 10.67900 162.92700 23.59300 1.000 27.32170 142 VAL B N 1
ATOM 3166 C CA . VAL B 1 142 ? 9.81400 161.77900 23.33300 1.000 23.09487 142 VAL B CA 1
ATOM 3167 C C . VAL B 1 142 ? 9.48600 161.04800 24.62900 1.000 28.74818 142 VAL B C 1
ATOM 3168 O O . VAL B 1 142 ? 8.33700 160.65300 24.85900 1.000 26.83480 142 VAL B O 1
ATOM 3172 N N . LYS B 1 143 ? 10.48400 160.85800 25.49500 1.000 26.15577 143 LYS B N 1
ATOM 3173 C CA . LYS B 1 143 ? 10.23700 160.23000 26.78900 1.000 30.19046 143 LYS B CA 1
ATOM 3174 C C . LYS B 1 143 ? 9.16300 160.98200 27.56400 1.000 34.44360 143 LYS B C 1
ATOM 3175 O O . LYS B 1 143 ? 8.22700 160.37600 28.09700 1.000 30.73526 143 LYS B O 1
ATOM 3181 N N . LYS B 1 144 ? 9.26800 162.31300 27.61500 1.000 33.04344 144 LYS B N 1
ATOM 3182 C CA . LYS B 1 144 ? 8.27800 163.10200 28.33800 1.000 30.87475 144 LYS B CA 1
ATOM 3183 C C . LYS B 1 144 ? 6.92300 163.08000 27.64200 1.000 30.46418 144 LYS B C 1
ATOM 3184 O O . LYS B 1 144 ? 5.88600 163.19200 28.30500 1.000 34.03566 144 LYS B O 1
ATOM 3190 N N . HIS B 1 145 ? 6.91000 162.92600 26.31700 1.000 27.59541 145 HIS B N 1
ATOM 3191 C CA . HIS B 1 145 ? 5.64700 162.90500 25.58800 1.000 25.81362 145 HIS B CA 1
ATOM 3192 C C . HIS B 1 145 ? 4.79700 161.70200 25.97800 1.000 31.65906 145 HIS B C 1
ATOM 3193 O O . HIS B 1 145 ? 3.58000 161.82700 26.16100 1.000 30.22204 145 HIS B O 1
ATOM 3200 N N . PHE B 1 146 ? 5.41900 160.53100 26.12400 1.000 31.73538 146 PHE B N 1
ATOM 3201 C CA . PHE B 1 146 ? 4.67200 159.31100 26.40000 1.000 32.59865 146 PHE B CA 1
ATOM 3202 C C . PHE B 1 146 ? 4.48700 159.02800 27.88200 1.000 32.65392 146 PHE B C 1
ATOM 3203 O O . PHE B 1 146 ? 3.59800 158.24600 28.24000 1.000 34.51730 146 PHE B O 1
ATOM 3211 N N . GLU B 1 147 ? 5.27600 159.64900 28.75400 1.000 38.23353 147 GLU B N 1
ATOM 3212 C CA . GLU B 1 147 ? 5.07000 159.47000 30.18400 1.000 44.32900 147 GLU B CA 1
ATOM 3213 C C . GLU B 1 147 ? 3.78100 160.16200 30.61100 1.000 49.42435 147 GLU B C 1
ATOM 3214 O O . GLU B 1 147 ? 3.55700 161.33500 30.29500 1.000 50.70871 147 GLU B O 1
ATOM 3220 N N . SER B 1 148 ? 2.92500 159.42400 31.31600 1.000 53.21164 148 SER B N 1
ATOM 3221 C CA . SER B 1 148 ? 1.61400 159.92900 31.70700 1.000 77.52508 148 SER B CA 1
ATOM 3222 C C . SER B 1 148 ? 1.14000 159.17700 32.94100 1.000 76.94870 148 SER B C 1
ATOM 3223 O O . SER B 1 148 ? 1.10600 157.94300 32.94000 1.000 68.45031 148 SER B O 1
ATOM 3226 N N . SER B 1 149 ? 0.78600 159.92200 33.98900 1.000 97.45642 149 SER B N 1
ATOM 3227 C CA . SER B 1 149 ? 0.29100 159.32300 35.22200 1.000 105.03101 149 SER B CA 1
ATOM 3228 C C . SER B 1 149 ? -1.22800 159.22100 35.26800 1.000 107.87872 149 SER B C 1
ATOM 3229 O O . SER B 1 149 ? -1.75800 158.31000 35.91400 1.000 116.10866 149 SER B O 1
ATOM 3232 N N . ASN B 1 150 ? -1.94100 160.12800 34.60600 1.000 105.75479 150 ASN B N 1
ATOM 3233 C CA . ASN B 1 150 ? -3.39600 160.12900 34.63100 1.000 110.01056 150 ASN B CA 1
ATOM 3234 C C . ASN B 1 150 ? -3.96300 159.29300 33.48700 1.000 92.67953 150 ASN B C 1
ATOM 3235 O O . ASN B 1 150 ? -3.31700 159.07500 32.45900 1.000 84.41802 150 ASN B O 1
ATOM 3240 N N . ASP B 1 151 ? -5.19500 158.82700 33.68000 1.000 92.97694 151 ASP B N 1
ATOM 3241 C CA . ASP B 1 151 ? -5.88300 158.01800 32.67900 1.000 96.45893 151 ASP B CA 1
ATOM 3242 C C . ASP B 1 151 ? -6.36300 158.92900 31.55600 1.000 104.18354 151 ASP B C 1
ATOM 3243 O O . ASP B 1 151 ? -7.28300 159.73300 31.74500 1.000 72.54817 151 ASP B O 1
ATOM 3248 N N . THR B 1 152 ? -5.74400 158.80300 30.38500 1.000 112.79247 152 THR B N 1
ATOM 3249 C CA . THR B 1 152 ? -6.02900 159.66000 29.24600 1.000 86.91042 152 THR B CA 1
ATOM 3250 C C . THR B 1 152 ? -6.27800 158.81000 28.00700 1.000 69.92681 152 THR B C 1
ATOM 3251 O O . THR B 1 152 ? -6.07600 157.59300 28.00200 1.000 72.59818 152 THR B O 1
ATOM 3255 N N . SER B 1 153 ? -6.73400 159.47800 26.94500 1.000 88.91066 153 SER B N 1
ATOM 3256 C CA . SER B 1 153 ? -6.88900 158.84100 25.64300 1.000 78.71733 153 SER B CA 1
ATOM 3257 C C . SER B 1 153 ? -6.37600 159.74200 24.52500 1.000 61.06522 153 SER B C 1
ATOM 3258 O O . SER B 1 153 ? -6.78900 159.58300 23.37000 1.000 56.00935 153 SER B O 1
ATOM 3261 N N . ASN B 1 154 ? -5.48200 160.67900 24.84000 1.000 49.81124 154 ASN B N 1
ATOM 3262 C CA . ASN B 1 154 ? -5.02000 161.67000 23.87900 1.000 56.98315 154 ASN B CA 1
ATOM 3263 C C . ASN B 1 154 ? -3.50400 161.69300 23.71600 1.000 45.48440 154 ASN B C 1
ATOM 3264 O O . ASN B 1 154 ? -2.98400 162.59400 23.04700 1.000 51.35879 154 ASN B O 1
ATOM 3269 N N . VAL B 1 155 ? -2.77800 160.74100 24.29900 1.000 32.56443 155 VAL B N 1
ATOM 3270 C CA . VAL B 1 155 ? -1.34400 160.62300 24.03600 1.000 36.82020 155 VAL B CA 1
ATOM 3271 C C . VAL B 1 155 ? -1.18300 159.92900 22.68600 1.000 39.59422 155 VAL B C 1
ATOM 3272 O O . VAL B 1 155 ? -1.43800 158.73000 22.55700 1.000 32.30651 155 VAL B O 1
ATOM 3276 N N . SER B 1 156 ? -0.75900 160.68100 21.68200 1.000 32.78288 156 SER B N 1
ATOM 3277 C CA . SER B 1 156 ? -0.75000 160.18900 20.31500 1.000 29.71935 156 SER B CA 1
ATOM 3278 C C . SER B 1 156 ? 0.59900 159.58600 19.96200 1.000 31.09847 156 SER B C 1
ATOM 3279 O O . SER B 1 156 ? 1.60500 159.84100 20.63100 1.000 29.85884 156 SER B O 1
ATOM 3282 N N . PRO B 1 157 ? 0.65400 158.77300 18.91000 1.000 32.93026 157 PRO B N 1
ATOM 3283 C CA . PRO B 1 157 ? 1.95000 158.38900 18.34700 1.000 27.03482 157 PRO B CA 1
ATOM 3284 C C . PRO B 1 157 ? 2.64100 159.60200 17.74500 1.000 34.94366 157 PRO B C 1
ATOM 3285 O O . PRO B 1 157 ? 2.05900 160.67500 17.58400 1.000 28.14811 157 PRO B O 1
ATOM 3289 N N . CYS B 1 158 ? 3.91400 159.42300 17.41500 1.000 29.67461 158 CYS B N 1
ATOM 3290 C CA . CYS B 1 158 ? 4.70300 160.46800 16.78400 1.000 28.11390 158 CYS B CA 1
ATOM 3291 C C . CYS B 1 158 ? 5.15000 160.01300 15.40700 1.000 31.07215 158 CYS B C 1
ATOM 3292 O O . CYS B 1 158 ? 5.45300 158.83500 15.19800 1.000 33.16450 158 CYS B O 1
ATOM 3295 N N . TYR B 1 159 ? 5.20800 160.96100 14.48100 1.000 27.26116 159 TYR B N 1
ATOM 3296 C CA . TYR B 1 159 ? 5.86300 160.78000 13.19500 1.000 26.22946 159 TYR B CA 1
ATOM 3297 C C . TYR B 1 159 ? 7.27300 161.33900 13.33000 1.000 28.55606 159 TYR B C 1
ATOM 3298 O O . TYR B 1 159 ? 7.44300 162.50100 13.71000 1.000 29.80621 159 TYR B O 1
ATOM 3307 N N . LEU B 1 160 ? 8.28000 160.50900 13.05900 1.000 25.13459 160 LEU B N 1
ATOM 3308 C CA . LEU B 1 160 ? 9.67800 160.91400 13.18100 1.000 32.38546 160 LEU B CA 1
ATOM 3309 C C . LEU B 1 160 ? 10.34700 160.82800 11.81900 1.000 28.96663 160 LEU B C 1
ATOM 3310 O O . LEU B 1 160 ? 10.39600 159.75100 11.21600 1.000 25.99522 160 LEU B O 1
ATOM 3315 N N A GLN B 1 161 ? 10.87300 161.95400 11.34400 0.512 29.32720 161 GLN B N 1
ATOM 3316 N N B GLN B 1 161 ? 10.87400 161.95200 11.35000 0.488 29.33510 161 GLN B N 1
ATOM 3317 C CA A GLN B 1 161 ? 11.52500 162.04500 10.04300 0.512 30.27468 161 GLN B CA 1
ATOM 3318 C CA B GLN B 1 161 ? 11.53300 162.03700 10.05600 0.488 30.29047 161 GLN B CA 1
ATOM 3319 C C A GLN B 1 161 ? 13.01100 162.32500 10.22800 0.512 30.12730 161 GLN B C 1
ATOM 3320 C C B GLN B 1 161 ? 13.01700 162.30900 10.24800 0.488 30.12203 161 GLN B C 1
ATOM 3321 O O A GLN B 1 161 ? 13.38700 163.22100 10.99000 0.512 31.55905 161 GLN B O 1
ATOM 3322 O O B GLN B 1 161 ? 13.39700 163.18600 11.03100 0.488 31.58273 161 GLN B O 1
ATOM 3333 N N . PHE B 1 162 ? 13.84900 161.56500 9.52500 1.000 27.79544 162 PHE B N 1
ATOM 3334 C CA . PHE B 1 162 ? 15.29200 161.73900 9.60600 1.000 29.90885 162 PHE B CA 1
ATOM 3335 C C . PHE B 1 162 ? 15.91700 161.10300 8.37600 1.000 35.43846 162 PHE B C 1
ATOM 3336 O O . PHE B 1 162 ? 15.43900 160.07200 7.89800 1.000 35.86483 162 PHE B O 1
ATOM 3344 N N . GLN B 1 163 ? 16.97100 161.73800 7.86700 1.000 31.78276 163 GLN B N 1
ATOM 3345 C CA . GLN B 1 163 ? 17.79500 161.17900 6.79700 1.000 40.88122 163 GLN B CA 1
ATOM 3346 C C . GLN B 1 163 ? 16.95300 160.71700 5.60800 1.000 39.74424 163 GLN B C 1
ATOM 3347 O O . GLN B 1 163 ? 17.22100 159.68400 4.99100 1.000 43.87895 163 GLN B O 1
ATOM 3353 N N . GLY B 1 164 ? 15.91600 161.48800 5.28500 1.000 37.10182 164 GLY B N 1
ATOM 3354 C CA . GLY B 1 164 ? 15.12400 161.24300 4.09700 1.000 40.75225 164 GLY B CA 1
ATOM 3355 C C . GLY B 1 164 ? 13.98300 160.25100 4.21600 1.000 51.44301 164 GLY B C 1
ATOM 3356 O O . GLY B 1 164 ? 13.25500 160.06100 3.23500 1.000 51.16929 164 GLY B O 1
ATOM 3357 N N A HIS B 1 165 ? 13.80100 159.61000 5.37000 0.352 40.71014 165 HIS B N 1
ATOM 3358 N N B HIS B 1 165 ? 13.80000 159.61200 5.37100 0.648 40.59960 165 HIS B N 1
ATOM 3359 C CA A HIS B 1 165 ? 12.70000 158.67300 5.55700 0.352 49.51646 165 HIS B CA 1
ATOM 3360 C CA B HIS B 1 165 ? 12.69900 158.67600 5.55900 0.648 49.65069 165 HIS B CA 1
ATOM 3361 C C A HIS B 1 165 ? 12.09100 158.89400 6.93600 0.352 39.57317 165 HIS B C 1
ATOM 3362 C C B HIS B 1 165 ? 12.09900 158.88800 6.94300 0.648 39.52053 165 HIS B C 1
ATOM 3363 O O A HIS B 1 165 ? 12.48100 159.80700 7.67000 0.352 36.99391 165 HIS B O 1
ATOM 3364 O O B HIS B 1 165 ? 12.50100 159.78700 7.68600 0.648 37.09129 165 HIS B O 1
ATOM 3377 N N . SER B 1 166 ? 11.12300 158.05100 7.29300 1.000 34.82786 166 SER B N 1
ATOM 3378 C CA . SER B 1 166 ? 10.32200 158.30000 8.48200 1.000 32.11701 166 SER B CA 1
ATOM 3379 C C . SER B 1 166 ? 9.78100 157.00600 9.07300 1.000 24.10026 166 SER B C 1
ATOM 3380 O O . SER B 1 166 ? 9.61300 155.99900 8.38200 1.000 28.25076 166 SER B O 1
ATOM 3383 N N . ILE B 1 167 ? 9.49600 157.06000 10.37700 1.000 26.42159 167 ILE B N 1
ATOM 3384 C CA . ILE B 1 167 ? 8.91800 155.95000 11.12500 1.000 31.38534 167 ILE B CA 1
ATOM 3385 C C . ILE B 1 167 ? 7.87400 156.51900 12.07900 1.000 27.05588 167 ILE B C 1
ATOM 3386 O O . ILE B 1 167 ? 7.78600 157.72900 12.29200 1.000 29.37194 167 ILE B O 1
ATOM 3391 N N . ILE B 1 168 ? 7.07400 155.62700 12.65500 1.000 24.17132 168 ILE B N 1
ATOM 3392 C CA . ILE B 1 168 ? 6.10500 155.98800 13.68400 1.000 25.63465 168 ILE B CA 1
ATOM 3393 C C . ILE B 1 168 ? 6.67300 155.59700 15.04100 1.000 27.37433 168 ILE B C 1
ATOM 3394 O O . ILE B 1 168 ? 7.14500 154.46800 15.21800 1.000 27.09535 168 ILE B O 1
ATOM 3399 N N . ILE B 1 169 ? 6.64700 156.52800 15.99200 1.000 25.70308 169 ILE B N 1
ATOM 3400 C CA . ILE B 1 169 ? 7.00600 156.25100 17.38200 1.000 32.18281 169 ILE B CA 1
ATOM 3401 C C . ILE B 1 169 ? 5.72600 155.97400 18.15400 1.000 31.25375 169 ILE B C 1
ATOM 3402 O O . ILE B 1 169 ? 4.83900 156.83300 18.21900 1.000 24.40293 169 ILE B O 1
ATOM 3407 N N . ILE B 1 170 ? 5.62000 154.78200 18.73800 1.000 25.31883 170 ILE B N 1
ATOM 3408 C CA . ILE B 1 170 ? 4.44700 154.41400 19.52200 1.000 26.61898 170 ILE B CA 1
ATOM 3409 C C . ILE B 1 170 ? 4.72100 154.38100 21.01600 1.000 28.13232 170 ILE B C 1
ATOM 3410 O O . ILE B 1 170 ? 3.79700 154.09300 21.79100 1.000 33.38821 170 ILE B O 1
ATOM 3415 N N . GLY B 1 171 ? 5.94300 154.66100 21.45300 1.000 25.56359 171 GLY B N 1
ATOM 3416 C CA . GLY B 1 171 ? 6.20800 154.66000 22.87800 1.000 29.66671 171 GLY B CA 1
ATOM 3417 C C . GLY B 1 171 ? 7.67500 154.86100 23.18900 1.000 26.20577 171 GLY B C 1
ATOM 3418 O O . GLY B 1 171 ? 8.51300 155.05400 22.30200 1.000 29.24561 171 GLY B O 1
ATOM 3419 N N . PHE B 1 172 ? 7.96600 154.81800 24.48800 1.000 34.17252 172 PHE B N 1
ATOM 3420 C CA . PHE B 1 172 ? 9.32200 154.94900 24.99900 1.000 25.48727 172 PHE B CA 1
ATOM 3421 C C . PHE B 1 172 ? 9.54900 153.88500 26.06100 1.000 31.37481 172 PHE B C 1
ATOM 3422 O O . PHE B 1 172 ? 8.69400 153.67600 26.92700 1.000 32.95921 172 PHE B O 1
ATOM 3430 N N . CYS B 1 173 ? 10.69800 153.21700 25.99300 1.000 28.58764 173 CYS B N 1
ATOM 3431 C CA . CYS B 1 173 ? 11.06300 152.16200 26.93300 1.000 32.40125 173 CYS B CA 1
ATOM 3432 C C . CYS B 1 173 ? 12.23900 152.63600 27.77800 1.000 38.31249 173 CYS B C 1
ATOM 3433 O O . CYS B 1 173 ? 13.34800 152.81100 27.26200 1.000 39.04679 173 CYS B O 1
ATOM 3436 N N . SER B 1 174 ? 12.00200 152.84000 29.07500 1.000 39.74950 174 SER B N 1
ATOM 3437 C CA . SER B 1 174 ? 13.05100 153.36400 29.94000 1.000 41.78133 174 SER B CA 1
ATOM 3438 C C . SER B 1 174 ? 14.01500 152.28900 30.43300 1.000 36.25961 174 SER B C 1
ATOM 3439 O O . SER B 1 174 ? 15.13400 152.62200 30.83000 1.000 40.06270 174 SER B O 1
ATOM 3442 N N . SER B 1 175 ? 13.61800 151.01400 30.42200 1.000 36.19118 175 SER B N 1
ATOM 3443 C CA . SER B 1 175 ? 14.54600 149.96500 30.83600 1.000 43.59470 175 SER B CA 1
ATOM 3444 C C . SER B 1 175 ? 15.63200 149.7300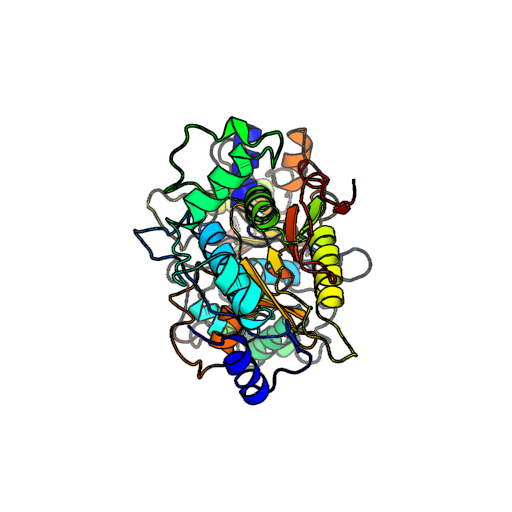0 29.79400 1.000 40.62856 175 SER B C 1
ATOM 3445 O O . SER B 1 175 ? 16.76200 149.37500 30.14700 1.000 41.17336 175 SER B O 1
ATOM 3448 N N . LEU B 1 176 ? 15.31800 149.94300 28.51700 1.000 36.56228 176 LEU B N 1
ATOM 3449 C CA . LEU B 1 176 ? 16.28400 149.78700 27.44000 1.000 39.48631 176 LEU B CA 1
ATOM 3450 C C . LEU B 1 176 ? 16.79400 151.11600 26.90500 1.000 45.23174 176 LEU B C 1
ATOM 3451 O O . LEU B 1 176 ? 17.74500 151.12000 26.11500 1.000 35.69902 176 LEU B O 1
ATOM 3456 N N . GLU B 1 177 ? 16.20200 152.23200 27.33400 1.000 34.54888 177 GLU B N 1
ATOM 3457 C CA . GLU B 1 177 ? 16.48100 153.55400 26.77300 1.000 37.32290 177 GLU B CA 1
ATOM 3458 C C . GLU B 1 177 ? 16.29000 153.54800 25.25600 1.000 34.21726 177 GLU B C 1
ATOM 3459 O O . GLU B 1 177 ? 17.16900 153.94700 24.49000 1.000 35.26212 177 GLU B O 1
ATOM 3465 N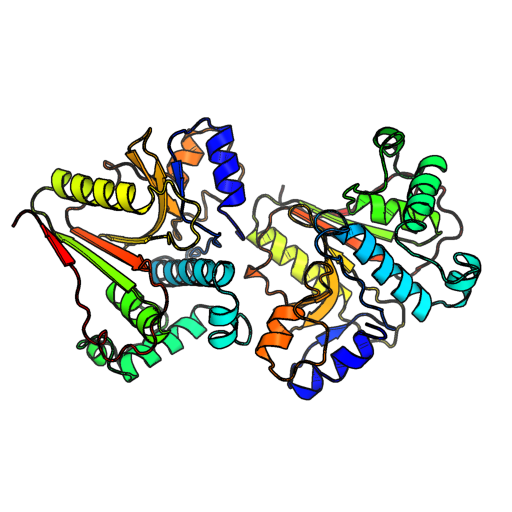 N . THR B 1 178 ? 15.12400 153.07000 24.82200 1.000 30.79053 178 THR B N 1
ATOM 3466 C CA . THR B 1 178 ? 14.81700 152.93500 23.40500 1.000 30.18520 178 THR B CA 1
ATOM 3467 C C . THR B 1 178 ? 13.49100 153.59400 23.05600 1.000 33.49086 178 THR B C 1
ATOM 3468 O O . THR B 1 178 ? 12.57700 153.67600 23.88100 1.000 28.07705 178 THR B O 1
ATOM 3472 N N . LEU B 1 179 ? 13.39900 154.07100 21.81800 1.000 34.98051 179 LEU B N 1
ATOM 3473 C CA . LEU B 1 179 ? 12.10700 154.38700 21.23400 1.000 26.37158 179 LEU B CA 1
ATOM 3474 C C . LEU B 1 179 ? 11.43200 153.08800 20.81800 1.000 27.24274 179 LEU B C 1
ATOM 3475 O O . LEU B 1 179 ? 12.08900 152.15800 20.34100 1.000 27.15326 179 LEU B O 1
ATOM 3480 N N . VAL B 1 180 ? 10.12600 153.00800 21.03800 1.000 26.18998 180 VAL B N 1
ATOM 3481 C CA . VAL B 1 180 ? 9.31500 151.91100 20.52600 1.000 27.50856 180 VAL B CA 1
ATOM 3482 C C . VAL B 1 180 ? 8.67400 152.39300 19.23300 1.000 28.58237 180 VAL B C 1
ATOM 3483 O O . VAL B 1 180 ? 7.92600 153.37800 19.23500 1.000 28.38498 180 VAL B O 1
ATOM 3487 N N . VAL B 1 181 ? 8.98000 151.72200 18.11900 1.000 32.29598 181 VAL B N 1
ATOM 3488 C CA . VAL B 1 181 ? 8.69200 152.27100 16.80100 1.000 26.96113 181 VAL B CA 1
ATOM 3489 C C . VAL B 1 181 ? 7.97000 151.25000 15.92900 1.000 33.79353 181 VAL B C 1
ATOM 3490 O O . VAL B 1 181 ? 8.07300 150.03700 16.12200 1.000 30.54577 181 VAL B O 1
ATOM 3494 N N . LEU B 1 182 ? 7.23000 151.77600 14.95100 1.000 29.22719 182 LEU B N 1
ATOM 3495 C CA . LEU B 1 182 ? 6.66200 151.01000 13.84600 1.000 34.38307 182 LEU B CA 1
ATOM 3496 C C . LEU B 1 182 ? 7.29200 151.53300 12.56300 1.000 30.86159 182 LEU B C 1
ATOM 3497 O O . LEU B 1 182 ? 6.99500 152.65300 12.13600 1.000 32.94342 182 LEU B O 1
ATOM 3502 N N . ASP B 1 183 ? 8.16200 150.72800 11.95500 1.000 32.66707 183 ASP B N 1
ATOM 3503 C CA . ASP B 1 183 ? 8.90000 151.13700 10.76800 1.000 33.38821 183 ASP B CA 1
ATOM 3504 C C . ASP B 1 183 ? 8.23200 150.55900 9.53000 1.000 37.07287 183 ASP B C 1
ATOM 3505 O O . ASP B 1 183 ? 8.23500 149.33200 9.35600 1.000 36.32014 183 ASP B O 1
ATOM 3510 N N . PRO B 1 184 ? 7.67600 151.38400 8.63500 1.000 35.57795 184 PRO B N 1
ATOM 3511 C CA . PRO B 1 184 ? 6.98000 150.83700 7.46000 1.000 38.40197 184 PRO B CA 1
ATOM 3512 C C . PRO B 1 184 ? 7.90300 150.17900 6.44700 1.000 44.66325 184 PRO B C 1
ATOM 3513 O O . PRO B 1 184 ? 7.40700 149.47900 5.55600 1.000 43.02621 184 PRO B O 1
ATOM 3517 N N . ASP B 1 185 ? 9.21400 150.38000 6.54500 1.000 40.48380 185 ASP B N 1
ATOM 3518 C CA . ASP B 1 185 ? 10.16700 149.77400 5.62500 1.000 47.65045 185 ASP B CA 1
ATOM 3519 C C . ASP B 1 185 ? 10.71600 148.44400 6.13100 1.000 49.29802 185 ASP B C 1
ATOM 3520 O O . ASP B 1 185 ? 11.60800 147.87500 5.49400 1.000 60.98626 185 ASP B O 1
ATOM 3525 N N . ARG B 1 186 ? 10.19700 147.93300 7.24700 1.000 47.04248 186 ARG B N 1
ATOM 3526 C CA . ARG B 1 186 ? 10.65000 146.65800 7.79200 1.000 70.16631 186 ARG B CA 1
ATOM 3527 C C . ARG B 1 186 ? 9.51500 145.64600 7.88400 1.000 93.91389 186 ARG B C 1
ATOM 3528 O O . ARG B 1 186 ? 9.28400 145.06700 8.95200 1.000 86.92095 186 ARG B O 1
ATOM 3536 N N . TYR B 1 187 ? 8.79900 145.42600 6.77800 1.000 86.62354 187 TYR B N 1
ATOM 3537 C CA . TYR B 1 187 ? 7.71400 144.44700 6.79000 1.000 106.11535 187 TYR B CA 1
ATOM 3538 C C . TYR B 1 187 ? 8.24200 143.02500 6.93100 1.000 108.87621 187 TYR B C 1
ATOM 3539 O O . TYR B 1 187 ? 7.59500 142.17700 7.55800 1.000 98.62761 187 TYR B O 1
ATOM 3548 N N . GLN B 1 188 ? 9.40500 142.73900 6.34300 1.000 100.03305 188 GLN B N 1
ATOM 3549 C CA . GLN B 1 188 ? 9.94100 141.38200 6.38600 1.000 117.71675 188 GLN B CA 1
ATOM 3550 C C . GLN B 1 188 ? 10.15000 140.89400 7.81500 1.000 131.42365 188 GLN B C 1
ATOM 3551 O O . GLN B 1 188 ? 10.05100 139.69000 8.07900 1.000 141.91438 188 GLN B O 1
ATOM 3557 N N . SER B 1 189 ? 10.43400 141.80200 8.74800 1.000 129.96032 189 SER B N 1
ATOM 3558 C CA . SER B 1 189 ? 10.73300 141.45100 10.13300 1.000 129.34972 189 SER B CA 1
ATOM 3559 C C . SER B 1 189 ? 9.61300 141.83700 11.09800 1.000 125.03078 189 SER B C 1
ATOM 3560 O O . SER B 1 189 ? 9.87700 142.36100 12.18000 1.000 139.80624 189 SER B O 1
ATOM 3563 N N . VAL B 1 190 ? 8.35100 141.63400 10.71500 1.000 108.35773 190 VAL B N 1
ATOM 3564 C CA . VAL B 1 190 ? 7.23800 141.88900 11.62900 1.000 109.35785 190 VAL B CA 1
ATOM 3565 C C . VAL B 1 190 ? 6.11600 140.87400 11.41900 1.000 129.50237 190 VAL B C 1
ATOM 3566 O O . VAL B 1 190 ? 5.50000 140.40600 12.38300 1.000 113.40044 190 VAL B O 1
ATOM 3570 N N . GLN B 1 191 ? 5.85700 140.53100 10.15400 1.000 125.42556 191 GLN B N 1
ATOM 3571 C CA . GLN B 1 191 ? 4.71900 139.75300 9.65700 1.000 114.89272 191 GLN B CA 1
ATOM 3572 C C . GLN B 1 191 ? 4.12800 138.64600 10.53600 1.000 131.75264 191 GLN B C 1
ATOM 3573 O O . GLN B 1 191 ? 3.13300 138.03100 10.13600 1.000 112.56876 191 GLN B O 1
ATOM 3579 N N . LYS B 1 192 ? 4.68900 138.37300 11.71200 1.000 154.04215 192 LYS B N 1
ATOM 3580 C CA . LYS B 1 192 ? 4.11800 137.34900 12.58200 1.000 121.85145 192 LYS B CA 1
ATOM 3581 C C . LYS B 1 192 ? 4.64800 137.53000 13.99800 1.000 120.38022 192 LYS B C 1
ATOM 3582 O O . LYS B 1 192 ? 5.52100 138.36200 14.25900 1.000 82.45462 192 LYS B O 1
ATOM 3588 N N . LYS B 1 193 ? 4.10000 136.72900 14.91200 1.000 113.10040 193 LYS B N 1
ATOM 3589 C CA . LYS B 1 193 ? 4.42000 136.84800 16.32900 1.000 90.99512 193 LYS B CA 1
ATOM 3590 C C . LYS B 1 193 ? 5.86000 136.41800 16.58700 1.000 72.06917 193 LYS B C 1
ATOM 3591 O O . LYS B 1 193 ? 6.31000 135.37500 16.10500 1.000 74.09836 193 LYS B O 1
ATOM 3597 N N . PHE B 1 194 ? 6.57500 137.22700 17.36300 1.000 55.12503 194 PHE B N 1
ATOM 3598 C CA . PHE B 1 194 ? 7.98500 136.99900 17.65100 1.000 57.49374 194 PHE B CA 1
ATOM 3599 C C . PHE B 1 194 ? 8.17100 136.02600 18.80500 1.000 50.97980 194 PHE B C 1
ATOM 3600 O O . PHE B 1 194 ? 7.58800 136.19800 19.88100 1.000 69.15829 194 PHE B O 1
ATOM 3608 N N . VAL B 1 195 ? 8.98600 135.00000 18.57100 1.000 55.45665 195 VAL B N 1
ATOM 3609 C CA . VAL B 1 195 ? 9.29600 133.99800 19.58200 1.000 66.49745 195 VAL B CA 1
ATOM 3610 C C . VAL B 1 195 ? 10.66000 134.30100 20.19100 1.000 71.47962 195 VAL B C 1
ATOM 3611 O O . VAL B 1 195 ? 10.92600 133.93300 21.34000 1.000 54.93290 195 VAL B O 1
ATOM 3615 N N . ASN B 1 196 ? 11.53400 134.96900 19.43700 1.000 47.73993 196 ASN B N 1
ATOM 3616 C CA . ASN B 1 196 ? 12.84900 135.35100 19.94000 1.000 46.78456 196 ASN B CA 1
ATOM 3617 C C . ASN B 1 196 ? 12.82600 136.81800 20.34000 1.000 42.92094 196 ASN B C 1
ATOM 3618 O O . ASN B 1 196 ? 12.37000 137.66900 19.57100 1.000 41.72342 196 ASN B O 1
ATOM 3623 N N . ILE B 1 197 ? 13.34300 137.11100 21.53500 1.000 34.32254 197 ILE B N 1
ATOM 3624 C CA . ILE B 1 197 ? 13.35300 138.48900 22.01500 1.000 32.30387 197 ILE B CA 1
ATOM 3625 C C . ILE B 1 197 ? 14.28100 139.35100 21.16900 1.000 31.07478 197 ILE B C 1
ATOM 3626 O O . ILE B 1 197 ? 14.04800 140.55600 21.01200 1.000 29.48248 197 ILE B O 1
ATOM 3631 N N . ALA B 1 198 ? 15.32000 138.75400 20.58200 1.000 31.94594 198 ALA B N 1
ATOM 3632 C CA . ALA B 1 198 ? 16.23300 139.52400 19.74200 1.000 31.05372 198 ALA B CA 1
ATOM 3633 C C . ALA B 1 198 ? 15.52900 140.02600 18.48900 1.000 30.01412 198 ALA B C 1
ATOM 3634 O O . ALA B 1 198 ? 15.75200 141.16200 18.05900 1.000 31.07741 198 ALA B O 1
ATOM 3636 N N . ASP B 1 199 ? 14.66900 139.19600 17.89600 1.000 31.53010 199 ASP B N 1
ATOM 3637 C CA . ASP B 1 199 ? 13.90000 139.63700 16.73700 1.000 32.66444 199 ASP B CA 1
ATOM 3638 C C . ASP B 1 199 ? 12.89400 140.70900 17.13000 1.000 35.44636 199 ASP B C 1
ATOM 3639 O O . ASP B 1 199 ? 12.67400 141.67000 16.38300 1.000 30.92739 199 ASP B O 1
ATOM 3644 N N . PHE B 1 200 ? 12.29200 140.57000 18.31300 1.000 31.23532 200 PHE B N 1
ATOM 3645 C CA . PHE B 1 200 ? 11.37500 141.58900 18.81100 1.000 31.32744 200 PHE B CA 1
ATOM 3646 C C . PHE B 1 200 ? 12.08500 142.92600 18.97600 1.000 33.22767 200 PHE B C 1
ATOM 3647 O O . PHE B 1 200 ? 11.57900 143.96700 18.54300 1.000 33.30662 200 PHE B O 1
ATOM 3655 N N . ASN B 1 201 ? 13.26500 142.91500 19.60200 1.000 33.56455 201 ASN B N 1
ATOM 3656 C CA . ASN B 1 201 ? 14.00900 144.15500 19.80700 1.000 31.89067 201 ASN B CA 1
ATOM 3657 C C . ASN B 1 201 ? 14.44400 144.77000 18.48600 1.000 30.06150 201 ASN B C 1
ATOM 3658 O O . ASN B 1 201 ? 14.31400 145.98400 18.28200 1.000 34.24884 201 ASN B O 1
ATOM 3663 N N . HIS B 1 202 ? 14.96600 143.94700 17.57500 1.000 29.58776 202 HIS B N 1
ATOM 3664 C CA . HIS B 1 202 ? 15.43300 144.46500 16.29700 1.000 35.10158 202 HIS B CA 1
ATOM 3665 C C . HIS B 1 202 ? 14.30300 145.13600 15.52900 1.000 35.72797 202 HIS B C 1
ATOM 3666 O O . HIS B 1 202 ? 14.53200 146.11700 14.81500 1.000 36.44384 202 HIS B O 1
ATOM 3673 N N . CYS B 1 203 ? 13.07100 144.66400 15.71700 1.000 34.44624 203 CYS B N 1
ATOM 3674 C CA . CYS B 1 203 ? 11.92900 145.20800 14.99300 1.000 38.39671 203 CYS B CA 1
ATOM 3675 C C . CYS B 1 203 ? 11.42300 146.50500 15.61800 1.000 38.61779 203 CYS B C 1
ATOM 3676 O O . CYS B 1 203 ? 11.24500 147.50900 14.92000 1.000 36.45963 203 CYS B O 1
ATOM 3679 N N . TYR B 1 204 ? 11.19600 146.51200 16.93300 1.000 32.20386 204 TYR B N 1
ATOM 3680 C CA . TYR B 1 204 ? 10.43400 147.58100 17.56400 1.000 29.35615 204 TYR B CA 1
ATOM 3681 C C . TYR B 1 204 ? 11.26600 148.57900 18.35900 1.000 29.50354 204 TYR B C 1
ATOM 3682 O O . TYR B 1 204 ? 10.75000 149.65500 18.68000 1.000 35.44109 204 TYR B O 1
ATOM 3691 N N . MET B 1 205 ? 12.52400 148.28300 18.67100 1.000 29.68514 205 MET B N 1
ATOM 3692 C CA . MET B 1 205 ? 13.30900 149.12600 19.56600 1.000 26.13208 205 MET B CA 1
ATOM 3693 C C . MET B 1 205 ? 14.40400 149.84800 18.79200 1.000 38.20721 205 MET B C 1
ATOM 3694 O O . MET B 1 205 ? 15.12900 149.22700 18.00700 1.000 38.44671 205 MET B O 1
ATOM 3699 N N . ARG B 1 206 ? 14.53000 151.15600 19.03100 1.000 26.56634 206 ARG B N 1
ATOM 3700 C CA . ARG B 1 206 ? 15.59700 151.98200 18.46800 1.000 37.67294 206 ARG B CA 1
ATOM 3701 C C . ARG B 1 206 ? 16.41900 152.56300 19.61300 1.000 30.08255 206 ARG B C 1
ATOM 3702 O O . ARG B 1 206 ? 15.91300 153.37400 20.39700 1.000 29.91938 206 ARG B O 1
ATOM 3710 N N . LYS B 1 207 ? 17.68400 152.15700 19.70400 1.000 34.43571 207 LYS B N 1
ATOM 3711 C CA . LYS B 1 207 ? 18.59000 152.75100 20.67500 1.000 34.10146 207 LYS B CA 1
ATOM 3712 C C . LYS B 1 207 ? 19.01400 154.14300 20.22100 1.000 28.24549 207 LYS B C 1
ATOM 3713 O O . LYS B 1 207 ? 18.91800 154.49900 19.04300 1.000 33.03817 207 LYS B O 1
ATOM 3719 N N . LYS B 1 208 ? 19.51000 154.93400 21.17800 1.000 33.42506 208 LYS B N 1
ATOM 3720 C CA . LYS B 1 208 ? 19.98100 156.27400 20.84600 1.000 29.77725 208 LYS B CA 1
ATOM 3721 C C . LYS B 1 208 ? 21.14400 156.23100 19.86400 1.000 31.66169 208 LYS B C 1
ATOM 3722 O O . LYS B 1 208 ? 21.25400 157.10400 18.99600 1.000 33.14871 208 LYS B O 1
ATOM 3728 N N . ARG B 1 209 ? 22.00600 155.21900 19.97200 1.000 29.42721 209 ARG B N 1
ATOM 3729 C CA . ARG B 1 209 ? 23.14200 155.10000 19.06500 1.000 31.54326 209 ARG B CA 1
ATOM 3730 C C . ARG B 1 209 ? 22.71300 154.89100 17.62000 1.000 35.53847 209 ARG B C 1
ATOM 3731 O O . ARG B 1 209 ? 23.51000 155.14200 16.70900 1.000 36.23066 209 ARG B O 1
ATOM 3739 N N . SER B 1 210 ? 21.48600 154.42500 17.38500 1.000 35.40951 210 SER B N 1
ATOM 3740 C CA . SER B 1 210 ? 20.99000 154.24600 16.02700 1.000 34.94366 210 SER B CA 1
ATOM 3741 C C . SER B 1 210 ? 20.39000 155.51500 15.44000 1.000 34.37517 210 SER B C 1
ATOM 3742 O O . SER B 1 210 ? 20.06300 155.53200 14.24700 1.000 34.27779 210 SER B O 1
ATOM 3745 N N . LEU B 1 211 ? 20.24100 156.57300 16.23400 1.000 31.41166 211 LEU B N 1
ATOM 3746 C CA . LEU B 1 211 ? 19.63500 157.81200 15.76800 1.000 34.73311 211 LEU B CA 1
ATOM 3747 C C . LEU B 1 211 ? 20.52200 158.99900 16.09600 1.000 40.98913 211 LEU B C 1
ATOM 3748 O O . LEU B 1 211 ? 20.05400 160.04400 16.56300 1.000 33.93565 211 LEU B O 1
ATOM 3753 N N . LYS B 1 212 ? 21.82300 158.85800 15.84300 1.000 33.46717 212 LYS B N 1
ATOM 3754 C CA . LYS B 1 212 ? 22.77700 159.95200 16.01200 1.000 33.90143 212 LYS B CA 1
ATOM 3755 C C . LYS B 1 212 ? 22.78600 160.75300 14.71200 1.000 37.35185 212 LYS B C 1
ATOM 3756 O O . LYS B 1 212 ? 23.70600 160.66600 13.89600 1.000 30.71158 212 LYS B O 1
ATOM 3762 N N . PHE B 1 213 ? 21.73700 161.55100 14.52100 1.000 29.83516 213 PHE B N 1
ATOM 3763 C CA . PHE B 1 213 ? 21.64000 162.41600 13.35400 1.000 33.16187 213 PHE B CA 1
ATOM 3764 C C . PHE B 1 213 ? 21.39800 163.84700 13.80300 1.000 31.55115 213 PHE B C 1
ATOM 3765 O O . PHE B 1 213 ? 20.87700 164.10200 14.89100 1.000 31.20637 213 PHE B O 1
ATOM 3773 N N . SER B 1 214 ? 21.78600 164.78600 12.94400 1.000 31.40113 214 SER B N 1
ATOM 3774 C CA . SER B 1 214 ? 21.77400 166.19700 13.29700 1.000 38.25985 214 SER B CA 1
ATOM 3775 C C . SER B 1 214 ? 20.42900 166.87300 13.06700 1.000 34.59625 214 SER B C 1
ATOM 3776 O O . SER B 1 214 ? 20.22300 167.98000 13.57300 1.000 29.41142 214 SER B O 1
ATOM 3779 N N . GLN B 1 215 ? 19.51400 166.25300 12.32200 1.000 27.17431 215 GLN B N 1
ATOM 3780 C CA . GLN B 1 215 ? 18.21500 166.85800 12.05300 1.000 30.95108 215 GLN B CA 1
ATOM 3781 C C . GLN B 1 215 ? 17.10600 165.82700 12.18400 1.000 31.60642 215 GLN B C 1
ATOM 3782 O O . GLN B 1 215 ? 17.21400 164.71900 11.65400 1.000 33.25399 215 GLN B O 1
ATOM 3788 N N . PHE B 1 216 ? 16.04700 166.20300 12.89600 1.000 31.15637 216 PHE B N 1
ATOM 3789 C CA . PHE B 1 216 ? 14.81900 165.43000 12.97800 1.000 26.87954 216 PHE B CA 1
ATOM 3790 C C . PHE B 1 216 ? 13.63700 166.37400 12.82500 1.000 37.35448 216 PHE B C 1
ATOM 3791 O O . PHE B 1 216 ? 13.69000 167.53200 13.24800 1.000 31.78539 216 PHE B O 1
ATOM 3799 N N . GLN B 1 217 ? 12.57000 165.87500 12.21200 1.000 24.29239 217 GLN B N 1
ATOM 3800 C CA . GLN B 1 217 ? 11.26300 166.51100 12.28800 1.000 28.25339 217 GLN B CA 1
ATOM 3801 C C . GLN B 1 217 ? 10.31500 165.55400 12.98900 1.000 29.48511 217 GLN B C 1
ATOM 3802 O O . GLN B 1 217 ? 10.23800 164.37300 12.63000 1.000 29.95886 217 GLN B O 1
ATOM 3808 N N . LEU B 1 218 ? 9.61000 166.06300 13.99100 1.000 23.44755 218 LEU B N 1
ATOM 3809 C CA . LEU B 1 218 ? 8.71300 165.26900 14.81400 1.000 21.78682 218 LEU B CA 1
ATOM 3810 C C . LEU B 1 218 ? 7.31600 165.85500 14.70900 1.000 28.66396 218 LEU B C 1
ATOM 3811 O O . LEU B 1 218 ? 7.13300 167.06500 14.88000 1.000 32.55127 218 LEU B O 1
ATOM 3816 N N . VAL B 1 219 ? 6.34000 165.00400 14.41400 1.000 23.34754 219 VAL B N 1
ATOM 3817 C CA . VAL B 1 219 ? 4.94400 165.40700 14.32400 1.000 21.32887 219 VAL B CA 1
ATOM 3818 C C . VAL B 1 219 ? 4.14200 164.54500 15.28500 1.000 26.78479 219 VAL B C 1
ATOM 3819 O O . VAL B 1 219 ? 4.28800 163.31700 15.29600 1.000 30.70368 219 VAL B O 1
ATOM 3823 N N . HIS B 1 220 ? 3.30600 165.18600 16.09400 1.000 25.75835 220 HIS B N 1
ATOM 3824 C CA . HIS B 1 220 ? 2.32300 164.47000 16.88700 1.000 29.33773 220 HIS B CA 1
ATOM 3825 C C . HIS B 1 220 ? 1.09900 165.36000 17.02700 1.000 28.65080 220 HIS B C 1
ATOM 3826 O O . HIS B 1 220 ? 1.10600 166.52900 16.63700 1.000 30.62999 220 HIS B O 1
ATOM 3833 N N . PHE B 1 221 ? 0.03900 164.78700 17.57900 1.000 30.94845 221 PHE B N 1
ATOM 3834 C CA . PHE B 1 221 ? -1.19900 165.51700 17.78700 1.000 23.17383 221 PHE B CA 1
ATOM 3835 C C . PHE B 1 221 ? -1.21600 166.11700 19.18700 1.000 28.62712 221 PHE B C 1
ATOM 3836 O O . PHE B 1 221 ? -0.56900 165.61200 20.10800 1.000 29.95886 221 PHE B O 1
ATOM 3844 N N . LYS B 1 222 ? -1.92900 167.22800 19.33000 1.000 31.36429 222 LYS B N 1
ATOM 3845 C CA . LYS B 1 222 ? -1.95000 167.94600 20.59300 1.000 34.49361 222 LYS B CA 1
ATOM 3846 C C . LYS B 1 222 ? -3.03600 167.39100 21.51000 1.000 39.58896 222 LYS B C 1
ATOM 3847 O O . LYS B 1 222 ? -3.87200 166.57900 21.10700 1.000 34.75680 222 LYS B O 1
ATOM 3853 N N . GLN B 1 223 ? -3.01200 167.84200 22.76700 1.000 31.14058 223 GLN B N 1
ATOM 3854 C CA . GLN B 1 223 ? -3.97700 167.34600 23.74500 1.000 35.33582 223 GLN B CA 1
ATOM 3855 C C . GLN B 1 223 ? -5.40300 167.66300 23.31600 1.000 39.58369 223 GLN B C 1
ATOM 3856 O O . GLN B 1 223 ? -6.29300 166.81100 23.42000 1.000 39.33103 223 GLN B O 1
ATOM 3862 N N . ASN B 1 224 ? -5.63900 168.88200 22.83900 1.000 32.79604 224 ASN B N 1
ATOM 3863 C CA . ASN B 1 224 ? -6.88200 169.22000 22.15100 1.000 39.49947 224 ASN B CA 1
ATOM 3864 C C . ASN B 1 224 ? -6.70900 168.79200 20.69800 1.000 39.79688 224 ASN B C 1
ATOM 3865 O O . ASN B 1 224 ? -6.08200 169.49200 19.90200 1.000 42.91830 224 ASN B O 1
ATOM 3870 N N . ILE B 1 225 ? -7.25700 167.62600 20.35500 1.000 31.78802 225 ILE B N 1
ATOM 3871 C CA . ILE B 1 225 ? -6.86000 166.93800 19.12900 1.000 42.45509 225 ILE B CA 1
ATOM 3872 C C . ILE B 1 225 ? -7.45700 167.60100 17.89200 1.000 39.26787 225 ILE B C 1
ATOM 3873 O O . ILE B 1 225 ? -6.81600 167.65000 16.83700 1.000 45.73706 225 ILE B O 1
ATOM 3878 N N . PHE B 1 226 ? -8.67700 168.12400 17.98900 1.000 35.47794 226 PHE B N 1
ATOM 3879 C CA . PHE B 1 226 ? -9.41000 168.58500 16.81800 1.000 43.31309 226 PHE B CA 1
ATOM 3880 C C . PHE B 1 226 ? -9.65500 170.08500 16.87200 1.000 54.37757 226 PHE B C 1
ATOM 3881 O O . PHE B 1 226 ? -9.92900 170.64600 17.93700 1.000 58.69388 226 PHE B O 1
ATOM 3889 N N . LEU B 1 227 ? -9.55200 170.72000 15.71000 1.000 54.22229 227 LEU B N 1
ATOM 3890 C CA . LEU B 1 227 ? -9.79200 172.14300 15.53500 1.000 52.56420 227 LEU B CA 1
ATOM 3891 C C . LEU B 1 227 ? -11.20300 172.38200 15.01500 1.000 71.95863 227 LEU B C 1
ATOM 3892 O O . LEU B 1 227 ? -11.83000 171.50300 14.41700 1.000 52.66684 227 LEU B O 1
ATOM 3897 N N . ASN B 1 228 ? -11.69900 173.59500 15.25000 1.000 62.98650 228 ASN B N 1
ATOM 3898 C CA . ASN B 1 228 ? -12.95200 174.02300 14.64300 1.000 86.48405 228 ASN B CA 1
ATOM 3899 C C . ASN B 1 228 ? -12.74700 174.60700 13.25300 1.000 69.48201 228 ASN B C 1
ATOM 3900 O O . ASN B 1 228 ? -13.62300 174.46400 12.39200 1.000 90.85563 228 ASN B O 1
ATOM 3905 N N . ASP B 1 229 ? -11.61000 175.25800 13.02000 1.000 81.18342 229 ASP B N 1
ATOM 3906 C CA . ASP B 1 229 ? -11.21600 175.70100 11.69100 1.000 82.75466 229 ASP B CA 1
ATOM 3907 C C . ASP B 1 229 ? -9.70400 175.86900 11.67500 1.000 77.00397 229 ASP B C 1
ATOM 3908 O O . ASP B 1 229 ? -9.08700 176.13900 12.70900 1.000 64.92884 229 ASP B O 1
ATOM 3913 N N . PHE B 1 230 ? -9.11100 175.68900 10.49400 1.000 45.80812 230 PHE B N 1
ATOM 3914 C CA . PHE B 1 230 ? -7.66700 175.78900 10.33100 1.000 53.95384 230 PHE B CA 1
ATOM 3915 C C . PHE B 1 230 ? -7.23600 177.12800 9.74800 1.000 43.77893 230 PHE B C 1
ATOM 3916 O O . PHE B 1 230 ? -6.12200 177.23600 9.22300 1.000 54.98028 230 PHE B O 1
ATOM 3924 N N . SER B 1 231 ? -8.08600 178.15500 9.84500 1.000 57.00947 231 SER B N 1
ATOM 3925 C CA . SER B 1 231 ? -7.75200 179.45000 9.26000 1.000 55.78300 231 SER B CA 1
ATOM 3926 C C . SER B 1 231 ? -6.50600 180.05300 9.89400 1.000 51.91938 231 SER B C 1
ATOM 3927 O O . SER B 1 231 ? -5.80600 180.84400 9.25300 1.000 69.33726 231 SER B O 1
ATOM 3930 N N . SER B 1 232 ? -6.21200 179.69600 11.14200 1.000 67.61337 232 SER B N 1
ATOM 3931 C CA . SER B 1 232 ? -5.00600 180.16000 11.81200 1.000 63.68132 232 SER B CA 1
ATOM 3932 C C . SER B 1 232 ? -3.81400 179.23400 11.60300 1.000 74.69580 232 SER B C 1
ATOM 3933 O O . SER B 1 232 ? -2.69000 179.60800 11.95400 1.000 76.73815 232 SER B O 1
ATOM 3936 N N . LYS B 1 233 ? -4.02700 178.04200 11.04600 1.000 53.30639 233 LYS B N 1
ATOM 3937 C CA . LYS B 1 233 ? -2.96700 177.05500 10.87900 1.000 57.73061 233 LYS B CA 1
ATOM 3938 C C . LYS B 1 233 ? -2.50800 176.92500 9.43000 1.000 56.98578 233 LYS B C 1
ATOM 3939 O O . LYS B 1 233 ? -1.86600 175.93100 9.07900 1.000 52.41155 233 LYS B O 1
ATOM 3945 N N . LEU B 1 234 ? -2.81800 177.91100 8.58200 1.000 51.51670 234 LEU B N 1
ATOM 3946 C CA . LEU B 1 234 ? -2.44300 177.82100 7.17200 1.000 45.01592 234 LEU B CA 1
ATOM 3947 C C . LEU B 1 234 ? -0.92900 177.81000 6.99900 1.000 55.08029 234 LEU B C 1
ATOM 3948 O O . LEU B 1 234 ? -0.39900 177.08400 6.15100 1.000 42.82619 234 LEU B O 1
ATOM 3953 N N . GLU B 1 235 ? -0.21800 178.61100 7.78800 1.000 58.48070 235 GLU B N 1
ATOM 3954 C CA . GLU B 1 235 ? 1.23600 178.64000 7.72600 1.000 52.16152 235 GLU B CA 1
ATOM 3955 C C . GLU B 1 235 ? 1.81000 177.52000 8.58600 1.000 43.84999 235 GLU B C 1
ATOM 3956 O O . GLU B 1 235 ? 1.37300 177.31100 9.72200 1.000 47.98470 235 GLU B O 1
ATOM 3962 N N . VAL B 1 236 ? 2.78200 176.79400 8.03800 1.000 43.23939 236 VAL B N 1
ATOM 3963 C CA . VAL B 1 236 ? 3.43900 175.69800 8.74900 1.000 42.91304 236 VAL B CA 1
ATOM 3964 C C . VAL B 1 236 ? 4.43300 176.32000 9.72500 1.000 43.85263 236 VAL B C 1
ATOM 3965 O O . VAL B 1 236 ? 5.50000 176.78700 9.32400 1.000 63.21021 236 VAL B O 1
ATOM 3969 N N . ARG B 1 237 ? 4.08800 176.33900 11.01100 1.000 35.79903 237 ARG B N 1
ATOM 3970 C CA . ARG B 1 237 ? 4.94600 176.92000 12.04000 1.000 65.53944 237 ARG B CA 1
ATOM 3971 C C . ARG B 1 237 ? 5.38500 175.81300 12.99100 1.000 57.11474 237 ARG B C 1
ATOM 3972 O O . ARG B 1 237 ? 4.57500 175.28800 13.76200 1.000 59.47029 237 ARG B O 1
ATOM 3980 N N . SER B 1 238 ? 6.65900 175.45200 12.91900 1.000 39.27576 238 SER B N 1
ATOM 3981 C CA . SER B 1 238 ? 7.25800 174.47400 13.81200 1.000 36.39384 238 SER B CA 1
ATOM 3982 C C . SER B 1 238 ? 7.97500 175.17600 14.95800 1.000 37.65978 238 SER B C 1
ATOM 3983 O O . SER B 1 238 ? 8.41100 176.32300 14.83300 1.000 39.88110 238 SER B O 1
ATOM 3986 N N . THR B 1 239 ? 8.08200 174.47900 16.08400 1.000 30.06150 239 THR B N 1
ATOM 3987 C CA . THR B 1 239 ? 8.94800 174.91200 17.17100 1.000 31.66959 239 THR B CA 1
ATOM 3988 C C . THR B 1 239 ? 10.32900 174.31300 16.93800 1.000 33.95407 239 THR B C 1
ATOM 3989 O O . THR B 1 239 ? 10.46600 173.09400 16.78300 1.000 33.03554 239 THR B O 1
ATOM 3993 N N . ARG B 1 240 ? 11.34700 175.16500 16.90000 1.000 29.11665 240 ARG B N 1
ATOM 3994 C CA . ARG B 1 240 ? 12.70000 174.74100 16.56900 1.000 30.27995 240 ARG B CA 1
ATOM 3995 C C . ARG B 1 240 ? 13.51700 174.57400 17.84500 1.000 28.12179 240 ARG B C 1
ATOM 3996 O O . ARG B 1 240 ? 13.64400 175.51500 18.63700 1.000 32.63812 240 ARG B O 1
ATOM 4004 N N . ILE B 1 241 ? 14.06300 173.37700 18.03500 1.000 32.68023 241 ILE B N 1
ATOM 4005 C CA . ILE B 1 241 ? 14.99200 173.06700 19.11500 1.000 30.88265 241 ILE B CA 1
ATOM 4006 C C . ILE B 1 241 ? 16.36700 172.87900 18.48900 1.000 29.93254 241 ILE B C 1
ATOM 4007 O O . ILE B 1 241 ? 16.51700 172.09700 17.54600 1.000 25.79257 241 ILE B O 1
ATOM 4012 N N . SER B 1 242 ? 17.36400 173.60600 18.99100 1.000 29.00348 242 SER B N 1
ATOM 4013 C CA . SER B 1 242 ? 18.65000 173.64100 18.30400 1.000 35.48583 242 SER B CA 1
ATOM 4014 C C . SER B 1 242 ? 19.76300 173.99900 19.27900 1.000 38.88887 242 SER B C 1
ATOM 4015 O O . SER B 1 242 ? 19.52200 174.45400 20.40000 1.000 33.01712 242 SER B O 1
ATOM 4018 N N . ASP B 1 243 ? 20.99600 173.77800 18.82500 1.000 29.72198 243 ASP B N 1
ATOM 4019 C CA . ASP B 1 243 ? 22.19400 174.24400 19.51000 1.000 31.19848 243 ASP B CA 1
ATOM 4020 C C . ASP B 1 243 ? 22.88600 175.37300 18.75700 1.000 34.17515 243 ASP B C 1
ATOM 4021 O O . ASP B 1 243 ? 24.03300 175.70500 19.07100 1.000 39.14943 243 ASP B O 1
ATOM 4026 N N . PHE B 1 244 ? 22.22200 175.96000 17.76600 1.000 38.60463 244 PHE B N 1
ATOM 4027 C CA . PHE B 1 244 ? 22.77300 177.09000 17.02800 1.000 45.46071 244 PHE B CA 1
ATOM 4028 C C . PHE B 1 244 ? 21.64400 177.92800 16.44800 1.000 47.51096 244 PHE B C 1
ATOM 4029 O O . PHE B 1 244 ? 21.85800 179.04900 15.98700 1.000 48.21894 244 PHE B O 1
#

CATH classification: 3.90.70.130

InterPro domains:
  IPR012462 UFSP1/2/DUB, catalytic domain [PF07910] (22-219)

Secondary structure (DSSP, 8-state):
--SHHHHHHHHHHHTT--SEEE-SS--------TTTTTTT-HHHHHHHHHHHHHHHH-HHHHHHH-TTS---HHHHHHHHHHHHHTT-SGGGGGGTTS-STT----HHHHHHHHHHTTEEEEEEEEE-S-HHHHHHHHHHHHHHHH---S--S----EEEEETTEEEEEEEEETTTTEEEEE-TT--TTTSS---SHHHHHHHHEE-GGG---SEEEEEEEEEEEE-S--TT--S--PEEEE--/---HHHHHHHHHHHTT---EEE-SS--------TTTTTTT-HHHHHHHHHHHHHHHH-HHHHHHH-TTS---HHHHHHHHHHHHHTT-SGGGGGGTTS-STT----HHHHHHHHHHTTEEEEEEEEE-S-HHHHHHHHHHHHHHHH---S--S----EEEEETTEEEEEEEEETTTTEEEEE-TT--TTTSS---SHHHHHHHHEEEGGGG--SEEEEEEEEEEEE-S--TT-SS--PEEEE--

Nearest PDB structures (foldseek):
  7oiy-assembly2_B  TM=9.973E-01  e=3.373E-51  Schizosaccharomyces pombe 972h-
  6ei1-assembly1_A  TM=8.314E-01  e=6.233E-16  Homo sapiens
  6fge-assembly1_A  TM=8.237E-01  e=9.551E-16  Homo sapiens
  7oje-assembly2_C  TM=7.995E-01  e=1.555E-15  Tribolium castaneum
  5xda-assembly1_E  TM=7.050E-01  e=6.562E-08  Caenorhabditis elegans

Radius of gyration: 25.25 Å; Cα contacts (8 Å, |Δi|>4): 923; chains: 2; bounding box: 82×54×49 Å

GO terms:
  GO:0004843 cysteine-type deubiquitinase activity (F, EXP)
  GO:1990380 K48-linked deubiquitinase activity (F, IDA)
  GO:0005737 cytoplasm (C, HDA)

Organism: Schizosaccharomyces pombe (strain 972 / ATCC 24843) (NCBI:txid284812)

Solvent-accessible surface area: 21558 Å² total; per-residue (Å²): 23,4,80,5,1,94,59,4,105,128,34,8,139,137,31,51,14,95,41,38,42,22,3,30,43,17,0,2,13,28,38,0,49,110,79,127,4,82,63,41,0,5,0,0,42,0,1,5,0,1,0,0,0,0,29,56,40,37,58,92,3,8,44,170,48,12,49,42,15,40,6,86,22,89,26,0,37,74,40,1,66,45,0,14,128,115,41,0,15,67,106,1,150,71,36,70,82,70,124,25,129,34,31,111,1,2,4,47,15,0,3,0,1,0,0,17,11,78,0,17,1,12,17,9,32,0,22,19,175,44,78,77,42,0,7,86,21,0,4,95,73,0,47,119,34,3,81,63,119,116,154,51,76,39,19,0,0,0,0,0,18,8,153,32,45,1,0,0,0,0,0,4,0,50,70,71,55,0,0,0,0,4,8,0,27,55,57,121,30,15,25,56,77,40,126,70,81,64,70,0,30,112,6,10,12,20,91,86,160,42,0,126,48,38,99,0,50,0,0,14,3,80,153,105,22,56,36,153,77,24,77,98,39,63,107,39,179,52,91,113,58,40,70,107,77,81,94,3,0,91,50,5,105,140,12,10,145,119,34,52,17,102,43,36,35,23,3,31,41,14,0,24,12,48,57,0,58,104,78,110,3,89,69,34,0,5,0,0,37,0,1,6,0,0,0,0,0,0,59,73,39,38,70,100,5,13,145,170,53,14,114,94,42,61,21,97,18,86,31,0,33,72,40,1,65,46,1,15,126,116,38,0,14,68,111,1,151,74,41,70,84,70,124,24,119,38,29,102,2,4,4,49,14,0,2,0,1,0,0,17,12,78,0,17,2,14,15,10,30,0,24,17,128,10,16,18,45,0,0,71,27,0,8,107,71,0,66,127,35,3,75,66,120,114,151,54,77,40,20,0,0,0,0,0,24,6,69,46,59,1,0,0,0,0,0,13,0,54,67,34,110,0,0,0,2,3,13,0,37,64,80,110,26,8,118,158,127,24,119,83,68,16,37,0,8,56,10,10,15,29,29,65,36,17,0,42,12,33,99,0,41,0,0,14,3,83,153,104,22,56,38,151,78,23,76,98,42,65,109,38,178,50,93,109,58,41,67,114

B-factor: mean 45.57, std 21.62, range [18.94, 154.04]